Protein AF-0000000086011003 (afdb_homodimer)

Nearest PDB structures (foldseek):
  6zr7-assembly1_AAA  TM=5.305E-01  e=6.915E-18  Homo sapiens
  7y95-assembly1_B  TM=9.945E-01  e=3.524E-11  Chelicerata
  2iep-assembly1_A  TM=5.998E-01  e=4.291E-15  Rattus norvegicus
  3p3y-assembly1_A  TM=6.083E-01  e=2.959E-12  Homo sapiens
  7ok5-assembly1_A  TM=4.452E-01  e=3.593E-13  Mus musculus

Sequence (504 aa):
MWPIFNICLGQNRSPGYPRIQPFNFPEKLTEGQKAKALCSAVDGIGPFKFHWYKNDQPLVSSSHLTIQNVEDYSVLLINSLQTDHAGNYSCTVISSLGRDSYSSQLVINVPPSLIQEPDDHTLEEGNTAIFSCRATGFPVPTVTWTSDVGNKEMLDHERMNSYPNGTLVISDVKKSDEGMYSCSVSNNIGQDLHKLVSLNVIVPARFEEKFTMKNVRRGETATLKCEAVGDKPLSITWTKDKAEIDFKKHTRMWPIFNICLGQNRSPGYPRIQPFNFPEKLTEGQKAKALCSAVDGIGPFKFHWYKNDQPLVSSSHLTIQNVEDYSVLLINSLQTDHAGNYSCTVISSLGRDSYSSQLVINVPPSLIQEPDDHTLEEGNTAIFSCRATGFPVPTVTWTSDVGNKEMLDHERMNSYPNGTLVISDVKKSDEGMYSCSVSNNIGQDLHKLVSLNVIVPARFEEKFTMKNVRRGETATLKCEAVGDKPLSITWTKDKAEIDFKKHTR

Structure (mmCIF, N/CA/C/O backbone):
data_AF-0000000086011003-model_v1
#
loop_
_entity.id
_entity.type
_entity.pdbx_description
1 polymer Hemicentin-1
#
loop_
_atom_site.group_PDB
_atom_site.id
_atom_site.type_symbol
_atom_site.label_atom_id
_atom_site.label_alt_id
_atom_site.label_comp_id
_atom_site.label_asym_id
_atom_site.label_entity_id
_atom_site.label_seq_id
_atom_site.pdbx_PDB_ins_code
_atom_site.Cartn_x
_atom_site.Cartn_y
_atom_site.Cartn_z
_atom_site.occupancy
_atom_site.B_iso_or_equiv
_atom_site.auth_seq_id
_atom_site.auth_comp_id
_atom_site.auth_asym_id
_atom_site.auth_atom_id
_atom_site.pdbx_PDB_model_num
ATOM 1 N N . MET A 1 1 ? -20.266 -11.398 -34.469 1 25.64 1 MET A N 1
ATOM 2 C CA . MET A 1 1 ? -19.297 -10.453 -33.906 1 25.64 1 MET A CA 1
ATOM 3 C C . MET A 1 1 ? -18.547 -11.078 -32.75 1 25.64 1 MET A C 1
ATOM 5 O O . MET A 1 1 ? -19.156 -11.508 -31.75 1 25.64 1 MET A O 1
ATOM 9 N N . TRP A 1 2 ? -17.344 -11.711 -33 1 27.09 2 TRP A N 1
ATOM 10 C CA . TRP A 1 2 ? -16.578 -12.609 -32.125 1 27.09 2 TRP A CA 1
ATOM 11 C C . TRP A 1 2 ? -16 -11.867 -30.938 1 27.09 2 TRP A C 1
ATOM 13 O O . TRP A 1 2 ? -15.562 -10.719 -31.062 1 27.09 2 TRP A O 1
ATOM 23 N N . PRO A 1 3 ? -16.422 -12.188 -29.734 1 30.23 3 PRO A N 1
ATOM 24 C CA . PRO A 1 3 ? -15.961 -11.461 -28.547 1 30.23 3 PRO A CA 1
ATOM 25 C C . PRO A 1 3 ? -14.445 -11.391 -28.453 1 30.23 3 PRO A C 1
ATOM 27 O O . PRO A 1 3 ? -13.758 -12.375 -28.734 1 30.23 3 PRO A O 1
ATOM 30 N N . ILE A 1 4 ? -13.844 -10.305 -28.719 1 28.55 4 ILE A N 1
ATOM 31 C CA . ILE A 1 4 ? -12.422 -10.008 -28.562 1 28.55 4 ILE A CA 1
ATOM 32 C C . ILE A 1 4 ? -11.977 -10.352 -27.141 1 28.55 4 ILE A C 1
ATOM 34 O O . ILE A 1 4 ? -12.43 -9.727 -26.188 1 28.55 4 ILE A O 1
ATOM 38 N N . PHE A 1 5 ? -11.734 -11.586 -26.875 1 26.58 5 PHE A N 1
ATOM 39 C CA . PHE A 1 5 ? -11.094 -11.953 -25.625 1 26.58 5 PHE A CA 1
ATOM 40 C C . PHE A 1 5 ? -9.812 -11.156 -25.422 1 26.58 5 PHE A C 1
ATOM 42 O O . PHE A 1 5 ? -8.867 -11.266 -26.203 1 26.58 5 PHE A O 1
ATOM 49 N N . ASN A 1 6 ? -9.93 -10.008 -25.016 1 27.94 6 ASN A N 1
ATOM 50 C CA . ASN A 1 6 ? -8.734 -9.297 -24.578 1 27.94 6 ASN A CA 1
ATOM 51 C C . ASN A 1 6 ? -7.844 -10.172 -23.703 1 27.94 6 ASN A C 1
ATOM 53 O O . ASN A 1 6 ? -8.211 -10.5 -22.578 1 27.94 6 ASN A O 1
ATOM 57 N N . ILE A 1 7 ? -7.191 -11.148 -24.297 1 29.5 7 ILE A N 1
ATOM 58 C CA . ILE A 1 7 ? -6.141 -11.898 -23.625 1 29.5 7 ILE A CA 1
ATOM 59 C C . ILE A 1 7 ? -5.23 -10.938 -22.859 1 29.5 7 ILE A C 1
ATOM 61 O O . ILE A 1 7 ? -4.633 -10.039 -23.453 1 29.5 7 ILE A O 1
ATOM 65 N N . CYS A 1 8 ? -5.621 -10.492 -21.844 1 33.41 8 CYS A N 1
ATOM 66 C CA . CYS A 1 8 ? -4.578 -9.914 -21 1 33.41 8 CYS A CA 1
ATOM 67 C C . CYS A 1 8 ? -3.287 -10.711 -21.109 1 33.41 8 CYS A C 1
ATOM 69 O O . CYS A 1 8 ? -3.195 -11.82 -20.578 1 33.41 8 CYS A O 1
ATOM 71 N N . LEU A 1 9 ? -2.693 -10.773 -22.281 1 32.66 9 LEU A N 1
ATOM 72 C CA . LEU A 1 9 ? -1.325 -11.273 -22.406 1 32.66 9 LEU A CA 1
ATOM 73 C C . LEU A 1 9 ? -0.474 -10.805 -21.234 1 32.66 9 LEU A C 1
ATOM 75 O O . LEU A 1 9 ? -0.248 -9.602 -21.062 1 32.66 9 LEU A O 1
ATOM 79 N N . GLY A 1 10 ? -0.706 -11.203 -20.094 1 40.94 10 GLY A N 1
ATOM 80 C CA . GLY A 1 10 ? 0.525 -11.039 -19.328 1 40.94 10 GLY A CA 1
ATOM 81 C C . GLY A 1 10 ? 1.766 -11.031 -20.203 1 40.94 10 GLY A C 1
ATOM 82 O O . GLY A 1 10 ? 1.954 -11.922 -21.031 1 40.94 10 GLY A O 1
ATOM 83 N N . GLN A 1 11 ? 2.092 -9.938 -20.797 1 43.22 11 GLN A N 1
ATOM 84 C CA . GLN A 1 11 ? 3.209 -9.828 -21.734 1 43.22 11 GLN A CA 1
ATOM 85 C C . GLN A 1 11 ? 4.285 -10.867 -21.422 1 43.22 11 GLN A C 1
ATOM 87 O O . GLN A 1 11 ? 4.824 -10.898 -20.312 1 43.22 11 GLN A O 1
ATOM 92 N N . ASN A 1 12 ? 4.129 -12.055 -21.797 1 51 12 ASN A N 1
ATOM 93 C CA . ASN A 1 12 ? 5.219 -13.008 -21.922 1 51 12 ASN A CA 1
ATOM 94 C C . ASN A 1 12 ? 6.551 -12.312 -22.188 1 51 12 ASN A C 1
ATOM 96 O O . ASN A 1 12 ? 6.855 -11.945 -23.328 1 51 12 ASN A O 1
ATOM 100 N N . ARG A 1 13 ? 6.902 -11.422 -21.328 1 60.84 13 ARG A N 1
ATOM 101 C CA . ARG A 1 13 ? 8.203 -10.812 -21.562 1 60.84 13 ARG A CA 1
ATOM 102 C C . ARG A 1 13 ? 9.289 -11.867 -21.719 1 60.84 13 ARG A C 1
ATOM 104 O O . ARG A 1 13 ? 9.211 -12.938 -21.109 1 60.84 13 ARG A O 1
ATOM 111 N N . SER A 1 14 ? 9.93 -11.719 -22.844 1 67.19 14 SER A N 1
ATOM 112 C CA . SER A 1 14 ? 11.047 -12.609 -23.141 1 67.19 14 SER A CA 1
ATOM 113 C C . SER A 1 14 ? 11.961 -12.781 -21.938 1 67.19 14 SER A C 1
ATOM 115 O O . SER A 1 14 ? 12.078 -11.875 -21.109 1 67.19 14 SER A O 1
ATOM 117 N N . PRO A 1 15 ? 12.32 -13.945 -21.812 1 75.88 15 PRO A N 1
ATOM 118 C CA . PRO A 1 15 ? 13.305 -14.172 -20.75 1 75.88 15 PRO A CA 1
ATOM 119 C C . PRO A 1 15 ? 14.469 -13.18 -20.812 1 75.88 15 PRO A C 1
ATOM 121 O O . PRO A 1 15 ? 14.914 -12.812 -21.906 1 75.88 15 PRO A O 1
ATOM 124 N N . GLY A 1 16 ? 14.625 -12.43 -19.781 1 85.69 16 GLY A N 1
ATOM 125 C CA . GLY A 1 16 ? 15.781 -11.555 -19.719 1 85.69 16 GLY A CA 1
ATOM 126 C C . GLY A 1 16 ? 15.414 -10.086 -19.703 1 85.69 16 GLY A C 1
ATOM 127 O O . GLY A 1 16 ? 16.25 -9.234 -19.391 1 85.69 16 GLY A O 1
ATOM 128 N N . TYR A 1 17 ? 14.188 -9.773 -20.125 1 91.31 17 TYR A N 1
ATOM 129 C CA . TYR A 1 17 ? 13.742 -8.383 -20.141 1 91.31 17 TYR A CA 1
ATOM 130 C C . TYR A 1 17 ? 13.68 -7.828 -18.719 1 91.31 17 TYR A C 1
ATOM 132 O O . TYR A 1 17 ? 13.25 -8.516 -17.797 1 91.31 17 TYR A O 1
ATOM 140 N N . PRO A 1 18 ? 14.164 -6.559 -18.625 1 94.38 18 PRO A N 1
ATOM 141 C CA . PRO A 1 18 ? 14.141 -5.992 -17.266 1 94.38 18 PRO A CA 1
ATOM 142 C C . PRO A 1 18 ? 12.719 -5.754 -16.75 1 94.38 18 PRO A C 1
ATOM 144 O O . PRO A 1 18 ? 11.836 -5.379 -17.531 1 94.38 18 PRO A O 1
ATOM 147 N N . ARG A 1 19 ? 12.516 -6.109 -15.586 1 94.94 19 ARG A N 1
ATOM 148 C CA . ARG A 1 19 ? 11.305 -5.773 -14.852 1 94.94 19 ARG A CA 1
ATOM 149 C C . ARG A 1 19 ? 11.625 -4.977 -13.594 1 94.94 19 ARG A C 1
ATOM 151 O O . ARG A 1 19 ? 12.375 -5.438 -12.734 1 94.94 19 ARG A O 1
ATOM 158 N N . ILE A 1 20 ? 11.055 -3.824 -13.547 1 96.38 20 ILE A N 1
ATOM 159 C CA . ILE A 1 20 ? 11.398 -2.904 -12.469 1 96.38 20 ILE A CA 1
ATOM 160 C C . ILE A 1 20 ? 10.617 -3.268 -11.211 1 96.38 20 ILE A C 1
ATOM 162 O O . ILE A 1 20 ? 9.484 -3.738 -11.289 1 96.38 20 ILE A O 1
ATOM 166 N N . GLN A 1 21 ? 11.266 -3.098 -10.094 1 96.12 21 GLN A N 1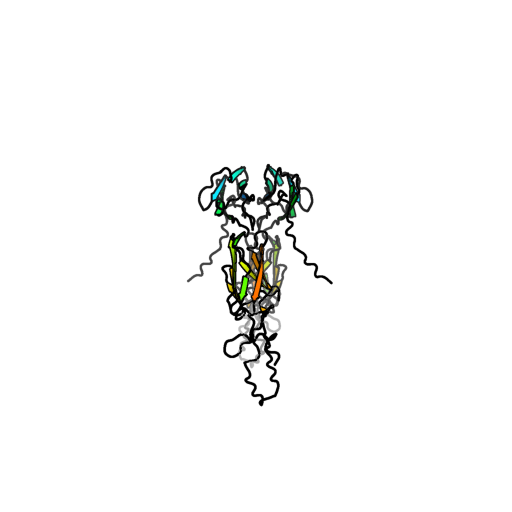
ATOM 167 C CA . GLN A 1 21 ? 10.578 -3.205 -8.812 1 96.12 21 GLN A CA 1
ATOM 168 C C . GLN A 1 21 ? 9.75 -1.955 -8.523 1 96.12 21 GLN A C 1
ATOM 170 O O . GLN A 1 21 ? 10.281 -0.841 -8.531 1 96.12 21 GLN A O 1
ATOM 175 N N . PRO A 1 22 ? 8.477 -2.125 -8.219 1 96.06 22 PRO A N 1
ATOM 176 C CA . PRO A 1 22 ? 7.68 -0.954 -7.836 1 96.06 22 PRO A CA 1
ATOM 177 C C . PRO A 1 22 ? 8.203 -0.269 -6.578 1 96.06 22 PRO A C 1
ATOM 179 O O . PRO A 1 22 ? 8.734 -0.935 -5.68 1 96.06 22 PRO A O 1
ATOM 182 N N . PHE A 1 23 ? 8.07 1.06 -6.535 1 96.38 23 PHE A N 1
ATOM 183 C CA . PHE A 1 23 ? 8.461 1.825 -5.355 1 96.38 23 PHE A CA 1
ATOM 184 C C . PHE A 1 23 ? 7.395 2.854 -5 1 96.38 23 PHE A C 1
ATOM 186 O O . PHE A 1 23 ? 6.547 3.189 -5.828 1 96.38 23 PHE A O 1
ATOM 193 N N . ASN A 1 24 ? 7.418 3.279 -3.756 1 95.62 24 ASN A N 1
ATOM 194 C CA . ASN A 1 24 ? 6.512 4.32 -3.287 1 95.62 24 ASN A CA 1
ATOM 195 C C . ASN A 1 24 ? 7.188 5.242 -2.275 1 95.62 24 ASN A C 1
ATOM 197 O O . ASN A 1 24 ? 8.109 4.828 -1.574 1 95.62 24 ASN A O 1
ATOM 201 N N . PHE A 1 25 ? 6.688 6.379 -2.285 1 96.5 25 PHE A N 1
ATOM 202 C CA . PHE A 1 25 ? 7.098 7.293 -1.224 1 96.5 25 PHE A CA 1
ATOM 203 C C . PHE A 1 25 ? 6.223 7.117 0.01 1 96.5 25 PHE A C 1
ATOM 205 O O . PHE A 1 25 ? 5.051 6.754 -0.101 1 96.5 25 PHE A O 1
ATOM 212 N N . PRO A 1 26 ? 6.867 7.445 1.149 1 93.56 26 PRO A N 1
ATOM 213 C CA . PRO A 1 26 ? 6.051 7.359 2.361 1 93.56 26 PRO A CA 1
ATOM 214 C C . PRO A 1 26 ? 4.891 8.352 2.365 1 93.56 26 PRO A C 1
ATOM 216 O O . PRO A 1 26 ? 4.953 9.383 1.69 1 93.56 26 PRO A O 1
ATOM 219 N N . GLU A 1 27 ? 3.889 7.969 3.172 1 90.5 27 GLU A N 1
ATOM 220 C CA . GLU A 1 27 ? 2.748 8.867 3.334 1 90.5 27 GLU A CA 1
ATOM 221 C C . GLU A 1 27 ? 3.027 9.93 4.391 1 90.5 27 GLU A C 1
ATOM 223 O O . GLU A 1 27 ? 3.91 9.758 5.234 1 90.5 27 GLU A O 1
ATOM 228 N N . LYS A 1 28 ? 2.318 11.039 4.281 1 90.94 28 LYS A N 1
ATOM 229 C CA . LYS A 1 28 ? 2.27 12.094 5.285 1 90.94 28 LYS A CA 1
ATOM 230 C C . LYS A 1 28 ? 3.645 12.727 5.492 1 90.94 28 LYS A C 1
ATOM 232 O O . LYS A 1 28 ? 4.012 13.078 6.613 1 90.94 28 LYS A O 1
ATOM 237 N N . LEU A 1 29 ? 4.426 12.68 4.434 1 94.62 29 LEU A N 1
ATOM 238 C CA . LEU A 1 29 ? 5.695 13.398 4.48 1 94.62 29 LEU A CA 1
ATOM 239 C C . LEU A 1 29 ? 5.473 14.898 4.594 1 94.62 29 LEU A C 1
ATOM 241 O O . LEU A 1 29 ? 4.57 15.445 3.955 1 94.62 29 LEU A O 1
ATOM 245 N N . THR A 1 30 ? 6.293 15.547 5.426 1 92.88 30 THR A N 1
ATOM 246 C CA . THR A 1 30 ? 6.164 16.984 5.617 1 92.88 30 THR A CA 1
ATOM 247 C C . THR A 1 30 ? 7.441 17.703 5.191 1 92.88 30 THR A C 1
ATOM 249 O O . THR A 1 30 ? 8.484 17.078 5.031 1 92.88 30 THR A O 1
ATOM 252 N N . GLU A 1 31 ? 7.262 19.031 5.02 1 90.06 31 GLU A N 1
ATOM 253 C CA . GLU A 1 31 ? 8.406 19.859 4.656 1 90.06 31 GLU A CA 1
ATOM 254 C C . GLU A 1 31 ? 9.539 19.703 5.672 1 90.06 31 GLU A C 1
ATOM 256 O O . GLU A 1 31 ? 9.297 19.609 6.875 1 90.06 31 GLU A O 1
ATOM 261 N N . GLY A 1 32 ? 10.773 19.609 5.152 1 90.12 32 GLY A N 1
ATOM 262 C CA . GLY A 1 32 ? 11.945 19.531 6.012 1 90.12 32 GLY A CA 1
ATOM 263 C C . GLY A 1 32 ? 12.43 18.109 6.219 1 90.12 32 GLY A C 1
ATOM 264 O O . GLY A 1 32 ? 13.586 17.891 6.574 1 90.12 32 GLY A O 1
ATOM 265 N N . GLN A 1 33 ? 11.594 17.188 6.012 1 92.94 33 GLN A N 1
ATOM 266 C CA . GLN A 1 33 ? 11.961 15.781 6.176 1 92.94 33 GLN A CA 1
ATOM 267 C C . GLN A 1 33 ? 12.773 15.289 4.984 1 92.94 33 GLN A C 1
ATOM 269 O O . GLN A 1 33 ? 13.016 16.031 4.035 1 92.94 33 GLN A O 1
ATOM 274 N N . LYS A 1 34 ? 13.289 14.047 5.117 1 95.12 34 LYS A N 1
ATOM 275 C CA . LYS A 1 34 ? 14.047 13.406 4.047 1 95.12 34 LYS A CA 1
ATOM 276 C C . LYS A 1 34 ? 13.219 12.32 3.363 1 95.12 34 LYS A C 1
ATOM 278 O O . LYS A 1 34 ? 12.328 11.734 3.977 1 95.12 34 LYS A O 1
ATOM 283 N N . ALA A 1 35 ? 13.438 12.18 2.133 1 95.81 35 ALA A N 1
ATOM 284 C CA . ALA A 1 35 ? 12.773 11.109 1.396 1 95.81 35 ALA A CA 1
ATOM 285 C C . ALA A 1 35 ? 13.75 10.406 0.453 1 95.81 35 ALA A C 1
ATOM 287 O O . ALA A 1 35 ? 14.625 11.047 -0.131 1 95.81 35 ALA A O 1
ATOM 288 N N . LYS A 1 36 ? 13.648 9.117 0.366 1 97.25 36 LYS A N 1
ATOM 289 C CA . LYS A 1 36 ? 14.469 8.312 -0.538 1 97.25 36 LYS A CA 1
ATOM 290 C C . LYS A 1 36 ? 13.617 7.32 -1.317 1 97.25 36 LYS A C 1
ATOM 292 O O . LYS A 1 36 ? 12.586 6.859 -0.826 1 97.25 36 LYS A O 1
ATOM 297 N N . ALA A 1 37 ? 13.992 7.016 -2.473 1 97.44 37 ALA A N 1
ATOM 298 C CA . ALA A 1 37 ? 13.328 6.02 -3.303 1 97.44 37 ALA A CA 1
ATOM 299 C C . ALA A 1 37 ? 14.336 5.094 -3.975 1 97.44 37 ALA A C 1
ATOM 301 O O . ALA A 1 37 ? 15.383 5.547 -4.449 1 97.44 37 ALA A O 1
ATOM 302 N N . LEU A 1 38 ? 14.023 3.885 -3.967 1 98 38 LEU A N 1
ATOM 303 C CA . LEU A 1 38 ? 14.891 2.865 -4.543 1 98 38 LEU A CA 1
ATOM 304 C C . LEU A 1 38 ? 14.367 2.406 -5.898 1 98 38 LEU A C 1
ATOM 306 O O . LEU A 1 38 ? 13.188 2.066 -6.027 1 98 38 LEU A O 1
ATOM 310 N N . CYS A 1 39 ? 15.172 2.477 -6.863 1 98.06 39 CYS A N 1
ATOM 311 C CA . CYS A 1 39 ? 14.891 1.96 -8.195 1 98.06 39 CYS A CA 1
ATOM 312 C C . CYS A 1 39 ? 15.766 0.753 -8.516 1 98.06 39 CYS A C 1
ATOM 314 O O . CYS A 1 39 ? 17 0.849 -8.5 1 98.06 39 CYS A O 1
ATOM 316 N N . SER A 1 40 ? 15.133 -0.378 -8.773 1 97.19 40 SER A N 1
ATOM 317 C CA . SER A 1 40 ? 15.859 -1.615 -9.055 1 97.19 40 SER A CA 1
ATOM 318 C C . SER A 1 40 ? 15.031 -2.555 -9.922 1 97.19 40 SER A C 1
ATOM 320 O O . SER A 1 40 ? 13.828 -2.346 -10.109 1 97.19 40 SER A O 1
ATOM 322 N N . ALA A 1 41 ? 15.719 -3.531 -10.445 1 95.69 41 ALA A N 1
ATOM 323 C CA . ALA A 1 41 ? 15.047 -4.535 -11.258 1 95.69 41 ALA A CA 1
ATOM 324 C C . ALA A 1 41 ? 14.805 -5.816 -10.461 1 95.69 41 ALA A C 1
ATOM 326 O O . ALA A 1 41 ? 15.68 -6.266 -9.719 1 95.69 41 ALA A O 1
ATOM 327 N N . VAL A 1 42 ? 13.562 -6.383 -10.633 1 94.69 42 VAL A N 1
ATOM 328 C CA . VAL A 1 42 ? 13.25 -7.648 -9.977 1 94.69 42 VAL A CA 1
ATOM 329 C C . VAL A 1 42 ? 13.633 -8.812 -10.891 1 94.69 42 VAL A C 1
ATOM 331 O O . VAL A 1 42 ? 13.742 -9.953 -10.438 1 94.69 42 VAL A O 1
ATOM 334 N N . ASP A 1 43 ? 13.688 -8.492 -12.141 1 92.75 43 ASP A N 1
ATOM 335 C CA . ASP A 1 43 ? 14.023 -9.492 -13.156 1 92.75 43 ASP A CA 1
ATOM 336 C C . ASP A 1 43 ? 14.836 -8.875 -14.289 1 92.75 43 ASP A C 1
ATOM 338 O O . ASP A 1 43 ? 15.008 -7.656 -14.344 1 92.75 43 ASP A O 1
ATOM 342 N N . GLY A 1 44 ? 15.453 -9.836 -15.078 1 91.88 44 GLY A N 1
ATOM 343 C CA . GLY A 1 44 ? 16.203 -9.375 -16.234 1 91.88 44 GLY A CA 1
ATOM 344 C C . GLY A 1 44 ? 17.703 -9.594 -16.109 1 91.88 44 GLY A C 1
ATOM 345 O O . GLY A 1 44 ? 18.188 -9.945 -15.031 1 91.88 44 GLY A O 1
ATOM 346 N N . ILE A 1 45 ? 18.266 -9.406 -17.25 1 91 45 ILE A N 1
ATOM 347 C CA . ILE A 1 45 ? 19.703 -9.586 -17.312 1 91 45 ILE A CA 1
ATOM 348 C C . ILE A 1 45 ? 20.391 -8.234 -17.469 1 91 45 ILE A C 1
ATOM 350 O O . ILE A 1 45 ? 20.062 -7.469 -18.391 1 91 45 ILE A O 1
ATOM 354 N N . GLY A 1 46 ? 21.312 -8.023 -16.656 1 89.62 46 GLY A N 1
ATOM 355 C CA . GLY A 1 46 ? 22.062 -6.773 -16.703 1 89.62 46 GLY A CA 1
ATOM 356 C C . GLY A 1 46 ? 23.109 -6.758 -17.797 1 89.62 46 GLY A C 1
ATOM 357 O O . GLY A 1 46 ? 23.172 -7.676 -18.625 1 89.62 46 GLY A O 1
ATOM 358 N N . PRO A 1 47 ? 23.922 -5.699 -17.828 1 94 47 PRO A N 1
ATOM 359 C CA . PRO A 1 47 ? 23.938 -4.559 -16.906 1 94 47 PRO A CA 1
ATOM 360 C C . PRO A 1 47 ? 22.734 -3.639 -17.078 1 94 47 PRO A C 1
ATOM 362 O O . PRO A 1 47 ? 22.203 -3.512 -18.172 1 94 47 PRO A O 1
ATOM 365 N N . PHE A 1 48 ? 22.375 -2.98 -15.961 1 95.56 48 PHE A N 1
ATOM 366 C CA . PHE A 1 48 ? 21.234 -2.088 -15.945 1 95.56 48 PHE A CA 1
ATOM 367 C C . PHE A 1 48 ? 21.672 -0.634 -15.852 1 95.56 48 PHE A C 1
ATOM 369 O O . PHE A 1 48 ? 22.672 -0.325 -15.188 1 95.56 48 PHE A O 1
ATOM 376 N N . LYS A 1 49 ? 21.016 0.156 -16.531 1 96.94 49 LYS A N 1
ATOM 377 C CA . LYS A 1 49 ? 21.109 1.602 -16.359 1 96.94 49 LYS A CA 1
ATOM 378 C C . LYS A 1 49 ? 19.812 2.182 -15.797 1 96.94 49 LYS A C 1
ATOM 380 O O . LYS A 1 49 ? 18.719 1.747 -16.172 1 96.94 49 LYS A O 1
ATOM 385 N N . PHE A 1 50 ? 20 3.158 -14.984 1 97.62 50 PHE A N 1
ATOM 386 C CA . PHE A 1 50 ? 18.828 3.744 -14.328 1 97.62 50 PHE A CA 1
ATOM 387 C C . PHE A 1 50 ? 18.719 5.23 -14.641 1 97.62 50 PHE A C 1
ATOM 389 O O . PHE A 1 50 ? 19.719 5.953 -14.586 1 97.62 50 PHE A O 1
ATOM 396 N N . HIS A 1 51 ? 17.484 5.637 -14.961 1 97.38 51 HIS A N 1
ATOM 397 C CA . HIS A 1 51 ? 17.203 7.047 -15.203 1 97.38 51 HIS A CA 1
ATOM 398 C C . HIS A 1 51 ? 15.984 7.508 -14.414 1 97.38 51 HIS A C 1
ATOM 400 O O . HIS A 1 51 ? 14.953 6.82 -14.391 1 97.38 51 HIS A O 1
ATOM 406 N N . TRP A 1 52 ? 16.125 8.641 -13.82 1 98.06 52 TRP A N 1
ATOM 407 C CA . TRP A 1 52 ? 15.023 9.211 -13.047 1 98.06 52 TRP A CA 1
ATOM 408 C C . TRP A 1 52 ? 14.406 10.398 -13.781 1 98.06 52 TRP A C 1
ATOM 410 O O . TRP A 1 52 ? 15.125 11.188 -14.398 1 98.06 52 TRP A O 1
ATOM 420 N N . TYR A 1 53 ? 13.094 10.484 -13.609 1 98.12 53 TYR A N 1
ATOM 421 C CA . TYR A 1 53 ? 12.336 11.594 -14.18 1 98.12 53 TYR A CA 1
ATOM 422 C C . TYR A 1 53 ? 11.398 12.203 -13.148 1 98.12 53 TYR A C 1
ATOM 424 O O . TYR A 1 53 ? 10.898 11.5 -12.258 1 98.12 53 TYR A O 1
ATOM 432 N N . LYS A 1 54 ? 11.25 13.484 -13.242 1 96.94 54 LYS A N 1
ATOM 433 C CA . LYS A 1 54 ? 10.211 14.195 -12.5 1 96.94 54 LYS A CA 1
ATOM 434 C C . LYS A 1 54 ? 9.234 14.883 -13.445 1 96.94 54 LYS A C 1
ATOM 436 O O . LYS A 1 54 ? 9.633 15.75 -14.234 1 96.94 54 LYS A O 1
ATOM 441 N N . ASN A 1 55 ? 7.961 14.5 -13.32 1 97.12 55 ASN A N 1
ATOM 442 C CA . ASN A 1 55 ? 6.938 15.039 -14.203 1 97.12 55 ASN A CA 1
ATOM 443 C C . ASN A 1 55 ? 7.352 14.93 -15.672 1 97.12 55 ASN A C 1
ATOM 445 O O . ASN A 1 55 ? 7.289 15.914 -16.406 1 97.12 55 ASN A O 1
ATOM 449 N N . ASP A 1 56 ? 7.938 13.812 -16.016 1 95.88 56 ASP A N 1
ATOM 450 C CA . ASP A 1 56 ? 8.266 13.414 -17.375 1 95.88 56 ASP A CA 1
ATOM 451 C C . ASP A 1 56 ? 9.492 14.18 -17.891 1 95.88 56 ASP A C 1
ATOM 453 O O . ASP A 1 56 ? 9.75 14.203 -19.094 1 95.88 56 ASP A O 1
ATOM 457 N N . GLN A 1 57 ? 10.125 14.852 -17 1 96.5 57 GLN A N 1
ATOM 458 C CA . GLN A 1 57 ? 11.391 15.5 -17.344 1 96.5 57 GLN A CA 1
ATOM 459 C C . GLN A 1 57 ? 12.562 14.828 -16.641 1 96.5 57 GLN A C 1
ATOM 461 O O . GLN A 1 57 ? 12.453 14.461 -15.461 1 96.5 57 GLN A O 1
ATOM 466 N N . PRO A 1 58 ? 13.633 14.656 -17.406 1 96.62 58 PRO A N 1
ATOM 467 C CA . PRO A 1 58 ? 14.797 14.031 -16.766 1 96.62 58 PRO A CA 1
ATOM 468 C C . PRO A 1 58 ? 15.25 14.773 -15.508 1 96.62 58 PRO A C 1
ATOM 470 O O . PRO A 1 58 ? 15.281 16 -15.5 1 96.62 58 PRO A O 1
ATOM 473 N N . LEU A 1 59 ? 15.461 13.984 -14.5 1 94.19 59 LEU A N 1
ATOM 474 C CA . LEU A 1 59 ? 15.867 14.562 -13.219 1 94.19 59 LEU A CA 1
ATOM 475 C C . LEU A 1 59 ? 17.375 14.766 -13.18 1 94.19 59 LEU A C 1
ATOM 477 O O . LEU A 1 59 ? 18.141 13.852 -13.508 1 94.19 59 LEU A O 1
ATOM 481 N N . VAL A 1 60 ? 17.734 16.031 -12.883 1 87.12 60 VAL A N 1
ATOM 482 C CA . VAL A 1 60 ? 19.141 16.328 -12.727 1 87.12 60 VAL A CA 1
ATOM 483 C C . VAL A 1 60 ? 19.469 16.531 -11.25 1 87.12 60 VAL A C 1
ATOM 485 O O . VAL A 1 60 ? 18.703 17.141 -10.516 1 87.12 60 VAL A O 1
ATOM 488 N N . SER A 1 61 ? 20.594 15.93 -10.844 1 87.25 61 SER A N 1
ATOM 489 C CA . SER A 1 61 ? 21.016 16.062 -9.453 1 87.25 61 SER A CA 1
ATOM 490 C C . SER A 1 61 ? 21.234 17.516 -9.078 1 87.25 61 SER A C 1
ATOM 492 O O . SER A 1 61 ? 21.719 18.312 -9.906 1 87.25 61 SER A O 1
ATOM 494 N N . SER A 1 62 ? 20.75 17.891 -7.93 1 86.19 62 SER A N 1
ATOM 495 C CA . SER A 1 62 ? 20.938 19.219 -7.344 1 86.19 62 SER A CA 1
ATOM 496 C C . SER A 1 62 ? 21.406 19.109 -5.895 1 86.19 62 SER A C 1
ATOM 498 O O . SER A 1 62 ? 21.766 18.031 -5.426 1 86.19 62 SER A O 1
ATOM 500 N N . SER A 1 63 ? 21.562 20.266 -5.262 1 85.81 63 SER A N 1
ATOM 501 C CA . SER A 1 63 ? 22 20.297 -3.873 1 85.81 63 SER A CA 1
ATOM 502 C C . SER A 1 63 ? 21.016 19.594 -2.955 1 85.81 63 SER A C 1
ATOM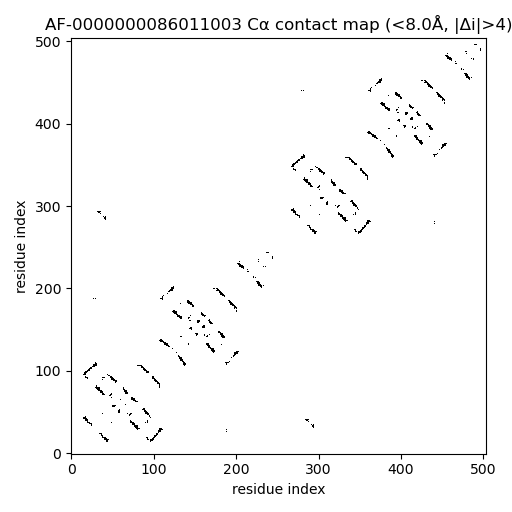 504 O O . SER A 1 63 ? 21.406 18.969 -1.968 1 85.81 63 SER A O 1
ATOM 506 N N . HIS A 1 64 ? 19.766 19.641 -3.279 1 88.56 64 HIS A N 1
ATOM 507 C CA . HIS A 1 64 ? 18.75 19.094 -2.381 1 88.56 64 HIS A CA 1
ATOM 508 C C . HIS A 1 64 ? 18.25 17.75 -2.885 1 88.56 64 HIS A C 1
ATOM 510 O O . HIS A 1 64 ? 17.469 17.078 -2.197 1 88.56 64 HIS A O 1
ATOM 516 N N . LEU A 1 65 ? 18.625 17.422 -4.055 1 93.25 65 LEU A N 1
ATOM 517 C CA . LEU A 1 65 ? 18.188 16.188 -4.684 1 93.25 65 LEU A CA 1
ATOM 518 C C . LEU A 1 65 ? 19.344 15.492 -5.402 1 93.25 65 LEU A C 1
ATOM 520 O O . LEU A 1 65 ? 19.891 16.031 -6.363 1 93.25 65 LEU A O 1
ATOM 524 N N . THR A 1 66 ? 19.75 14.336 -4.926 1 95 66 THR A N 1
ATOM 525 C CA . THR A 1 66 ? 20.875 13.617 -5.484 1 95 66 THR A CA 1
ATOM 526 C C . THR A 1 66 ? 20.469 12.219 -5.945 1 95 66 THR A C 1
ATOM 528 O O . THR A 1 66 ? 19.625 11.578 -5.309 1 95 66 THR A O 1
ATOM 531 N N . ILE A 1 67 ? 21 11.82 -7.02 1 96.25 67 ILE A N 1
ATOM 532 C CA . ILE A 1 67 ? 20.797 10.469 -7.539 1 96.25 67 ILE A CA 1
ATOM 533 C C . ILE A 1 67 ? 22.078 9.656 -7.395 1 96.25 67 ILE A C 1
ATOM 535 O O . ILE A 1 67 ? 23.156 10.102 -7.809 1 96.25 67 ILE A O 1
ATOM 539 N N . GLN A 1 68 ? 22.016 8.594 -6.75 1 94.75 68 GLN A N 1
ATOM 540 C CA . GLN A 1 68 ? 23.141 7.688 -6.621 1 94.75 68 GLN A CA 1
ATOM 541 C C . GLN A 1 68 ? 22.906 6.398 -7.402 1 94.75 68 GLN A C 1
ATOM 543 O O . GLN A 1 68 ? 22.062 5.586 -7.027 1 94.75 68 GLN A O 1
ATOM 548 N N . ASN A 1 69 ? 23.625 6.219 -8.453 1 94.31 69 ASN A N 1
ATOM 549 C CA . ASN A 1 69 ? 23.531 5.027 -9.289 1 94.31 69 ASN A CA 1
ATOM 550 C C . ASN A 1 69 ? 24.594 3.996 -8.93 1 94.31 69 ASN A C 1
ATOM 552 O O . ASN A 1 69 ? 25.781 4.309 -8.891 1 94.31 69 ASN A O 1
ATOM 556 N N . VAL A 1 70 ? 24.125 2.898 -8.594 1 91.44 70 VAL A N 1
ATOM 557 C CA . VAL A 1 70 ? 24.969 1.732 -8.367 1 91.44 70 VAL A CA 1
ATOM 558 C C . VAL A 1 70 ? 24.672 0.664 -9.414 1 91.44 70 VAL A C 1
ATOM 560 O O . VAL A 1 70 ? 23.75 0.813 -10.219 1 91.44 70 VAL A O 1
ATOM 563 N N . GLU A 1 71 ? 25.453 -0.363 -9.555 1 87.88 71 GLU A N 1
ATOM 564 C CA . GLU A 1 71 ? 25.344 -1.359 -10.617 1 87.88 71 GLU A CA 1
ATOM 565 C C . GLU A 1 71 ? 23.969 -2 -10.641 1 87.88 71 GLU A C 1
ATOM 567 O O . GLU A 1 71 ? 23.359 -2.141 -11.703 1 87.88 71 GLU A O 1
ATOM 572 N N . ASP A 1 72 ? 23.391 -2.225 -9.484 1 90.5 72 ASP A N 1
ATOM 573 C CA . ASP A 1 72 ? 22.188 -3.049 -9.445 1 90.5 72 ASP A CA 1
ATOM 574 C C . ASP A 1 72 ? 20.969 -2.219 -9.047 1 90.5 72 ASP A C 1
ATOM 576 O O . ASP A 1 72 ? 19.844 -2.725 -9.039 1 90.5 72 ASP A O 1
ATOM 580 N N . TYR A 1 73 ? 21.203 -0.991 -8.703 1 97 73 TYR A N 1
ATOM 581 C CA . TYR A 1 73 ? 20.078 -0.17 -8.273 1 97 73 TYR A CA 1
ATOM 582 C C . TYR A 1 73 ? 20.438 1.31 -8.297 1 97 73 TYR A C 1
ATOM 584 O O . TYR A 1 73 ? 21.609 1.667 -8.492 1 97 73 TYR A O 1
ATOM 592 N N . SER A 1 74 ? 19.484 2.125 -8.219 1 97.25 74 SER A N 1
ATOM 593 C CA . SER A 1 74 ? 19.641 3.574 -8.102 1 97.25 74 SER A CA 1
ATOM 594 C C . SER A 1 74 ? 18.797 4.121 -6.953 1 97.25 74 SER A C 1
ATOM 596 O O . SER A 1 74 ? 17.688 3.645 -6.707 1 97.25 74 SER A O 1
ATOM 598 N N . VAL A 1 75 ? 19.359 5.047 -6.246 1 97.38 75 VAL A N 1
ATOM 599 C CA . VAL A 1 75 ? 18.625 5.652 -5.145 1 97.38 75 VAL A CA 1
ATOM 600 C C . VAL A 1 75 ? 18.484 7.152 -5.375 1 97.38 75 VAL A C 1
ATOM 602 O O . VAL A 1 75 ? 19.469 7.836 -5.684 1 97.38 75 VAL A O 1
ATOM 605 N N . LEU A 1 76 ? 17.25 7.562 -5.301 1 97.19 76 LEU A N 1
ATOM 606 C CA . LEU A 1 76 ? 16.969 8.992 -5.289 1 97.19 76 LEU A CA 1
ATOM 607 C C . LEU A 1 76 ? 16.938 9.531 -3.861 1 97.19 76 LEU A C 1
ATOM 609 O O . LEU A 1 76 ? 16.188 9.031 -3.02 1 97.19 76 LEU A O 1
ATOM 613 N N . LEU A 1 77 ? 17.781 10.57 -3.592 1 96.38 77 LEU A N 1
ATOM 614 C CA . LEU A 1 77 ? 17.906 11.125 -2.25 1 96.38 77 LEU A CA 1
ATOM 615 C C . LEU A 1 77 ? 17.438 12.578 -2.217 1 96.38 77 LEU A C 1
ATOM 617 O O . LEU A 1 77 ? 17.969 13.43 -2.92 1 96.38 77 LEU A O 1
ATOM 621 N N . ILE A 1 78 ? 16.469 12.82 -1.397 1 95.56 78 ILE A N 1
ATOM 622 C CA . ILE A 1 78 ? 16.031 14.18 -1.128 1 95.56 78 ILE A CA 1
ATOM 623 C C . ILE A 1 78 ? 16.25 14.516 0.344 1 95.56 78 ILE A C 1
ATOM 625 O O . ILE A 1 78 ? 15.594 13.969 1.224 1 95.56 78 ILE A O 1
ATOM 629 N N . ASN A 1 79 ? 17.109 15.359 0.69 1 92.06 79 ASN A N 1
ATOM 630 C CA . ASN A 1 79 ? 17.594 15.57 2.051 1 92.06 79 ASN A CA 1
ATOM 631 C C . ASN A 1 79 ? 16.719 16.562 2.809 1 92.06 79 ASN A C 1
ATOM 633 O O . ASN A 1 79 ? 16.719 16.594 4.039 1 92.06 79 ASN A O 1
ATOM 637 N N . SER A 1 80 ? 16.047 17.469 2.152 1 92.88 80 SER A N 1
ATOM 638 C CA . SER A 1 80 ? 15.133 18.438 2.748 1 92.88 80 SER A CA 1
ATOM 639 C C . SER A 1 80 ? 13.969 18.75 1.815 1 92.88 80 SER A C 1
ATOM 641 O O . SER A 1 80 ? 14.094 19.547 0.89 1 92.88 80 SER A O 1
ATOM 643 N N . LEU A 1 81 ? 12.914 18.141 2.203 1 94.69 81 LEU A N 1
ATOM 644 C CA . LEU A 1 81 ? 11.75 18.25 1.331 1 94.69 81 LEU A CA 1
ATOM 645 C C . LEU A 1 81 ? 11.242 19.688 1.277 1 94.69 81 LEU A C 1
ATOM 647 O O . LEU A 1 81 ? 11.133 20.344 2.311 1 94.69 81 LEU A O 1
ATOM 651 N N . GLN A 1 82 ? 11.07 20.141 0.146 1 92.75 82 GLN A N 1
ATOM 652 C CA . GLN A 1 82 ? 10.438 21.422 -0.141 1 92.75 82 GLN A CA 1
ATOM 653 C C . GLN A 1 82 ? 9.195 21.25 -1.009 1 92.75 82 GLN A C 1
ATOM 655 O O . GLN A 1 82 ? 9.039 20.219 -1.671 1 92.75 82 GLN A O 1
ATOM 660 N N . THR A 1 83 ? 8.344 22.266 -0.987 1 89.81 83 THR A N 1
ATOM 661 C CA . THR A 1 83 ? 7.078 22.188 -1.713 1 89.81 83 THR A CA 1
ATOM 662 C C . THR A 1 83 ? 7.324 21.891 -3.191 1 89.81 83 THR A C 1
ATOM 664 O O . THR A 1 83 ? 6.523 21.219 -3.838 1 89.81 83 THR A O 1
ATOM 667 N N . ASP A 1 84 ? 8.461 22.359 -3.688 1 91.62 84 ASP A N 1
ATOM 668 C CA . ASP A 1 84 ? 8.742 22.203 -5.109 1 91.62 84 ASP A CA 1
ATOM 669 C C . ASP A 1 84 ? 9.164 20.766 -5.434 1 91.62 84 ASP A C 1
ATOM 671 O O . ASP A 1 84 ? 9.211 20.375 -6.602 1 91.62 84 ASP A O 1
ATOM 675 N N . HIS A 1 85 ? 9.461 20.031 -4.461 1 95.12 85 HIS A N 1
ATOM 676 C CA . HIS A 1 85 ? 9.852 18.656 -4.68 1 95.12 85 HIS A CA 1
ATOM 677 C C . HIS A 1 85 ? 8.641 17.781 -4.984 1 95.12 85 HIS A C 1
ATOM 679 O O . HIS A 1 85 ? 8.781 16.672 -5.523 1 95.12 85 HIS A O 1
ATOM 685 N N . ALA A 1 86 ? 7.484 18.25 -4.578 1 95.69 86 ALA A N 1
ATOM 686 C CA . ALA A 1 86 ? 6.277 17.469 -4.852 1 95.69 86 ALA A CA 1
ATOM 687 C C . ALA A 1 86 ? 6.109 17.234 -6.348 1 95.69 86 ALA A C 1
ATOM 689 O O . ALA A 1 86 ? 6.438 18.094 -7.164 1 95.69 86 ALA A O 1
ATOM 690 N N . GLY A 1 87 ? 5.691 16.031 -6.758 1 96.88 87 GLY A N 1
ATOM 691 C CA . GLY A 1 87 ? 5.496 15.688 -8.164 1 96.88 87 GLY A CA 1
ATOM 692 C C . GLY A 1 87 ? 5.52 14.195 -8.43 1 96.88 87 GLY A C 1
ATOM 693 O O . GLY A 1 87 ? 5.547 13.398 -7.492 1 96.88 87 GLY A O 1
ATOM 694 N N . ASN A 1 88 ? 5.352 13.922 -9.688 1 98.06 88 ASN A N 1
ATOM 695 C CA . ASN A 1 88 ? 5.402 12.531 -10.125 1 98.06 88 ASN A CA 1
ATOM 696 C C . ASN A 1 88 ? 6.824 12.109 -10.492 1 98.06 88 ASN A C 1
ATOM 698 O O . ASN A 1 88 ? 7.434 12.688 -11.391 1 98.06 88 ASN A O 1
ATOM 702 N N . TYR A 1 89 ? 7.332 11.117 -9.797 1 98.25 89 TYR A N 1
ATOM 703 C CA . TYR A 1 89 ? 8.68 10.617 -10.062 1 98.25 89 TYR A CA 1
ATOM 704 C C . TYR A 1 89 ? 8.633 9.266 -10.773 1 98.25 89 TYR A C 1
ATOM 706 O O . TYR A 1 89 ? 7.879 8.375 -10.375 1 98.25 89 TYR A O 1
ATOM 714 N N . SER A 1 90 ? 9.406 9.18 -11.789 1 98.5 90 SER A N 1
ATOM 715 C CA . SER A 1 90 ? 9.492 7.941 -12.547 1 98.5 90 SER A CA 1
ATOM 716 C C . SER A 1 90 ? 10.938 7.453 -12.641 1 98.5 90 SER A C 1
ATOM 718 O O . SER A 1 90 ? 11.867 8.266 -12.734 1 98.5 90 SER A O 1
ATOM 720 N N . CYS A 1 91 ? 11.133 6.199 -12.57 1 98.44 91 CYS A N 1
ATOM 721 C CA . CYS A 1 91 ? 12.422 5.559 -12.82 1 98.44 91 CYS A CA 1
ATOM 722 C C . CYS A 1 91 ? 12.328 4.574 -13.977 1 98.44 91 CYS A C 1
ATOM 724 O O . CYS A 1 91 ? 11.344 3.842 -14.094 1 98.44 91 CYS A O 1
ATOM 726 N N . THR A 1 92 ? 13.297 4.641 -14.828 1 98.06 92 THR A N 1
ATOM 727 C CA . THR A 1 92 ? 13.391 3.707 -15.945 1 98.06 92 THR A CA 1
ATOM 728 C C . THR A 1 92 ? 14.656 2.859 -15.836 1 98.06 92 THR A C 1
ATOM 730 O O . THR A 1 92 ? 15.758 3.393 -15.672 1 98.06 92 THR A O 1
ATOM 733 N N . VAL A 1 93 ? 14.484 1.571 -15.875 1 97.38 93 VAL A N 1
ATOM 734 C CA . VAL A 1 93 ? 15.602 0.64 -15.922 1 97.38 93 VAL A CA 1
ATOM 735 C C . VAL A 1 93 ? 15.805 0.141 -17.344 1 97.38 93 VAL A C 1
ATOM 737 O O . VAL A 1 93 ? 14.852 -0.292 -18 1 97.38 93 VAL A O 1
ATOM 740 N N . ILE A 1 94 ? 17.031 0.231 -17.75 1 96.31 94 ILE A N 1
ATOM 741 C CA . ILE A 1 94 ? 17.344 -0.097 -19.141 1 96.31 94 ILE A CA 1
ATOM 742 C C . ILE A 1 94 ? 18.422 -1.178 -19.188 1 96.31 94 ILE A C 1
ATOM 744 O O . ILE A 1 94 ? 19.406 -1.117 -18.453 1 96.31 94 ILE A O 1
ATOM 748 N N . SER A 1 95 ? 18.156 -2.184 -19.984 1 94.69 95 SER A N 1
ATOM 749 C CA . SER A 1 95 ? 19.156 -3.174 -20.344 1 94.69 95 SER A CA 1
ATOM 750 C C . SER A 1 95 ? 19.297 -3.293 -21.859 1 94.69 95 SER A C 1
ATOM 752 O O . SER A 1 95 ? 18.641 -2.553 -22.609 1 94.69 95 SER A O 1
ATOM 754 N N . SER A 1 96 ? 20.234 -4.172 -22.297 1 94.5 96 SER A N 1
ATOM 755 C CA . SER A 1 96 ? 20.422 -4.379 -23.734 1 94.5 96 SER A CA 1
ATOM 756 C C . SER A 1 96 ? 19.188 -5.012 -24.359 1 94.5 96 SER A C 1
ATOM 758 O O . SER A 1 96 ? 18.984 -4.934 -25.578 1 94.5 96 SER A O 1
ATOM 760 N N . LEU A 1 97 ? 18.312 -5.566 -23.547 1 93.75 97 LEU A N 1
ATOM 761 C CA . LEU A 1 97 ? 17.203 -6.34 -24.062 1 93.75 97 LEU A CA 1
ATOM 762 C C . LEU A 1 97 ? 15.914 -5.512 -24.047 1 93.75 97 LEU A C 1
ATOM 764 O O . LEU A 1 97 ? 14.938 -5.859 -24.719 1 93.75 97 LEU A O 1
ATOM 768 N N . GLY A 1 98 ? 15.93 -4.5 -23.219 1 94.75 98 GLY A N 1
ATOM 769 C CA . GLY A 1 98 ? 14.719 -3.699 -23.141 1 94.75 98 GLY A CA 1
ATOM 770 C C . GLY A 1 98 ? 14.719 -2.744 -21.953 1 94.75 98 GLY A C 1
ATOM 771 O O . GLY A 1 98 ? 15.773 -2.396 -21.438 1 94.75 98 GLY A O 1
ATOM 772 N N . ARG A 1 99 ? 13.57 -2.193 -21.734 1 95.75 99 ARG A N 1
ATOM 773 C CA . ARG A 1 99 ? 13.438 -1.245 -20.625 1 95.75 99 ARG A CA 1
ATOM 774 C C . ARG A 1 99 ? 12.109 -1.417 -19.906 1 95.75 99 ARG A C 1
ATOM 776 O O . ARG A 1 99 ? 11.18 -2.027 -20.453 1 95.75 99 ARG A O 1
ATOM 783 N N . ASP A 1 100 ? 11.992 -1.069 -18.719 1 97.12 100 ASP A N 1
ATOM 784 C CA . ASP A 1 100 ? 10.789 -1.023 -17.891 1 97.12 100 ASP A CA 1
ATOM 785 C C . ASP A 1 100 ? 10.781 0.206 -16.984 1 97.12 100 ASP A C 1
ATOM 787 O O . ASP A 1 100 ? 11.844 0.726 -16.641 1 97.12 100 ASP A O 1
ATOM 791 N N . SER A 1 101 ? 9.586 0.717 -16.672 1 97.81 101 SER A N 1
ATOM 792 C CA . SER A 1 101 ? 9.492 1.944 -15.891 1 97.81 101 SER A CA 1
ATOM 793 C C . SER A 1 101 ? 8.383 1.853 -14.844 1 97.81 101 SER A C 1
ATOM 795 O O . SER A 1 101 ? 7.461 1.048 -14.984 1 97.81 101 SER A O 1
ATOM 797 N N . TYR A 1 102 ? 8.531 2.623 -13.828 1 97.88 102 TYR A N 1
ATOM 798 C CA . TYR A 1 102 ? 7.523 2.75 -12.773 1 97.88 102 TYR A CA 1
ATOM 799 C C . TYR A 1 102 ? 7.484 4.172 -12.227 1 97.88 102 TYR A C 1
ATOM 801 O O . TYR A 1 102 ? 8.5 4.863 -12.211 1 97.88 102 TYR A O 1
ATOM 809 N N . SER A 1 103 ? 6.246 4.57 -11.797 1 98.31 103 SER A N 1
ATOM 810 C CA . SER A 1 103 ? 6.078 5.938 -11.32 1 98.31 103 SER A CA 1
ATOM 811 C C . SER A 1 103 ? 5.359 5.965 -9.969 1 98.31 103 SER A C 1
ATOM 813 O O . SER A 1 103 ? 4.547 5.09 -9.68 1 98.31 103 SER A O 1
ATOM 815 N N . SER A 1 104 ? 5.758 6.918 -9.195 1 97.88 104 SER A N 1
ATOM 816 C CA . SER A 1 104 ? 5.105 7.168 -7.914 1 97.88 104 SER A CA 1
ATOM 817 C C . SER A 1 104 ? 5.031 8.664 -7.613 1 97.88 104 SER A C 1
ATOM 819 O O . SER A 1 104 ? 5.949 9.414 -7.945 1 97.88 104 SER A O 1
ATOM 821 N N . GLN A 1 105 ? 4.023 9.008 -6.926 1 97.69 105 GLN A N 1
ATOM 822 C CA . GLN A 1 105 ? 3.812 10.422 -6.609 1 97.69 105 GLN A CA 1
ATOM 823 C C . GLN A 1 105 ? 4.395 10.766 -5.242 1 97.69 105 GLN A C 1
ATOM 825 O O . GLN A 1 105 ? 4.176 10.047 -4.266 1 97.69 105 GLN A O 1
ATOM 830 N N . LEU A 1 106 ? 5.125 11.844 -5.211 1 97.44 106 LEU A N 1
ATOM 831 C CA . LEU A 1 106 ? 5.598 12.406 -3.949 1 97.44 106 LEU A CA 1
ATOM 832 C C . LEU A 1 106 ? 4.73 13.586 -3.523 1 97.44 106 LEU A C 1
ATOM 834 O O . LEU A 1 106 ? 4.656 14.594 -4.23 1 97.44 106 LEU A O 1
ATOM 838 N N . VAL A 1 107 ? 4.074 13.375 -2.404 1 96.25 107 VAL A N 1
ATOM 839 C CA . VAL A 1 107 ? 3.219 14.422 -1.86 1 96.25 107 VAL A CA 1
ATOM 840 C C . VAL A 1 107 ? 3.855 15.008 -0.602 1 96.25 107 VAL A C 1
ATOM 842 O O . VAL A 1 107 ? 4.309 14.273 0.275 1 96.25 107 VAL A O 1
ATOM 845 N N . ILE A 1 108 ? 3.957 16.266 -0.559 1 95.38 108 ILE A N 1
ATOM 846 C CA . ILE A 1 108 ? 4.5 16.953 0.61 1 95.38 108 ILE A CA 1
ATOM 847 C C . ILE A 1 108 ? 3.373 17.672 1.355 1 95.38 108 ILE A C 1
ATOM 849 O O . ILE A 1 108 ? 2.729 18.562 0.808 1 95.38 108 ILE A O 1
ATOM 853 N N . ASN A 1 109 ? 3.24 17.25 2.582 1 94.69 109 ASN A N 1
ATOM 854 C CA . ASN A 1 109 ? 2.156 17.797 3.389 1 94.69 109 ASN A CA 1
ATOM 855 C C . ASN A 1 109 ? 2.646 18.922 4.293 1 94.69 109 ASN A C 1
ATOM 857 O O . ASN A 1 109 ? 3.846 19.047 4.551 1 94.69 109 ASN A O 1
ATOM 861 N N . VAL A 1 110 ? 1.75 19.797 4.605 1 92.12 110 VAL A N 1
ATOM 862 C CA . VAL A 1 110 ? 2.023 20.906 5.508 1 92.12 110 VAL A CA 1
ATOM 863 C C . VAL A 1 110 ? 1.027 20.891 6.664 1 92.12 110 VAL A C 1
ATOM 865 O O . VAL A 1 110 ? -0.186 20.922 6.445 1 92.12 110 VAL A O 1
ATOM 868 N N . PRO A 1 111 ? 1.582 20.781 7.82 1 92.5 111 PRO A N 1
ATOM 869 C CA . PRO A 1 111 ? 0.666 20.812 8.961 1 92.5 111 PRO A CA 1
ATOM 870 C C . PRO A 1 111 ? -0.154 22.109 9.023 1 92.5 111 PRO A C 1
ATOM 872 O O . PRO A 1 111 ? 0.234 23.109 8.43 1 92.5 111 PRO A O 1
ATOM 875 N N . PRO A 1 112 ? -1.278 22.047 9.734 1 94.31 112 PRO A N 1
ATOM 876 C CA . PRO A 1 112 ? -2.123 23.234 9.812 1 94.31 112 PRO A CA 1
ATOM 877 C C . PRO A 1 112 ? -1.46 24.375 10.586 1 94.31 112 PRO A C 1
ATOM 879 O O . PRO A 1 112 ? -0.707 24.125 11.531 1 94.31 112 PRO A O 1
ATOM 882 N N . SER A 1 113 ? -1.705 25.594 10.109 1 94.38 113 SER A N 1
ATOM 883 C CA . SER A 1 113 ? -1.283 26.828 10.781 1 94.38 113 SER A CA 1
ATOM 884 C C . SER A 1 113 ? -2.393 27.875 10.773 1 94.38 113 SER A C 1
ATOM 886 O O . SER A 1 113 ? -3.121 28 9.789 1 94.38 113 SER A O 1
ATOM 888 N N . LEU A 1 114 ? -2.51 28.5 11.906 1 94.94 114 LEU A N 1
ATOM 889 C CA . LEU A 1 114 ? -3.576 29.5 12 1 94.94 114 LEU A CA 1
ATOM 890 C C . LEU A 1 114 ? -3.178 30.797 11.305 1 94.94 114 LEU A C 1
ATOM 892 O O . LEU A 1 114 ? -2.098 31.328 11.555 1 94.94 114 LEU A O 1
ATOM 896 N N . ILE A 1 115 ? -3.994 31.188 10.422 1 95 115 ILE A N 1
ATOM 897 C CA . ILE A 1 115 ? -3.818 32.469 9.766 1 95 115 ILE A CA 1
ATOM 898 C C . ILE A 1 115 ? -4.559 33.562 10.547 1 95 115 ILE A C 1
ATOM 900 O O . ILE A 1 115 ? -4.07 34.688 10.68 1 95 115 ILE A O 1
ATOM 904 N N . GLN A 1 116 ? -5.809 33.125 11.047 1 95.56 116 GLN A N 1
ATOM 905 C CA . GLN A 1 116 ? -6.625 34.031 11.852 1 95.56 116 GLN A CA 1
ATOM 906 C C . GLN A 1 116 ? -7.207 33.312 13.062 1 95.56 116 GLN A C 1
ATOM 908 O O . GLN A 1 116 ? -7.953 32.344 12.922 1 95.56 116 GLN A O 1
ATOM 913 N N . GLU A 1 117 ? -6.875 33.812 14.188 1 95.62 117 GLU A N 1
ATOM 914 C CA . GLU A 1 117 ? -7.445 33.312 15.43 1 95.62 117 GLU A CA 1
ATOM 915 C C . GLU A 1 117 ? -8.773 33.969 15.75 1 95.62 117 GLU A C 1
ATOM 917 O O . GLU A 1 117 ? -8.945 35.188 15.484 1 95.62 117 GLU A O 1
ATOM 922 N N . PRO A 1 118 ? -9.672 33.219 16.281 1 96.38 118 PRO A N 1
ATOM 923 C CA . PRO A 1 118 ? -10.938 33.844 16.656 1 96.38 118 PRO A CA 1
ATOM 924 C C . PRO A 1 118 ? -10.797 34.781 17.859 1 96.38 118 PRO A C 1
ATOM 926 O O . PRO A 1 118 ? -9.93 34.562 18.719 1 96.38 118 PRO A O 1
ATOM 929 N N . ASP A 1 119 ? -11.75 35.812 17.859 1 96.19 119 ASP A N 1
ATOM 930 C CA . ASP A 1 119 ? -11.727 36.781 18.938 1 96.19 119 ASP A CA 1
ATOM 931 C C . ASP A 1 119 ? -12.914 36.594 19.875 1 96.19 119 ASP A C 1
ATOM 933 O O . ASP A 1 119 ? -13.992 36.188 19.453 1 96.19 119 ASP A O 1
ATOM 937 N N . ASP A 1 120 ? -12.656 36.938 21.125 1 96.62 120 ASP A N 1
ATOM 938 C CA . ASP A 1 120 ? -13.758 36.969 22.094 1 96.62 120 ASP A CA 1
ATOM 939 C C . ASP A 1 120 ? -14.789 38.031 21.719 1 96.62 120 ASP A C 1
ATOM 941 O O . ASP A 1 120 ? -14.445 39.031 21.094 1 96.62 120 ASP A O 1
ATOM 945 N N . HIS A 1 121 ? -16.047 37.719 22.109 1 96.5 121 HIS A N 1
ATOM 946 C CA . HIS A 1 121 ? -17.109 38.688 21.844 1 96.5 121 HIS A CA 1
ATOM 947 C C . HIS A 1 121 ? -17.922 38.969 23.109 1 96.5 121 HIS A C 1
ATOM 949 O O . HIS A 1 121 ? -18.172 38.062 23.906 1 96.5 121 HIS A O 1
ATOM 955 N N . THR A 1 122 ? -18.172 40.188 23.359 1 96.62 122 THR A N 1
ATOM 956 C CA . THR A 1 122 ? -19.188 40.688 24.297 1 96.62 122 THR A CA 1
ATOM 957 C C . THR A 1 122 ? -20.297 41.406 23.578 1 96.62 122 THR A C 1
ATOM 959 O O . THR A 1 122 ? -20.062 42.5 23 1 96.62 122 THR A O 1
ATOM 962 N N . LEU A 1 123 ? -21.484 40.812 23.609 1 95.94 123 LEU A N 1
ATOM 963 C CA . LEU A 1 123 ? -22.578 41.344 22.812 1 95.94 123 LEU A CA 1
ATOM 964 C C . LEU A 1 123 ? -23.859 41.469 23.641 1 95.94 123 LEU A C 1
ATOM 966 O O . LEU A 1 123 ? -24.047 40.688 24.594 1 95.94 123 LEU A O 1
ATOM 970 N N . GLU A 1 124 ? -24.672 42.5 23.25 1 93.62 124 GLU A N 1
ATOM 971 C CA . GLU A 1 124 ? -26.016 42.562 23.812 1 93.62 124 GLU A CA 1
ATOM 972 C C . GLU A 1 124 ? -26.922 41.5 23.234 1 93.62 124 GLU A C 1
ATOM 974 O O . GLU A 1 124 ? -26.781 41.125 22.062 1 93.62 124 GLU A O 1
ATOM 979 N N . GLU A 1 125 ? -27.797 41.062 24.109 1 92.75 125 GLU A N 1
ATOM 980 C CA . GLU A 1 125 ? -28.75 40.062 23.641 1 92.75 125 GLU A CA 1
ATOM 981 C C . GLU A 1 125 ? -29.422 40.531 22.359 1 92.75 125 GLU A C 1
ATOM 983 O O . GLU A 1 125 ? -29.766 41.719 22.203 1 92.75 125 GLU A O 1
ATOM 988 N N . GLY A 1 126 ? -29.609 39.562 21.391 1 92.06 126 GLY A N 1
ATOM 989 C CA . GLY A 1 126 ? -30.281 39.875 20.141 1 92.06 126 GLY A CA 1
ATOM 990 C C . GLY A 1 126 ? -29.328 40.125 19 1 92.06 126 GLY A C 1
ATOM 991 O O . GLY A 1 126 ? -29.719 40.062 17.828 1 92.06 126 GLY A O 1
ATOM 992 N N . ASN A 1 127 ? -28.062 40.438 19.297 1 95.56 127 ASN A N 1
ATOM 993 C CA . ASN A 1 127 ? -27.078 40.688 18.25 1 95.56 127 ASN A CA 1
ATOM 994 C C . ASN A 1 127 ? -26.531 39.375 17.656 1 95.56 127 ASN A C 1
ATOM 996 O O . ASN A 1 127 ? -26.984 38.281 18.031 1 95.56 127 ASN A O 1
ATOM 1000 N N . THR A 1 128 ? -25.719 39.562 16.641 1 96.25 128 THR A N 1
ATOM 1001 C CA . THR A 1 128 ? -25.109 38.406 15.969 1 96.25 128 THR A CA 1
ATOM 1002 C C . THR A 1 128 ? -23.625 38.312 16.297 1 96.25 128 THR A C 1
ATOM 1004 O O . THR A 1 128 ? -22.891 39.281 16.172 1 96.25 128 THR A O 1
ATOM 1007 N N . ALA A 1 129 ? -23.25 37.125 16.766 1 95.81 129 ALA A N 1
ATOM 1008 C CA . ALA A 1 129 ? -21.844 36.844 17.016 1 95.81 129 ALA A CA 1
ATOM 1009 C C . ALA A 1 129 ? -21.188 36.125 15.844 1 95.81 129 ALA A C 1
ATOM 1011 O O . ALA A 1 129 ? -21.766 35.156 15.312 1 95.81 129 ALA A O 1
ATOM 1012 N N . ILE A 1 130 ? -20 36.625 15.406 1 96.5 130 ILE A N 1
ATOM 1013 C CA . ILE A 1 130 ? -19.25 36 14.328 1 96.5 130 ILE A CA 1
ATOM 1014 C C . ILE A 1 130 ? -17.844 35.656 14.805 1 96.5 130 ILE A C 1
ATOM 1016 O O . ILE A 1 130 ? -17.078 36.562 15.164 1 96.5 130 ILE A O 1
ATOM 1020 N N . PHE A 1 131 ? -17.547 34.375 14.875 1 96.25 131 PHE A N 1
ATOM 1021 C CA . PHE A 1 131 ? -16.203 33.906 15.188 1 96.25 131 PHE A CA 1
ATOM 1022 C C . PHE A 1 131 ? -15.5 33.406 13.938 1 96.25 131 PHE A C 1
ATOM 1024 O O . PHE A 1 131 ? -16.078 32.656 13.148 1 96.25 131 PHE A O 1
ATOM 1031 N N . SER A 1 132 ? -14.266 33.812 13.789 1 96.5 132 SER A N 1
ATOM 1032 C CA . SER A 1 132 ? -13.508 33.406 12.617 1 96.5 132 SER A CA 1
ATOM 1033 C C . SER A 1 132 ? -12.242 32.656 13.016 1 96.5 132 SER A C 1
ATOM 1035 O O . SER A 1 132 ? -11.406 33.156 13.75 1 96.5 132 SER A O 1
ATOM 1037 N N . CYS A 1 133 ? -12.086 31.5 12.523 1 96.75 133 CYS A N 1
ATOM 1038 C CA . CYS A 1 133 ? -10.922 30.641 12.688 1 96.75 133 CYS A CA 1
ATOM 1039 C C . CYS A 1 133 ? -10.422 30.156 11.336 1 96.75 133 CYS A C 1
ATOM 1041 O O . CYS A 1 133 ? -10.984 29.219 10.758 1 96.75 133 CYS A O 1
ATOM 1043 N N . ARG A 1 134 ? -9.375 30.766 10.898 1 96.62 134 ARG A N 1
ATOM 1044 C CA . ARG A 1 134 ? -8.852 30.438 9.57 1 96.62 134 ARG A CA 1
ATOM 1045 C C . ARG A 1 134 ? -7.484 29.766 9.672 1 96.62 134 ARG A C 1
ATOM 1047 O O . ARG A 1 134 ? -6.625 30.219 10.438 1 96.62 134 ARG A O 1
ATOM 1054 N N . ALA A 1 135 ? -7.367 28.75 8.945 1 95.5 135 ALA A N 1
ATOM 1055 C CA . ALA A 1 135 ? -6.113 28 8.984 1 95.5 135 ALA A CA 1
ATOM 1056 C C . ALA A 1 135 ? -5.641 27.672 7.574 1 95.5 135 ALA A C 1
ATOM 1058 O O . ALA A 1 135 ? -6.426 27.703 6.625 1 95.5 135 ALA A O 1
ATOM 1059 N N . THR A 1 136 ? -4.316 27.547 7.469 1 94.25 136 THR A N 1
ATOM 1060 C CA . THR A 1 136 ? -3.699 27.094 6.227 1 94.25 136 THR A CA 1
ATOM 1061 C C . THR A 1 136 ? -2.934 25.781 6.449 1 94.25 136 THR A C 1
ATOM 1063 O O . THR A 1 136 ? -2.734 25.359 7.59 1 94.25 136 THR A O 1
ATOM 1066 N N . GLY A 1 137 ? -2.746 24.984 5.309 1 92.75 137 GLY A N 1
ATOM 1067 C CA . GLY A 1 137 ? -2.047 23.719 5.312 1 92.75 137 GLY A CA 1
ATOM 1068 C C . GLY A 1 137 ? -2.324 22.875 4.078 1 92.75 137 GLY A C 1
ATOM 1069 O O . GLY A 1 137 ? -3.117 23.281 3.221 1 92.75 137 GLY A O 1
ATOM 1070 N N . PHE A 1 138 ? -1.602 21.812 4.039 1 91.62 138 PHE A N 1
ATOM 1071 C CA . PHE A 1 138 ? -1.843 20.859 2.965 1 91.62 138 PHE A CA 1
ATOM 1072 C C . PHE A 1 138 ? -1.828 19.422 3.496 1 91.62 138 PHE A C 1
ATOM 1074 O O . PHE A 1 138 ? -0.835 18.984 4.078 1 91.62 138 PHE A O 1
ATOM 1081 N N . PRO A 1 139 ? -2.842 18.734 3.154 1 93.25 139 PRO A N 1
ATOM 1082 C CA . PRO A 1 139 ? -4.094 19.172 2.527 1 93.25 139 PRO A CA 1
ATOM 1083 C C . PRO A 1 139 ? -4.797 20.281 3.314 1 93.25 139 PRO A C 1
ATOM 1085 O O . PRO A 1 139 ? -4.422 20.562 4.453 1 93.25 139 PRO A O 1
ATOM 1088 N N . VAL A 1 140 ? -5.793 20.828 2.725 1 94.75 140 VAL A N 1
ATOM 1089 C CA . VAL A 1 140 ? -6.504 21.922 3.367 1 94.75 140 VAL A CA 1
ATOM 1090 C C . VAL A 1 140 ? -7.152 21.422 4.66 1 94.75 140 VAL A C 1
ATOM 1092 O O . VAL A 1 140 ? -7.891 20.438 4.656 1 94.75 140 VAL A O 1
ATOM 1095 N N . PRO A 1 141 ? -6.887 22.109 5.715 1 95.81 141 PRO A N 1
ATOM 1096 C CA . PRO A 1 141 ? -7.414 21.641 7 1 95.81 141 PRO A CA 1
ATOM 1097 C C . PRO A 1 141 ? -8.914 21.875 7.137 1 95.81 141 PRO A C 1
ATOM 1099 O O . PRO A 1 141 ? -9.469 22.781 6.508 1 95.81 141 PRO A O 1
ATOM 1102 N N . THR A 1 142 ? -9.461 21.031 7.949 1 95.62 142 THR A N 1
ATOM 1103 C CA . THR A 1 142 ? -10.867 21.172 8.312 1 95.62 142 THR A CA 1
ATOM 1104 C C . THR A 1 142 ? -11.016 21.875 9.656 1 95.62 142 THR A C 1
ATOM 1106 O O . THR A 1 142 ? -10.266 21.609 10.594 1 95.62 142 THR A O 1
ATOM 1109 N N . VAL A 1 143 ? -11.969 22.812 9.664 1 94.62 143 VAL A N 1
ATOM 1110 C CA . VAL A 1 143 ? -12.234 23.547 10.891 1 94.62 143 VAL A CA 1
ATOM 1111 C C . VAL A 1 143 ? -13.578 23.109 11.477 1 94.62 143 VAL A C 1
ATOM 1113 O O . VAL A 1 143 ? -14.594 23.094 10.773 1 94.62 143 VAL A O 1
ATOM 1116 N N . THR A 1 144 ? -13.516 22.766 12.727 1 93.19 144 THR A N 1
ATOM 1117 C CA . THR A 1 144 ? -14.734 22.375 13.43 1 93.19 144 THR A CA 1
ATOM 1118 C C . THR A 1 144 ? -14.906 23.188 14.711 1 93.19 144 THR A C 1
ATOM 1120 O O . THR A 1 144 ? -13.93 23.469 15.406 1 93.19 144 THR A O 1
ATOM 1123 N N . TRP A 1 145 ? -16.203 23.562 14.977 1 93.31 145 TRP A N 1
ATOM 1124 C CA . TRP A 1 145 ? -16.5 24.344 16.172 1 93.31 145 TRP A CA 1
ATOM 1125 C C . TRP A 1 145 ? -17.25 23.5 17.203 1 93.31 145 TRP A C 1
ATOM 1127 O O . TRP A 1 145 ? -18.109 22.703 16.844 1 93.31 145 TRP A O 1
ATOM 1137 N N . THR A 1 146 ? -16.844 23.703 18.453 1 90.56 146 THR A N 1
ATOM 1138 C CA . THR A 1 146 ? -17.547 23.062 19.562 1 90.56 146 THR A CA 1
ATOM 1139 C C . THR A 1 146 ? -17.812 24.062 20.672 1 90.56 146 THR A C 1
ATOM 1141 O O . THR A 1 146 ? -17.078 25.031 20.844 1 90.56 146 THR A O 1
ATOM 1144 N N . SER A 1 147 ? -19.031 23.906 21.328 1 85.81 147 SER A N 1
ATOM 1145 C CA . SER A 1 147 ? -19.359 24.734 22.5 1 85.81 147 SER A CA 1
ATOM 1146 C C . SER A 1 147 ? -19.172 23.953 23.797 1 85.81 147 SER A C 1
ATOM 1148 O O . SER A 1 147 ? -19.297 22.719 23.812 1 85.81 147 SER A O 1
ATOM 1150 N N . ASP A 1 148 ? -18.531 24.531 24.797 1 72.25 148 ASP A N 1
ATOM 1151 C CA . ASP A 1 148 ? -18.312 23.906 26.109 1 72.25 148 ASP A CA 1
ATOM 1152 C C . ASP A 1 148 ? -19.625 23.359 26.672 1 72.25 148 ASP A C 1
ATOM 1154 O O . ASP A 1 148 ? -19.625 22.359 27.375 1 72.25 148 ASP A O 1
ATOM 1158 N N . VAL A 1 149 ? -20.734 24.141 26.594 1 58.22 149 VAL A N 1
ATOM 1159 C CA . VAL A 1 149 ? -21.922 23.734 27.328 1 58.22 149 VAL A CA 1
ATOM 1160 C C . VAL A 1 149 ? -22.375 22.344 26.875 1 58.22 149 VAL A C 1
ATOM 1162 O O . VAL A 1 149 ? -22.812 21.516 27.703 1 58.22 149 VAL A O 1
ATOM 1165 N N . GLY A 1 150 ? -22.172 21.953 25.594 1 52.47 150 GLY A N 1
ATOM 1166 C CA . GLY A 1 150 ? -22.734 20.672 25.219 1 52.47 150 GLY A CA 1
ATOM 1167 C C . GLY A 1 150 ? -21.766 19.797 24.453 1 52.47 150 GLY A C 1
ATOM 1168 O O . GLY A 1 150 ? -22.094 18.656 24.109 1 52.47 150 GLY A O 1
ATOM 1169 N N . ASN A 1 151 ? -20.531 19.938 24.609 1 52.78 151 ASN A N 1
ATOM 1170 C CA . ASN A 1 151 ? -19.484 19.172 23.953 1 52.78 151 ASN A CA 1
ATOM 1171 C C . ASN A 1 151 ? -19.875 18.766 22.531 1 52.78 151 ASN A C 1
ATOM 1173 O O . ASN A 1 151 ? -19.422 17.734 22.047 1 52.78 151 ASN A O 1
ATOM 1177 N N . LYS A 1 152 ? -21.125 19.203 22.156 1 53.22 152 LYS A N 1
ATOM 1178 C CA . LYS A 1 152 ? -21.594 18.656 20.875 1 53.22 152 LYS A CA 1
ATOM 1179 C C . LYS A 1 152 ? -21.156 19.547 19.719 1 53.22 152 LYS A C 1
ATOM 1181 O O . LYS A 1 152 ? -21.078 20.766 19.8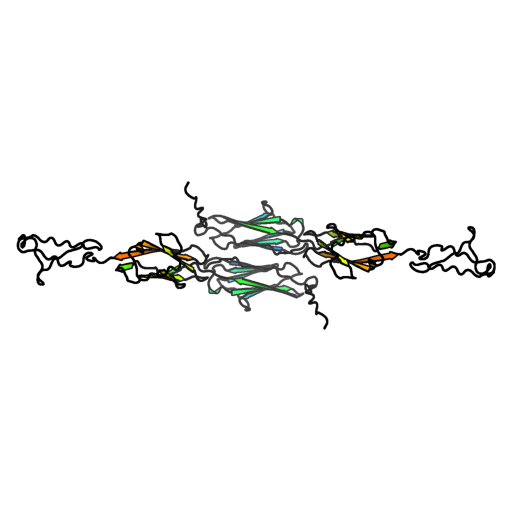59 1 53.22 152 LYS A O 1
ATOM 1186 N N . GLU A 1 153 ? -20.516 18.922 18.938 1 57.91 153 GLU A N 1
ATOM 1187 C CA . GLU A 1 153 ? -20.328 19.594 17.656 1 57.91 153 GLU A CA 1
ATOM 1188 C C . GLU A 1 153 ? -21.484 20.547 17.344 1 57.91 153 GLU A C 1
ATOM 1190 O O . GLU A 1 153 ? -22.641 20.172 17.5 1 57.91 153 GLU A O 1
ATOM 1195 N N . MET A 1 154 ? -21.156 21.781 17.438 1 57.59 154 MET A N 1
ATOM 1196 C CA . MET A 1 154 ? -22.219 22.766 17.203 1 57.59 154 MET A CA 1
ATOM 1197 C C . MET A 1 154 ? -22.953 22.469 15.898 1 57.59 154 MET A C 1
ATOM 1199 O O . MET A 1 154 ? -22.344 22.531 14.82 1 57.59 154 MET A O 1
ATOM 1203 N N . LEU A 1 155 ? -23.703 21.453 16.016 1 53.31 155 LEU A N 1
ATOM 1204 C CA . LEU A 1 155 ? -24.609 21.219 14.883 1 53.31 155 LEU A CA 1
ATOM 1205 C C . LEU A 1 155 ? -25.469 22.453 14.633 1 53.31 155 LEU A C 1
ATOM 1207 O O . LEU A 1 155 ? -25.719 23.25 15.547 1 53.31 155 LEU A O 1
ATOM 1211 N N . ASP A 1 156 ? -25.578 22.547 13.344 1 55.88 156 ASP A N 1
ATOM 1212 C CA . ASP A 1 156 ? -26.547 23.516 12.812 1 55.88 156 ASP A CA 1
ATOM 1213 C C . ASP A 1 156 ? -27.812 23.547 13.656 1 55.88 156 ASP A C 1
ATOM 1215 O O . ASP A 1 156 ? -28.484 22.516 13.828 1 55.88 156 ASP A O 1
ATOM 1219 N N . HIS A 1 157 ? -27.812 24.25 14.617 1 63.41 157 HIS A N 1
ATOM 1220 C CA . HIS A 1 157 ? -29.078 24.688 15.188 1 63.41 157 HIS A CA 1
ATOM 1221 C C . HIS A 1 157 ? -29.609 25.922 14.477 1 63.41 157 HIS A C 1
ATOM 1223 O O . HIS A 1 157 ? -28.891 26.578 13.727 1 63.41 157 HIS A O 1
ATOM 1229 N N . GLU A 1 158 ? -30.891 26.125 14.578 1 73.19 158 GLU A N 1
ATOM 1230 C CA . GLU A 1 158 ? -31.594 27.203 13.891 1 73.19 158 GLU A CA 1
ATOM 1231 C C . GLU A 1 158 ? -30.844 28.516 13.992 1 73.19 158 GLU A C 1
ATOM 1233 O O . GLU A 1 158 ? -30.781 29.281 13.031 1 73.19 158 GLU A O 1
ATOM 1238 N N . ARG A 1 159 ? -29.953 28.766 15.062 1 86.81 159 ARG A N 1
ATOM 1239 C CA . ARG A 1 159 ? -29.344 30.078 15.219 1 86.81 159 ARG A CA 1
ATOM 1240 C C . ARG A 1 159 ? -27.812 29.984 15.156 1 86.81 159 ARG A C 1
ATOM 1242 O O . ARG A 1 159 ? -27.125 31 15.18 1 86.81 159 ARG A O 1
ATOM 1249 N N . MET A 1 160 ? -27.297 28.734 15.148 1 88.25 160 MET A N 1
ATOM 1250 C CA . MET A 1 160 ? -25.844 28.562 15.133 1 88.25 160 MET A CA 1
ATOM 1251 C C . MET A 1 160 ? -25.406 27.797 13.883 1 88.25 160 MET A C 1
ATOM 1253 O O . MET A 1 160 ? -25.781 26.641 13.688 1 88.25 160 MET A O 1
ATOM 1257 N N . ASN A 1 161 ? -24.641 28.5 13.078 1 90.38 161 ASN A N 1
ATOM 1258 C CA . ASN A 1 161 ? -24.172 27.922 11.82 1 90.38 161 ASN A CA 1
ATOM 1259 C C . ASN A 1 161 ? -22.656 27.984 11.695 1 90.38 161 ASN A C 1
ATOM 1261 O O . ASN A 1 161 ? -22.062 29.047 11.906 1 90.38 161 ASN A O 1
ATOM 1265 N N . SER A 1 162 ? -22.078 26.828 11.438 1 90.5 162 SER A N 1
ATOM 1266 C CA . SER A 1 162 ? -20.656 26.781 11.125 1 90.5 162 SER A CA 1
ATOM 1267 C C . SER A 1 162 ? -20.422 26.641 9.625 1 90.5 162 SER A C 1
ATOM 1269 O O . SER A 1 162 ? -21.094 25.844 8.953 1 90.5 162 SER A O 1
ATOM 1271 N N . TYR A 1 163 ? -19.438 27.469 9.156 1 91 163 TYR A N 1
ATOM 1272 C CA . TYR A 1 163 ? -19.172 27.469 7.723 1 91 163 TYR A CA 1
ATOM 1273 C C . TYR A 1 163 ? -17.812 26.844 7.422 1 91 163 TYR A C 1
ATOM 1275 O O . TYR A 1 163 ? -16.922 26.859 8.258 1 91 163 TYR A O 1
ATOM 1283 N N . PRO A 1 164 ? -17.656 26.453 6.203 1 90.62 164 PRO A N 1
ATOM 1284 C CA . PRO A 1 164 ? -16.422 25.766 5.809 1 90.62 164 PRO A CA 1
ATOM 1285 C C . PRO A 1 164 ? -15.195 26.672 5.867 1 90.62 164 PRO A C 1
ATOM 1287 O O . PRO A 1 164 ? -14.07 26.188 6.004 1 90.62 164 PRO A O 1
ATOM 1290 N N . ASN A 1 165 ? -15.461 27.922 5.801 1 91.62 165 ASN A N 1
ATOM 1291 C CA . ASN A 1 165 ? -14.336 28.859 5.832 1 91.62 165 ASN A CA 1
ATOM 1292 C C . ASN A 1 165 ? -13.844 29.094 7.258 1 91.62 165 ASN A C 1
ATOM 1294 O O . ASN A 1 165 ? -12.938 29.891 7.477 1 91.62 165 ASN A O 1
ATOM 1298 N N . GLY A 1 166 ? -14.469 28.438 8.195 1 94.56 166 GLY A N 1
ATOM 1299 C CA . GLY A 1 166 ? -14.016 28.5 9.578 1 94.56 166 GLY A CA 1
ATOM 1300 C C . GLY A 1 166 ? -14.781 29.516 10.406 1 94.56 166 GLY A C 1
ATOM 1301 O O . GLY A 1 166 ? -14.406 29.812 11.547 1 94.56 166 GLY A O 1
ATOM 1302 N N . THR A 1 167 ? -15.867 29.969 9.844 1 95 167 THR A N 1
ATOM 1303 C CA . THR A 1 167 ? -16.656 30.984 10.539 1 95 167 THR A CA 1
ATOM 1304 C C . THR A 1 167 ? -17.797 30.344 11.32 1 95 167 THR A C 1
ATOM 1306 O O . THR A 1 167 ? -18.453 29.422 10.82 1 95 167 THR A O 1
ATOM 1309 N N . LEU A 1 168 ? -17.953 30.75 12.469 1 94.5 168 LEU A N 1
ATOM 1310 C CA . LEU A 1 168 ? -19.109 30.406 13.273 1 94.5 168 LEU A CA 1
ATOM 1311 C C . LEU A 1 168 ? -20.016 31.6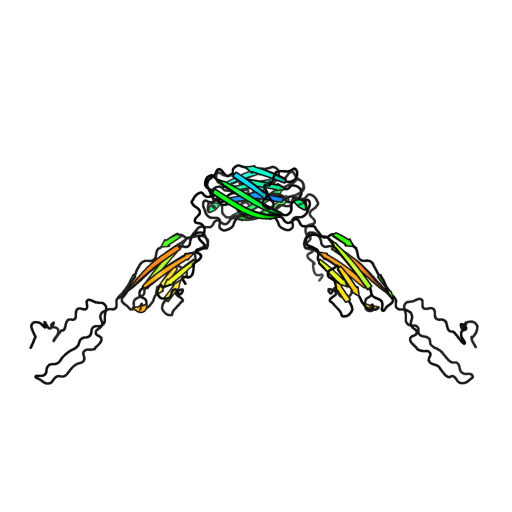09 13.484 1 94.5 168 LEU A C 1
ATOM 1313 O O . LEU A 1 168 ? -19.547 32.656 13.93 1 94.5 168 LEU A O 1
ATOM 1317 N N . VAL A 1 169 ? -21.312 31.422 13.094 1 94.81 169 VAL A N 1
ATOM 1318 C CA . VAL A 1 169 ? -22.281 32.5 13.234 1 94.81 169 VAL A CA 1
ATOM 1319 C C . VAL A 1 169 ? -23.359 32.094 14.242 1 94.81 169 VAL A C 1
ATOM 1321 O O . VAL A 1 169 ? -24.016 31.078 14.086 1 94.81 169 VAL A O 1
ATOM 1324 N N . ILE A 1 170 ? -23.484 32.875 15.234 1 93 170 ILE A N 1
ATOM 1325 C CA . ILE A 1 170 ? -24.594 32.75 16.188 1 93 170 ILE A CA 1
ATOM 1326 C C . ILE A 1 170 ? -25.531 33.938 16.062 1 93 170 ILE A C 1
ATOM 1328 O O . ILE A 1 170 ? -25.188 35.062 16.484 1 93 170 ILE A O 1
ATOM 1332 N N . SER A 1 171 ? -26.641 33.625 15.516 1 93.38 171 SER A N 1
ATOM 1333 C CA . SER A 1 171 ? -27.625 34.688 15.32 1 93.38 171 SER A CA 1
ATOM 1334 C C . SER A 1 171 ? -28.516 34.844 16.547 1 93.38 171 SER A C 1
ATOM 1336 O O . SER A 1 171 ? -28.781 33.875 17.266 1 93.38 171 SER A O 1
ATOM 1338 N N . ASP A 1 172 ? -29.016 36.094 16.781 1 92.88 172 ASP A N 1
ATOM 1339 C CA . ASP A 1 172 ? -29.938 36.375 17.891 1 92.88 172 ASP A CA 1
ATOM 1340 C C . ASP A 1 172 ? -29.438 35.781 19.188 1 92.88 172 ASP A C 1
ATOM 1342 O O . ASP A 1 172 ? -30.141 34.969 19.812 1 92.88 172 ASP A O 1
ATOM 1346 N N . VAL A 1 173 ? -28.297 36.281 19.531 1 92.75 173 VAL A N 1
ATOM 1347 C CA . VAL A 1 173 ? -27.609 35.688 20.672 1 92.75 173 VAL A CA 1
ATOM 1348 C C . VAL A 1 173 ? -28.484 35.812 21.906 1 92.75 173 VAL A C 1
ATOM 1350 O O . VAL A 1 173 ? -29.109 36.844 22.156 1 92.75 173 VAL A O 1
ATOM 1353 N N . LYS A 1 174 ? -28.547 34.719 22.688 1 90.38 174 LYS A N 1
ATOM 1354 C CA . LYS A 1 174 ? -29.25 34.656 23.969 1 90.38 174 LYS A CA 1
ATOM 1355 C C . LYS A 1 174 ? -28.281 34.5 25.125 1 90.38 174 LYS A C 1
ATOM 1357 O O . LYS A 1 174 ? -27.125 34.125 24.922 1 90.38 174 LYS A O 1
ATOM 1362 N N . LYS A 1 175 ? -28.812 34.875 26.312 1 90.06 175 LYS A N 1
ATOM 1363 C CA . LYS A 1 175 ? -27.969 34.688 27.484 1 90.06 175 LYS A CA 1
ATOM 1364 C C . LYS A 1 175 ? -27.516 33.219 27.625 1 90.06 175 LYS A C 1
ATOM 1366 O O . LYS A 1 175 ? -26.406 32.969 28.078 1 90.06 175 LYS A O 1
ATOM 1371 N N . SER A 1 176 ? -28.297 32.312 27.078 1 87.31 176 SER A N 1
ATOM 1372 C CA . SER A 1 176 ? -27.984 30.906 27.156 1 87.31 176 SER A CA 1
ATOM 1373 C C . SER A 1 176 ? -26.812 30.547 26.25 1 87.31 176 SER A C 1
ATOM 1375 O O . SER A 1 176 ? -26.203 29.484 26.406 1 87.31 176 SER A O 1
ATOM 1377 N N . ASP A 1 177 ? -26.531 31.406 25.297 1 89.62 177 ASP A N 1
ATOM 1378 C CA . ASP A 1 177 ? -25.453 31.156 24.344 1 89.62 177 ASP A CA 1
ATOM 1379 C C . ASP A 1 177 ? -24.109 31.531 24.953 1 89.62 177 ASP A C 1
ATOM 1381 O O . ASP A 1 177 ? -23.062 31.203 24.375 1 89.62 177 ASP A O 1
ATOM 1385 N N . GLU A 1 178 ? -24.172 32.25 26.047 1 91.38 178 GLU A N 1
ATOM 1386 C CA . GLU A 1 178 ? -22.922 32.656 26.688 1 91.38 178 GLU A CA 1
ATOM 1387 C C . GLU A 1 178 ? -22.062 31.469 27.078 1 91.38 178 GLU A C 1
ATOM 1389 O O . GLU A 1 178 ? -22.594 30.438 27.531 1 91.38 178 GLU A O 1
ATOM 1394 N N . GLY A 1 179 ? -20.734 31.547 26.844 1 91.62 179 GLY A N 1
ATOM 1395 C CA . GLY A 1 179 ? -19.828 30.469 27.203 1 91.62 179 GLY A CA 1
ATOM 1396 C C . GLY A 1 179 ? -18.578 30.422 26.328 1 91.62 179 GLY A C 1
ATOM 1397 O O . GLY A 1 179 ? -18.188 31.422 25.734 1 91.62 179 GLY A O 1
ATOM 1398 N N . MET A 1 180 ? -17.984 29.25 26.5 1 93.81 180 MET A N 1
ATOM 1399 C CA . MET A 1 180 ? -16.734 29.047 25.75 1 93.81 180 MET A CA 1
ATOM 1400 C C . MET A 1 180 ? -16.984 28.203 24.5 1 93.81 180 MET A C 1
ATOM 1402 O O . MET A 1 180 ? -17.75 27.234 24.547 1 93.81 180 MET A O 1
ATOM 1406 N N . TYR A 1 181 ? -16.359 28.688 23.469 1 92.94 181 TYR A N 1
ATOM 1407 C CA . TYR A 1 181 ? -16.359 27.953 22.203 1 92.94 181 TYR A CA 1
ATOM 1408 C C . TYR A 1 181 ? -14.945 27.594 21.781 1 92.94 181 TYR A C 1
ATOM 1410 O O . TYR A 1 181 ? -13.984 28.25 22.172 1 92.94 181 TYR A O 1
ATOM 1418 N N . SER A 1 182 ? -14.867 26.516 21 1 93.31 182 SER A N 1
ATOM 1419 C CA . SER A 1 182 ? -13.547 26.078 20.562 1 93.31 182 SER A CA 1
ATOM 1420 C C . SER A 1 182 ? -13.539 25.75 19.078 1 93.31 182 SER A C 1
ATOM 1422 O O . SER A 1 182 ? -14.477 25.125 18.562 1 93.31 182 SER A O 1
ATOM 1424 N N . CYS A 1 183 ? -12.508 26.266 18.453 1 94.56 183 CYS A N 1
ATOM 1425 C CA . CYS A 1 183 ? -12.297 25.828 17.078 1 94.56 183 CYS A CA 1
ATOM 1426 C C . CYS A 1 183 ? -11.156 24.828 17 1 94.56 183 CYS A C 1
ATOM 1428 O O . CYS A 1 183 ? -10.102 25.016 17.625 1 94.56 183 CYS A O 1
ATOM 1430 N N . SER A 1 184 ? -11.414 23.75 16.297 1 94.62 184 SER A N 1
ATOM 1431 C CA . SER A 1 184 ? -10.43 22.703 16.062 1 94.62 184 SER A CA 1
ATOM 1432 C C . SER A 1 184 ? -10.055 22.641 14.578 1 94.62 184 SER A C 1
ATOM 1434 O O . SER A 1 184 ? -10.922 22.578 13.711 1 94.62 184 SER A O 1
ATOM 1436 N N . VAL A 1 185 ? -8.719 22.672 14.344 1 95.44 185 VAL A N 1
ATOM 1437 C CA . VAL A 1 185 ? -8.203 22.641 12.977 1 95.44 185 VAL A CA 1
ATOM 1438 C C . VAL A 1 185 ? -7.348 21.391 12.773 1 95.44 185 VAL A C 1
ATOM 1440 O O . VAL A 1 185 ? -6.426 21.141 13.555 1 95.44 185 VAL A O 1
ATOM 1443 N N . SER A 1 186 ? -7.75 20.609 11.711 1 95.5 186 SER A N 1
ATOM 1444 C CA . SER A 1 186 ? -6.977 19.391 11.469 1 95.5 186 SER A CA 1
ATOM 1445 C C . SER A 1 186 ? -6.945 19.047 9.984 1 95.5 186 SER A C 1
ATOM 1447 O O . SER A 1 186 ? -7.93 19.234 9.273 1 95.5 186 SER A O 1
ATOM 1449 N N . ASN A 1 187 ? -5.812 18.578 9.516 1 94.44 187 ASN A N 1
ATOM 1450 C CA . ASN A 1 187 ? -5.715 17.953 8.203 1 94.44 187 ASN A CA 1
ATOM 1451 C C . ASN A 1 187 ? -5.012 16.594 8.281 1 94.44 187 ASN A C 1
ATOM 1453 O O . ASN A 1 187 ? -4.48 16.109 7.281 1 94.44 187 ASN A O 1
ATOM 1457 N N . ASN A 1 188 ? -4.875 16.031 9.422 1 92.75 188 ASN A N 1
ATOM 1458 C CA . ASN A 1 188 ? -4.312 14.719 9.695 1 92.75 188 ASN A CA 1
ATOM 1459 C C . ASN A 1 188 ? -2.801 14.703 9.492 1 92.75 188 ASN A C 1
ATOM 1461 O O . ASN A 1 188 ? -2.221 13.648 9.203 1 92.75 188 ASN A O 1
ATOM 1465 N N . ILE A 1 189 ? -2.242 15.922 9.367 1 90.75 189 ILE A N 1
ATOM 1466 C CA . ILE A 1 189 ? -0.792 16.078 9.305 1 90.75 189 ILE A CA 1
ATOM 1467 C C . ILE A 1 189 ? -0.295 16.766 10.57 1 90.75 189 ILE A C 1
ATOM 1469 O O . ILE A 1 189 ? -0.665 17.922 10.844 1 90.75 189 ILE A O 1
ATOM 1473 N N . GLY A 1 190 ? 0.484 16.062 11.336 1 87.25 190 GLY A N 1
ATOM 1474 C CA . GLY A 1 190 ? 0.983 16.672 12.562 1 87.25 190 GLY A CA 1
ATOM 1475 C C . GLY A 1 190 ? -0.07 16.781 13.648 1 87.25 190 GLY A C 1
ATOM 1476 O O . GLY A 1 190 ? -0.904 15.883 13.805 1 87.25 190 GLY A O 1
ATOM 1477 N N . GLN A 1 191 ? 0.158 17.906 14.352 1 88.31 191 GLN A N 1
ATOM 1478 C CA . GLN A 1 191 ? -0.736 18.109 15.484 1 88.31 191 GLN A CA 1
ATOM 1479 C C . GLN A 1 191 ? -1.917 19 15.102 1 88.31 191 GLN A C 1
ATOM 1481 O O . GLN A 1 191 ? -1.755 19.969 14.367 1 88.31 191 GLN A O 1
ATOM 1486 N N . ASP A 1 192 ? -2.988 18.594 15.688 1 93.5 192 ASP A N 1
ATOM 1487 C CA . ASP A 1 192 ? -4.168 19.438 15.5 1 93.5 192 ASP A CA 1
ATOM 1488 C C . ASP A 1 192 ? -4.055 20.719 16.312 1 93.5 192 ASP A C 1
ATOM 1490 O O . ASP A 1 192 ? -3.348 20.766 17.312 1 93.5 192 ASP A O 1
ATOM 1494 N N . LEU A 1 193 ? -4.785 21.719 15.805 1 95.25 193 LEU A N 1
ATOM 1495 C CA . LEU A 1 193 ? -4.812 23 16.516 1 95.25 193 LEU A CA 1
ATOM 1496 C C . LEU A 1 193 ? -6.164 23.219 17.188 1 95.25 193 LEU A C 1
ATOM 1498 O O . LEU A 1 193 ? -7.199 22.812 16.656 1 95.25 193 LEU A O 1
ATOM 1502 N N . HIS A 1 194 ? -6.008 23.797 18.344 1 94.62 194 HIS A N 1
ATOM 1503 C CA . HIS A 1 194 ? -7.219 24.125 19.094 1 94.62 194 HIS A CA 1
ATOM 1504 C C . HIS A 1 194 ? -7.145 25.547 19.656 1 94.62 194 HIS A C 1
ATOM 1506 O O . HIS A 1 194 ? -6.109 25.953 20.188 1 94.62 194 HIS A O 1
ATOM 1512 N N . LYS A 1 195 ? -8.25 26.266 19.469 1 95.06 195 LYS A N 1
ATOM 1513 C CA . LYS A 1 195 ? -8.336 27.609 20.047 1 95.06 195 LYS A CA 1
ATOM 1514 C C . LYS A 1 195 ? -9.672 27.828 20.75 1 95.06 195 LYS A C 1
ATOM 1516 O O . LYS A 1 195 ? -10.719 27.438 20.25 1 95.06 195 LYS A O 1
ATOM 1521 N N . LEU A 1 196 ? -9.602 28.422 21.922 1 94.75 196 LEU A N 1
ATOM 1522 C CA . LEU A 1 196 ? -10.797 28.734 22.703 1 94.75 196 LEU A CA 1
ATOM 1523 C C . LEU A 1 196 ? -11.164 30.203 22.562 1 94.75 196 LEU A C 1
ATOM 1525 O O . LEU A 1 196 ? -10.281 31.062 22.5 1 94.75 196 LEU A O 1
ATOM 1529 N N . VAL A 1 197 ? -12.484 30.453 22.516 1 94.88 197 VAL A N 1
ATOM 1530 C CA . VAL A 1 197 ? -12.977 31.812 22.484 1 94.88 197 VAL A CA 1
ATOM 1531 C C . VAL A 1 197 ? -14.211 31.938 23.375 1 94.88 197 VAL A C 1
ATOM 1533 O O . VAL A 1 197 ? -14.93 30.953 23.594 1 94.88 197 VAL A O 1
ATOM 1536 N N . SER A 1 198 ? -14.43 33.125 23.828 1 95.62 198 SER A N 1
ATOM 1537 C CA . SER A 1 198 ? -15.547 33.344 24.75 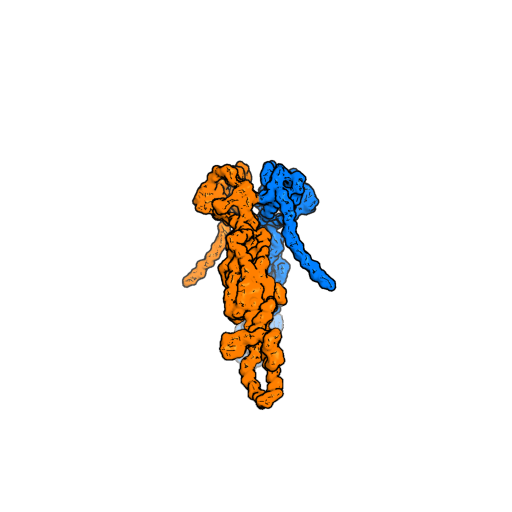1 95.62 198 SER A CA 1
ATOM 1538 C C . SER A 1 198 ? -16.609 34.219 24.125 1 95.62 198 SER A C 1
ATOM 1540 O O . SER A 1 198 ? -16.297 35.125 23.344 1 95.62 198 SER A O 1
ATOM 1542 N N . LEU A 1 199 ? -17.875 33.906 24.422 1 95.25 199 LEU A N 1
ATOM 1543 C CA . LEU A 1 199 ? -19.016 34.75 24.141 1 95.25 199 LEU A CA 1
ATOM 1544 C C . LEU A 1 199 ? -19.672 35.219 25.438 1 95.25 199 LEU A C 1
ATOM 1546 O O . LEU A 1 199 ? -20.156 34.406 26.219 1 95.25 199 LEU A O 1
ATOM 1550 N N . ASN A 1 200 ? -19.609 36.562 25.656 1 95.75 200 ASN A N 1
ATOM 1551 C CA . ASN A 1 200 ? -20.312 37.188 26.766 1 95.75 200 ASN A CA 1
ATOM 1552 C C . ASN A 1 200 ? -21.547 37.938 26.297 1 95.75 200 ASN A C 1
ATOM 1554 O O . ASN A 1 200 ? -21.453 38.812 25.406 1 95.75 200 ASN A O 1
ATOM 1558 N N . VAL A 1 201 ? -22.703 37.594 26.875 1 94.12 201 VAL A N 1
ATOM 1559 C CA . VAL A 1 201 ? -23.953 38.219 26.469 1 94.12 201 VAL A CA 1
ATOM 1560 C C . VAL A 1 201 ? -24.469 39.125 27.578 1 94.12 201 VAL A C 1
ATOM 1562 O O . VAL A 1 201 ? -24.656 38.688 28.719 1 94.12 201 VAL A O 1
ATOM 1565 N N . ILE A 1 202 ? -24.719 40.406 27.203 1 92.62 202 ILE A N 1
ATOM 1566 C CA . ILE A 1 202 ? -25.234 41.406 28.141 1 92.62 202 ILE A CA 1
ATOM 1567 C C . ILE A 1 202 ? -26.75 41.562 27.938 1 92.62 202 ILE A C 1
ATOM 1569 O O . ILE A 1 202 ? -27.219 41.719 26.812 1 92.62 202 ILE A O 1
ATOM 1573 N N . VAL A 1 203 ? -27.516 41.438 28.953 1 86.12 203 VAL A N 1
ATOM 1574 C CA . VAL A 1 203 ? -28.953 41.656 28.922 1 86.12 203 VAL A CA 1
ATOM 1575 C C . VAL A 1 203 ? -29.281 43.031 29.484 1 86.12 203 VAL A C 1
ATOM 1577 O O . VAL A 1 203 ? -29.016 43.312 30.656 1 86.12 203 VAL A O 1
ATOM 1580 N N . PRO A 1 204 ? -29.703 43.844 28.562 1 77.19 204 PRO A N 1
ATOM 1581 C CA . PRO A 1 204 ? -30.016 45.156 29.078 1 77.19 204 PRO A CA 1
ATOM 1582 C C . PRO A 1 204 ? -31.094 45.156 30.156 1 77.19 204 PRO A C 1
ATOM 1584 O O . PRO A 1 204 ? -31.953 44.281 30.156 1 77.19 204 PRO A O 1
ATOM 1587 N N . ALA A 1 205 ? -30.922 45.906 31.109 1 72.38 205 ALA A N 1
ATOM 1588 C CA . ALA A 1 205 ? -31.906 46.062 32.156 1 72.38 205 ALA A CA 1
ATOM 1589 C C . ALA A 1 205 ? -33.281 46.438 31.594 1 72.38 205 ALA A C 1
ATOM 1591 O O . ALA A 1 205 ? -33.375 47.219 30.656 1 72.38 205 ALA A O 1
ATOM 1592 N N . ARG A 1 206 ? -34.219 45.531 31.641 1 67.31 206 ARG A N 1
ATOM 1593 C CA . ARG A 1 206 ? -35.562 45.875 31.25 1 67.31 206 ARG A CA 1
ATOM 1594 C C . ARG A 1 206 ? -36.5 45.906 32.469 1 67.31 206 ARG A C 1
ATOM 1596 O O . ARG A 1 206 ? -36.25 45.25 33.469 1 67.31 206 ARG A O 1
ATOM 1603 N N . PHE A 1 207 ? -37.438 46.844 32.5 1 61.69 207 PHE A N 1
ATOM 1604 C CA . PHE A 1 207 ? -38.438 46.938 33.531 1 61.69 207 PHE A CA 1
ATOM 1605 C C . PHE A 1 207 ? -39.531 45.906 33.312 1 61.69 207 PHE A C 1
ATOM 1607 O O . PHE A 1 207 ? -40.031 45.75 32.188 1 61.69 207 PHE A O 1
ATOM 1614 N N . GLU A 1 208 ? -39.469 44.875 34.094 1 58.72 208 GLU A N 1
ATOM 1615 C CA . GLU A 1 208 ? -40.531 43.844 33.938 1 58.72 208 GLU A CA 1
ATOM 1616 C C . GLU A 1 208 ? -41.906 44.469 33.906 1 58.72 208 GLU A C 1
ATOM 1618 O O . GLU A 1 208 ? -42.781 44.062 33.156 1 58.72 208 GLU A O 1
ATOM 1623 N N . GLU A 1 209 ? -42.312 45.125 34.969 1 56.38 209 GLU A N 1
ATOM 1624 C CA . GLU A 1 209 ? -43.688 45.531 35.125 1 56.38 209 GLU A CA 1
ATOM 1625 C C . GLU A 1 209 ? -43.906 46.938 34.5 1 56.38 209 GLU A C 1
ATOM 1627 O O . GLU A 1 209 ? -43.125 47.844 34.75 1 56.38 209 GLU A O 1
ATOM 1632 N N . LYS A 1 210 ? -44.656 46.875 33.406 1 56.53 210 LYS A N 1
ATOM 1633 C CA . LYS A 1 210 ? -45.188 48.125 32.812 1 56.53 210 LYS A CA 1
ATOM 1634 C C . LYS A 1 210 ? -45.781 49.031 33.906 1 56.53 210 LYS A C 1
ATOM 1636 O O . LYS A 1 210 ? -46.219 48.531 34.938 1 56.53 210 LYS A O 1
ATOM 1641 N N . PHE A 1 211 ? -45.625 50.281 33.562 1 56.94 211 PHE A N 1
ATOM 1642 C CA . PHE A 1 211 ? -46.25 51.281 34.406 1 56.94 211 PHE A CA 1
ATOM 1643 C C . PHE A 1 211 ? -47.719 50.938 34.688 1 56.94 211 PHE A C 1
ATOM 1645 O O . PHE A 1 211 ? -48.5 50.719 33.781 1 56.94 211 PHE A O 1
ATOM 1652 N N . THR A 1 212 ? -47.812 50.094 35.625 1 56.41 212 THR A N 1
ATOM 1653 C CA . THR A 1 212 ? -49.219 50 35.969 1 56.41 212 THR A CA 1
ATOM 1654 C C . THR A 1 212 ? -49.719 51.281 36.625 1 56.41 212 THR A C 1
ATOM 1656 O O . THR A 1 212 ? -49.031 51.844 37.469 1 56.41 212 THR A O 1
ATOM 1659 N N . MET A 1 213 ? -50.562 51.969 35.906 1 59.81 213 MET A N 1
ATOM 1660 C CA . MET A 1 213 ? -51.25 53.094 36.531 1 59.81 213 MET A CA 1
ATOM 1661 C C . MET A 1 213 ? -52.062 52.656 37.75 1 59.81 213 MET A C 1
ATOM 1663 O O . MET A 1 213 ? -52.875 51.719 37.656 1 59.81 213 MET A O 1
ATOM 1667 N N . LYS A 1 214 ? -51.562 52.938 38.875 1 62.06 214 LYS A N 1
ATOM 1668 C CA . LYS A 1 214 ? -52.375 52.656 40.062 1 62.06 214 LYS A CA 1
ATOM 1669 C C . LYS A 1 214 ? -53.156 53.906 40.5 1 62.06 214 LYS A C 1
ATOM 1671 O O . LYS A 1 214 ? -52.625 55 40.594 1 62.06 214 LYS A O 1
ATOM 1676 N N . ASN A 1 215 ? -54.406 53.812 40.375 1 67.06 215 ASN A N 1
ATOM 1677 C CA . ASN A 1 215 ? -55.281 54.844 40.938 1 67.06 215 ASN A CA 1
ATOM 1678 C C . ASN A 1 215 ? -55.406 54.688 42.469 1 67.06 215 ASN A C 1
ATOM 1680 O O . ASN A 1 215 ? -55.719 53.625 42.969 1 67.06 215 ASN A O 1
ATOM 1684 N N . VAL A 1 216 ? -54.875 55.562 43.156 1 65 216 VAL A N 1
ATOM 1685 C CA . VAL A 1 216 ? -55.031 55.562 44.625 1 65 216 VAL A CA 1
ATOM 1686 C C . VAL A 1 216 ? -55.844 56.75 45.062 1 65 216 VAL A C 1
ATOM 1688 O O . VAL A 1 216 ? -55.844 57.812 44.438 1 65 216 VAL A O 1
ATOM 1691 N N . ARG A 1 217 ? -56.875 56.562 45.906 1 73.06 217 ARG A N 1
ATOM 1692 C CA . ARG A 1 217 ? -57.688 57.656 46.438 1 73.06 217 ARG A CA 1
ATOM 1693 C C . ARG A 1 217 ? -56.812 58.688 47.156 1 73.06 217 ARG A C 1
ATOM 1695 O O . ARG A 1 217 ? -55.75 58.312 47.719 1 73.06 217 ARG A O 1
ATOM 1702 N N . ARG A 1 218 ? -57.156 59.844 47.156 1 69.19 218 ARG A N 1
ATOM 1703 C CA . ARG A 1 218 ? -56.469 60.906 47.844 1 69.19 218 ARG A CA 1
ATOM 1704 C C . ARG A 1 218 ? -56.219 60.562 49.312 1 69.19 218 ARG A C 1
ATOM 1706 O O . ARG A 1 218 ? -57.125 60.125 50 1 69.19 218 ARG A O 1
ATOM 1713 N N . GLY A 1 219 ? -54.906 60.531 49.844 1 73.5 219 GLY A N 1
ATOM 1714 C CA . GLY A 1 219 ? -54.562 60.188 51.188 1 73.5 219 GLY A CA 1
ATOM 1715 C C . GLY A 1 219 ? -53.969 58.812 51.344 1 73.5 219 GLY A C 1
ATOM 1716 O O . GLY A 1 219 ? -53.469 58.438 52.406 1 73.5 219 GLY A O 1
ATOM 1717 N N . GLU A 1 220 ? -54.094 58.031 50.312 1 70 220 GLU A N 1
ATOM 1718 C CA . GLU A 1 220 ? -53.562 56.688 50.438 1 70 220 GLU A CA 1
ATOM 1719 C C . GLU A 1 220 ? -52.219 56.531 49.781 1 70 220 GLU A C 1
ATOM 1721 O O . GLU A 1 220 ? -51.844 57.312 48.906 1 70 220 GLU A O 1
ATOM 1726 N N . THR A 1 221 ? -51.406 55.75 50.344 1 72.25 221 THR A N 1
ATOM 1727 C CA . THR A 1 221 ? -50.062 55.5 49.875 1 72.25 221 THR A CA 1
ATOM 1728 C C . THR A 1 221 ? -50.062 54.531 48.688 1 72.25 221 THR A C 1
ATOM 1730 O O . THR A 1 221 ? -50.75 53.5 48.75 1 72.25 221 THR A O 1
ATOM 1733 N N . ALA A 1 222 ? -49.562 55.062 47.594 1 67.69 222 ALA A N 1
ATOM 1734 C CA . ALA A 1 222 ? -49.406 54.188 46.438 1 67.69 222 ALA A CA 1
ATOM 1735 C C . ALA A 1 222 ? -48 53.625 46.344 1 67.69 222 ALA A C 1
ATOM 1737 O O . ALA A 1 222 ? -47.031 54.375 46.531 1 67.69 222 ALA A O 1
ATOM 1738 N N . THR A 1 223 ? -47.844 52.344 46.375 1 69.12 223 THR A N 1
ATOM 1739 C CA . THR A 1 223 ? -46.562 51.719 46.219 1 69.12 223 THR A CA 1
ATOM 1740 C C . THR A 1 223 ? -46.312 51.281 44.75 1 69.12 223 THR A C 1
ATOM 1742 O O . THR A 1 223 ? -47.125 50.531 44.219 1 69.12 223 THR A O 1
ATOM 1745 N N . LEU A 1 224 ? -45.406 52 44.156 1 66.62 224 LEU A N 1
ATOM 1746 C CA . LEU A 1 224 ? -45.031 51.625 42.812 1 66.62 224 LEU A CA 1
ATOM 1747 C C . LEU A 1 224 ? -43.812 50.719 42.844 1 66.62 224 LEU A C 1
ATOM 1749 O O . LEU A 1 224 ? -42.812 51.031 43.531 1 66.62 224 LEU A O 1
ATOM 1753 N N . LYS A 1 225 ? -43.938 49.531 42.375 1 65.44 225 LYS A N 1
ATOM 1754 C CA . LYS A 1 225 ? -42.844 48.562 42.344 1 65.44 225 LYS A CA 1
ATOM 1755 C C . LYS A 1 225 ? -42.25 48.5 40.938 1 65.44 225 LYS A C 1
ATOM 1757 O O . LYS A 1 225 ? -42.969 48.438 39.938 1 65.44 225 LYS A O 1
ATOM 1762 N N . CYS A 1 226 ? -41.062 48.938 40.844 1 64.31 226 CYS A N 1
ATOM 1763 C CA . CYS A 1 226 ? -40.312 48.812 39.594 1 64.31 226 CYS A CA 1
ATOM 1764 C C . CYS A 1 226 ? -39.312 47.656 39.656 1 64.31 226 CYS A C 1
ATOM 1766 O O . CYS A 1 226 ? -38.375 47.688 40.469 1 64.31 226 CYS A O 1
ATOM 1768 N N . GLU A 1 227 ? -39.656 46.594 39.125 1 64.69 227 GLU A N 1
ATOM 1769 C CA . GLU A 1 227 ? -38.719 45.5 39.031 1 64.69 227 GLU A CA 1
ATOM 1770 C C . GLU A 1 227 ? -37.969 45.5 37.719 1 64.69 227 GLU A C 1
ATOM 1772 O O . GLU A 1 227 ? -38.562 45.5 36.656 1 64.69 227 GLU A O 1
ATOM 1777 N N . ALA A 1 228 ? -36.75 45.906 37.75 1 61.78 228 ALA A N 1
ATOM 1778 C CA . ALA A 1 228 ? -35.875 45.906 36.594 1 61.78 228 ALA A CA 1
ATOM 1779 C C . ALA A 1 228 ? -35.125 44.594 36.469 1 61.78 228 ALA A C 1
ATOM 1781 O O . ALA A 1 228 ? -34.656 44.031 37.469 1 61.78 228 ALA A O 1
ATOM 1782 N N . VAL A 1 229 ? -35.406 43.969 35.344 1 64.81 229 VAL A N 1
ATOM 1783 C CA . VAL A 1 229 ? -34.656 42.75 35.062 1 64.81 229 VAL A CA 1
ATOM 1784 C C . VAL A 1 229 ? -33.531 43.062 34.094 1 64.81 229 VAL A C 1
ATOM 1786 O O . VAL A 1 229 ? -33.719 43.844 33.156 1 64.81 229 VAL A O 1
ATOM 1789 N N . GLY A 1 230 ? -32.219 42.781 34.375 1 62.38 230 GLY A N 1
ATOM 1790 C CA . GLY A 1 230 ? -31.047 43 33.531 1 62.38 230 GLY A CA 1
ATOM 1791 C C . GLY A 1 230 ? -29.75 42.781 34.25 1 62.38 230 GLY A C 1
ATOM 1792 O O . GLY A 1 230 ? -29.75 42.312 35.406 1 62.38 230 GLY A O 1
ATOM 1793 N N . ASP A 1 231 ? -28.594 42.844 33.594 1 65.94 231 ASP A N 1
ATOM 1794 C CA . ASP A 1 231 ? -27.297 42.594 34.25 1 65.94 231 ASP A CA 1
ATOM 1795 C C . ASP A 1 231 ? -26.953 43.75 35.188 1 65.94 231 ASP A C 1
ATOM 1797 O O . ASP A 1 231 ? -27.234 44.906 34.875 1 65.94 231 ASP A O 1
ATOM 1801 N N . LYS A 1 232 ? -26.453 43.5 36.562 1 64.31 232 LYS A N 1
ATOM 1802 C CA . LYS A 1 232 ? -26.094 44.5 37.562 1 64.31 232 LYS A CA 1
ATOM 1803 C C . LYS A 1 232 ? -24.812 45.25 37.156 1 64.31 232 LYS A C 1
ATOM 1805 O O . LYS A 1 232 ? -23.984 44.719 36.438 1 64.31 232 LYS A O 1
ATOM 1810 N N . PRO A 1 233 ? -24.734 46.625 37.75 1 62.69 233 PRO A N 1
ATOM 1811 C CA . PRO A 1 233 ? -25.609 47.469 38.562 1 62.69 233 PRO A CA 1
ATOM 1812 C C . PRO A 1 233 ? -26.75 48.125 37.781 1 62.69 233 PRO A C 1
ATOM 1814 O O . PRO A 1 233 ? -26.531 48.562 36.656 1 62.69 233 PRO A O 1
ATOM 1817 N N . LEU A 1 234 ? -27.891 47.875 38.188 1 62.69 234 LEU A N 1
ATOM 1818 C CA . LEU A 1 234 ? -29.094 48.5 37.656 1 62.69 234 LEU A CA 1
ATOM 1819 C C . LEU A 1 234 ? -29.391 49.812 38.375 1 62.69 234 LEU A C 1
ATOM 1821 O O . LEU A 1 234 ? -29.359 49.875 39.594 1 62.69 234 LEU A O 1
ATOM 1825 N N . SER A 1 235 ? -29.328 50.969 37.781 1 64.5 235 SER A N 1
ATOM 1826 C CA . SER A 1 235 ? -29.766 52.188 38.406 1 64.5 235 SER A CA 1
ATOM 1827 C C . SER A 1 235 ? -31.219 52.5 38.062 1 64.5 235 SER A C 1
ATOM 1829 O O . SER A 1 235 ? -31.578 52.531 36.875 1 64.5 235 SER A O 1
ATOM 1831 N N . ILE A 1 236 ? -31.969 52.469 39.031 1 64.06 236 ILE A N 1
ATOM 1832 C CA . ILE A 1 236 ? -33.375 52.781 38.844 1 64.06 236 ILE A CA 1
ATOM 1833 C C . ILE A 1 236 ? -33.656 54.25 39.188 1 64.06 236 ILE A C 1
ATOM 1835 O O . ILE A 1 236 ? -33.25 54.719 40.25 1 64.06 236 ILE A O 1
ATOM 1839 N N . THR A 1 237 ? -34.156 54.969 38.25 1 67.38 237 THR A N 1
ATOM 1840 C CA . THR A 1 237 ? -34.562 56.344 38.531 1 67.38 237 THR A CA 1
ATOM 1841 C C . THR A 1 237 ? -36.062 56.5 38.312 1 67.38 237 THR A C 1
ATOM 1843 O O . THR A 1 237 ? -36.625 56 37.344 1 67.38 237 THR A O 1
ATOM 1846 N N . TRP A 1 238 ? -36.75 57.062 39.25 1 65.62 238 TRP A N 1
ATOM 1847 C CA . TRP A 1 238 ? -38.156 57.375 39.156 1 65.62 238 TRP A CA 1
ATOM 1848 C C . TRP A 1 238 ? -38.375 58.812 38.719 1 65.62 238 TRP A C 1
ATOM 1850 O O . TRP A 1 238 ? -37.625 59.719 39.156 1 65.62 238 TRP A O 1
ATOM 1860 N N . THR A 1 239 ? -39.156 58.969 37.75 1 65.62 239 THR A N 1
ATOM 1861 C CA . THR A 1 239 ? -39.469 60.344 37.312 1 65.62 239 THR A CA 1
ATOM 1862 C C . THR A 1 239 ? -40.938 60.625 37.438 1 65.62 239 THR A C 1
ATOM 1864 O O . THR A 1 239 ? -41.781 59.75 37.281 1 65.62 239 THR A O 1
ATOM 1867 N N . LYS A 1 240 ? -41.281 61.719 38.094 1 66 240 LYS A N 1
ATOM 1868 C CA . LYS A 1 240 ? -42.594 62.312 38.062 1 66 240 LYS A CA 1
ATOM 1869 C C . LYS A 1 240 ? -42.594 63.594 37.281 1 66 240 LYS A C 1
ATOM 1871 O O . LYS A 1 240 ? -41.812 64.5 37.562 1 66 240 LYS A O 1
ATOM 1876 N N . ASP A 1 241 ? -43.656 63.781 36.344 1 65.75 241 ASP A N 1
ATOM 1877 C CA . ASP A 1 241 ? -43.75 64.938 35.469 1 65.75 241 ASP A CA 1
ATOM 1878 C C . ASP A 1 241 ? -42.406 65.375 34.906 1 65.75 241 ASP A C 1
ATOM 1880 O O . ASP A 1 241 ? -42.031 66.5 34.906 1 65.75 241 ASP A O 1
ATOM 1884 N N . LYS A 1 242 ? -41.625 64.438 34.438 1 69.31 242 LYS A N 1
ATOM 1885 C CA . LYS A 1 242 ? -40.375 64.5 33.719 1 69.31 242 LYS A CA 1
ATOM 1886 C C . LYS A 1 242 ? -39.219 64.875 34.656 1 69.31 242 LYS A C 1
ATOM 1888 O O . LYS A 1 242 ? -38.156 65.312 34.219 1 69.31 242 LYS A O 1
ATOM 1893 N N . ALA A 1 243 ? -39.531 65 35.938 1 65.44 243 ALA A N 1
ATOM 1894 C CA . ALA A 1 243 ? -38.5 65.312 36.906 1 65.44 243 ALA A CA 1
ATOM 1895 C C . ALA A 1 243 ? -38.156 64.125 37.781 1 65.44 243 ALA A C 1
ATOM 1897 O O . ALA A 1 243 ? -39.062 63.375 38.188 1 65.44 243 ALA A O 1
ATOM 1898 N N . GLU A 1 244 ? -36.938 63.812 37.938 1 67.06 244 GLU A N 1
ATOM 1899 C CA . GLU A 1 244 ? -36.469 62.719 38.781 1 67.06 244 GLU A CA 1
ATOM 1900 C C . GLU A 1 244 ? -37 62.844 40.219 1 67.06 244 GLU A C 1
ATOM 1902 O O . GLU A 1 244 ? -37.031 63.938 40.781 1 67.06 244 GLU A O 1
ATOM 1907 N N . ILE A 1 245 ? -37.688 61.812 40.688 1 61.12 245 ILE A N 1
ATOM 1908 C CA . ILE A 1 245 ? -38.156 61.844 42.062 1 61.12 245 ILE A CA 1
ATOM 1909 C C . ILE A 1 245 ? -37 61.562 43.031 1 61.12 245 ILE A C 1
ATOM 1911 O O . ILE A 1 245 ? -36.312 60.531 42.906 1 61.12 245 ILE A O 1
ATOM 1915 N N . ASP A 1 246 ? -36.375 62.531 43.656 1 56.47 246 ASP A N 1
ATOM 1916 C CA . ASP A 1 246 ? -35.438 62.344 44.75 1 56.47 246 ASP A CA 1
ATOM 1917 C C . ASP A 1 246 ? -36.125 61.781 45.969 1 56.47 246 ASP A C 1
ATOM 1919 O O . ASP A 1 246 ? -36.969 62.438 46.594 1 56.47 246 ASP A O 1
ATOM 1923 N N . PHE A 1 247 ? -36.125 60.469 46.156 1 55.56 247 PHE A N 1
ATOM 1924 C CA . PHE A 1 247 ? -36.781 59.812 47.281 1 55.56 247 PHE A CA 1
ATOM 1925 C C . PHE A 1 247 ? -36.344 60.438 48.594 1 55.56 247 PHE A C 1
ATOM 1927 O O . PHE A 1 247 ? -37 60.25 49.625 1 55.56 247 PHE A O 1
ATOM 1934 N N . LYS A 1 248 ? -35.125 60.844 48.75 1 55.31 248 LYS A N 1
ATOM 1935 C CA . LYS A 1 248 ? -34.75 61.469 50.031 1 55.31 248 LYS A CA 1
ATOM 1936 C C . LYS A 1 248 ? -35.656 62.656 50.344 1 55.31 248 LYS A C 1
ATOM 1938 O O . LYS A 1 248 ? -35.906 62.969 51.5 1 55.31 248 LYS A O 1
ATOM 1943 N N . LYS A 1 249 ? -36.062 63.375 49.312 1 50.62 249 LYS A N 1
ATOM 1944 C CA . LYS A 1 249 ? -36.812 64.625 49.625 1 50.62 249 LYS A CA 1
ATOM 1945 C C . LYS A 1 249 ? -38.312 64.312 49.594 1 50.62 249 LYS A C 1
ATOM 1947 O O . LYS A 1 249 ? -39.094 65.125 50.188 1 50.62 249 LYS A O 1
ATOM 1952 N N . HIS A 1 250 ? -38.875 63.5 48.719 1 45.91 250 HIS A N 1
ATOM 1953 C CA . HIS A 1 250 ? -40.312 63.375 48.656 1 45.91 250 HIS A CA 1
ATOM 1954 C C . HIS A 1 250 ? -40.812 62.219 49.5 1 45.91 250 HIS A C 1
ATOM 1956 O O . HIS A 1 250 ? -41.125 61.125 48.969 1 45.91 250 HIS A O 1
ATOM 1962 N N . THR A 1 251 ? -40.375 61.969 50.75 1 41.47 251 THR A N 1
ATOM 1963 C CA . THR A 1 251 ? -40.969 61.062 51.719 1 41.47 251 THR A CA 1
ATOM 1964 C C . THR A 1 251 ? -42.469 61.281 51.812 1 41.47 251 THR A C 1
ATOM 1966 O O . THR A 1 251 ? -43.156 60.594 52.562 1 41.47 251 THR A O 1
ATOM 1969 N N . ARG A 1 252 ? -43.062 62.375 51.281 1 39.12 252 ARG A N 1
ATOM 1970 C CA . ARG A 1 252 ? -44.438 62.5 51.719 1 39.12 252 ARG A CA 1
ATOM 1971 C C . ARG A 1 252 ? -45.375 61.656 50.812 1 39.12 252 ARG A C 1
ATOM 1973 O O . ARG A 1 252 ? -45.125 61.531 49.625 1 39.12 252 ARG A O 1
ATOM 1980 N N . MET B 1 1 ? -14.781 5.93 37.969 1 25.42 1 MET B N 1
ATOM 1981 C CA . MET B 1 1 ? -13.734 5.277 37.188 1 25.42 1 MET B CA 1
ATOM 1982 C C . MET B 1 1 ? -13.414 6.07 35.938 1 25.42 1 MET B C 1
ATOM 1984 O O . MET B 1 1 ? -14.305 6.328 35.125 1 25.42 1 MET B O 1
ATOM 1988 N N . TRP B 1 2 ? -12.383 6.973 35.969 1 26.73 2 TRP B N 1
ATOM 1989 C CA . TRP B 1 2 ? -12.055 8.031 35.031 1 26.73 2 TRP B CA 1
ATOM 1990 C C . TRP B 1 2 ? -11.594 7.453 33.688 1 26.73 2 TRP B C 1
ATOM 1992 O O . TRP B 1 2 ? -10.883 6.445 33.656 1 26.73 2 TRP B O 1
ATOM 2002 N N . PRO B 1 3 ? -12.32 7.672 32.625 1 29.8 3 PRO B N 1
ATOM 2003 C CA . PRO B 1 3 ? -11.969 7.078 31.328 1 29.8 3 PRO B CA 1
ATOM 2004 C C . PRO B 1 3 ? -10.531 7.383 30.922 1 29.8 3 PRO B C 1
ATOM 2006 O O . PRO B 1 3 ? -10.055 8.508 31.109 1 29.8 3 PRO B O 1
ATOM 2009 N N . ILE B 1 4 ? -9.641 6.469 31 1 28.98 4 ILE B N 1
ATOM 2010 C CA . ILE B 1 4 ? -8.258 6.527 30.547 1 28.98 4 ILE B CA 1
ATOM 2011 C C . ILE B 1 4 ? -8.219 6.965 29.078 1 28.98 4 ILE B C 1
ATOM 2013 O O . ILE B 1 4 ? -8.703 6.254 28.203 1 28.98 4 ILE B O 1
ATOM 2017 N N . PHE B 1 5 ? -8.367 8.219 28.844 1 26.22 5 PHE B N 1
ATOM 2018 C CA . PHE B 1 5 ? -8.117 8.727 27.5 1 26.22 5 PHE B CA 1
ATOM 2019 C C . PHE B 1 5 ? -6.734 8.305 27 1 26.22 5 PHE B C 1
ATOM 2021 O O . PHE B 1 5 ? -5.723 8.688 27.594 1 26.22 5 PHE B O 1
ATOM 2028 N N . ASN B 1 6 ? -6.605 7.16 26.609 1 28.14 6 ASN B N 1
ATOM 2029 C CA . ASN B 1 6 ? -5.375 6.789 25.922 1 28.14 6 ASN B CA 1
ATOM 2030 C C . ASN B 1 6 ? -4.953 7.855 24.906 1 28.14 6 ASN B C 1
ATOM 2032 O O . ASN B 1 6 ? -5.621 8.047 23.891 1 28.14 6 ASN B O 1
ATOM 2036 N N . ILE B 1 7 ? -4.473 8.961 25.375 1 29.22 7 ILE B N 1
ATOM 2037 C CA . ILE B 1 7 ? -3.82 9.953 24.531 1 29.22 7 ILE B CA 1
ATOM 2038 C C . ILE B 1 7 ? -2.871 9.258 23.562 1 29.22 7 ILE B C 1
ATOM 2040 O O . ILE B 1 7 ? -1.947 8.555 23.984 1 29.22 7 ILE B O 1
ATOM 2044 N N . CYS B 1 8 ? -3.332 8.703 22.609 1 33.22 8 CYS B N 1
ATOM 2045 C CA . CYS B 1 8 ? -2.377 8.383 21.562 1 33.22 8 CYS B CA 1
ATOM 2046 C C . CYS B 1 8 ? -1.343 9.5 21.406 1 33.22 8 CYS B C 1
ATOM 2048 O O . CYS B 1 8 ? -1.654 10.578 20.906 1 33.22 8 CYS B O 1
ATOM 2050 N N . LEU B 1 9 ? -0.555 9.742 22.453 1 32.75 9 LEU B N 1
ATOM 2051 C CA . LEU B 1 9 ? 0.631 10.578 22.297 1 32.75 9 LEU B CA 1
ATOM 2052 C C . LEU B 1 9 ? 1.304 10.32 20.953 1 32.75 9 LEU B C 1
ATOM 2054 O O . LEU B 1 9 ? 1.788 9.211 20.703 1 32.75 9 LEU B O 1
ATOM 2058 N N . GLY B 1 10 ? 0.763 10.633 19.906 1 40.75 10 GLY B N 1
ATOM 2059 C CA . GLY B 1 10 ? 1.802 10.766 18.891 1 40.75 10 GLY B CA 1
ATOM 2060 C C . GLY B 1 10 ? 3.166 11.078 19.484 1 40.75 10 GLY B C 1
ATOM 2061 O O . GLY B 1 10 ? 3.318 12.031 20.25 1 40.75 10 GLY B O 1
ATOM 2062 N N . GLN B 1 11 ? 3.867 10.102 19.953 1 43.06 11 GLN B N 1
ATOM 2063 C CA . GLN B 1 11 ? 5.148 10.297 20.625 1 43.06 11 GLN B CA 1
ATOM 2064 C C . GLN B 1 11 ? 5.859 11.547 20.109 1 43.06 11 GLN B C 1
ATOM 2066 O O . GLN B 1 11 ? 6.137 11.664 18.906 1 43.06 11 GLN B O 1
ATOM 2071 N N . ASN B 1 12 ? 5.496 12.68 20.516 1 50.72 12 ASN B N 1
ATOM 2072 C CA . ASN B 1 12 ? 6.332 13.875 20.438 1 50.72 12 ASN B CA 1
ATOM 2073 C C . ASN B 1 12 ? 7.816 13.516 20.406 1 50.72 12 ASN B C 1
ATOM 2075 O O . ASN B 1 12 ? 8.422 13.281 21.453 1 50.72 12 ASN B O 1
ATOM 2079 N N . ARG B 1 13 ? 8.188 12.711 19.484 1 60.81 13 ARG B N 1
ATOM 2080 C CA . ARG B 1 13 ? 9.625 12.438 19.453 1 60.81 13 ARG B CA 1
ATOM 2081 C C . ARG B 1 13 ? 10.43 13.727 19.406 1 60.81 13 ARG B C 1
ATOM 2083 O O . ARG B 1 13 ? 9.977 14.727 18.844 1 60.81 13 ARG B O 1
ATOM 2090 N N . SER B 1 14 ? 11.289 13.766 20.391 1 67.19 14 SER B N 1
ATOM 2091 C CA . SER B 1 14 ? 12.195 14.898 20.469 1 67.19 14 SER B CA 1
ATOM 2092 C C . SER B 1 14 ? 12.781 15.25 19.109 1 67.19 14 SER B C 1
ATOM 2094 O O . SER B 1 14 ? 12.961 14.375 18.266 1 67.19 14 SER B O 1
ATOM 2096 N N . PRO B 1 15 ? 12.828 16.469 18.938 1 75.88 15 PRO B N 1
ATOM 2097 C CA . PRO B 1 15 ? 13.5 16.891 17.719 1 75.88 15 PRO B CA 1
ATOM 2098 C C . PRO B 1 15 ? 14.852 16.203 17.516 1 75.88 15 PRO B C 1
ATOM 2100 O O . PRO B 1 15 ? 15.586 15.992 18.484 1 75.88 15 PRO B O 1
ATOM 2103 N N . GLY B 1 16 ? 14.969 15.492 16.469 1 85.81 16 GLY B N 1
ATOM 2104 C CA . GLY B 1 16 ? 16.266 14.914 16.141 1 85.81 16 GLY B CA 1
ATOM 2105 C C . GLY B 1 16 ? 16.266 13.398 16.172 1 85.81 16 GLY B C 1
ATOM 2106 O O . GLY B 1 16 ? 17.203 12.766 15.68 1 85.81 16 GLY B O 1
ATOM 2107 N N . TYR B 1 17 ? 15.258 12.797 16.828 1 91.25 17 TYR B N 1
ATOM 2108 C CA . TYR B 1 17 ? 15.172 11.344 16.891 1 91.25 17 TYR B CA 1
ATOM 2109 C C . TYR B 1 17 ? 14.953 10.758 15.5 1 91.25 17 TYR B C 1
ATOM 2111 O O . TYR B 1 17 ? 14.188 11.297 14.703 1 91.25 17 TYR B O 1
ATOM 2119 N N . PRO B 1 18 ? 15.695 9.641 15.289 1 94.44 18 PRO B N 1
ATOM 2120 C CA . PRO B 1 18 ? 15.531 9.047 13.953 1 94.44 18 PRO B CA 1
ATOM 2121 C C . PRO B 1 18 ? 14.133 8.469 13.734 1 94.44 18 PRO B C 1
ATOM 2123 O O . PRO B 1 18 ? 13.539 7.918 14.664 1 94.44 18 PRO B O 1
ATOM 2126 N N . ARG B 1 19 ? 13.625 8.742 12.641 1 95 19 ARG B N 1
ATOM 2127 C CA . ARG B 1 19 ? 12.398 8.109 12.164 1 95 19 ARG B CA 1
ATOM 2128 C C . ARG B 1 19 ? 12.633 7.379 10.852 1 95 19 ARG B C 1
ATOM 2130 O O . ARG B 1 19 ? 13.062 7.984 9.867 1 95 19 ARG B O 1
ATOM 2137 N N . ILE B 1 20 ? 12.359 6.117 10.883 1 96.5 20 ILE B N 1
ATOM 2138 C CA . ILE B 1 20 ? 12.688 5.277 9.734 1 96.5 20 ILE B CA 1
ATOM 2139 C C . ILE B 1 20 ? 11.609 5.414 8.664 1 96.5 20 ILE B C 1
ATOM 2141 O O . ILE B 1 20 ? 10.43 5.609 8.984 1 96.5 20 ILE B O 1
ATOM 2145 N N . GLN B 1 21 ? 12.039 5.387 7.441 1 96.25 21 GLN B N 1
ATOM 2146 C CA . GLN B 1 21 ? 11.102 5.301 6.324 1 96.25 21 GLN B CA 1
ATOM 2147 C C . GLN B 1 21 ? 10.555 3.885 6.18 1 96.25 21 GLN B C 1
ATOM 2149 O O . GLN B 1 21 ? 11.32 2.926 6.051 1 96.25 21 GLN B O 1
ATOM 2154 N N . PRO B 1 22 ? 9.242 3.74 6.129 1 96.19 22 PRO B N 1
ATOM 2155 C CA . PRO B 1 22 ? 8.68 2.408 5.887 1 96.19 22 PRO B CA 1
ATOM 2156 C C . PRO B 1 22 ? 9.094 1.835 4.531 1 96.19 22 PRO B C 1
ATOM 2158 O O . PRO B 1 22 ? 9.25 2.584 3.564 1 96.19 22 PRO B O 1
ATOM 2161 N N . PHE B 1 23 ? 9.266 0.507 4.484 1 96.44 23 PHE B N 1
ATOM 2162 C CA . PHE B 1 23 ? 9.586 -0.174 3.234 1 96.44 23 PHE B CA 1
ATOM 2163 C C . PHE B 1 23 ? 8.742 -1.434 3.074 1 96.44 23 PHE B C 1
ATOM 2165 O O . PHE B 1 23 ? 8.18 -1.938 4.047 1 96.44 23 PHE B O 1
ATOM 2172 N N . ASN B 1 24 ? 8.617 -1.877 1.844 1 95.62 24 ASN B N 1
ATOM 2173 C CA . ASN B 1 24 ? 7.906 -3.115 1.544 1 95.62 24 ASN B CA 1
ATOM 2174 C C . ASN B 1 24 ? 8.562 -3.875 0.396 1 95.62 24 ASN B C 1
ATOM 2176 O O . ASN B 1 24 ? 9.203 -3.271 -0.467 1 95.62 24 ASN B O 1
ATOM 2180 N N . PHE B 1 25 ? 8.359 -5.105 0.482 1 96.5 25 PHE B N 1
ATOM 2181 C CA . PHE B 1 25 ? 8.75 -5.922 -0.662 1 96.5 25 PHE B CA 1
ATOM 2182 C C . PHE B 1 25 ? 7.625 -5.988 -1.688 1 96.5 25 PHE B C 1
ATOM 2184 O O . PHE B 1 25 ? 6.449 -5.91 -1.334 1 96.5 25 PHE B O 1
ATOM 2191 N N . PRO B 1 26 ? 8.086 -6.168 -2.939 1 93.38 26 PRO B N 1
ATOM 2192 C CA . PRO B 1 26 ? 7.043 -6.305 -3.961 1 93.38 26 PRO B CA 1
ATOM 2193 C C . PRO B 1 26 ? 6.18 -7.547 -3.76 1 93.38 26 PRO B C 1
ATOM 2195 O O . PRO B 1 26 ? 6.621 -8.516 -3.145 1 93.38 26 PRO B O 1
ATOM 2198 N N . GLU B 1 27 ? 4.969 -7.434 -4.348 1 90.25 27 GLU B N 1
ATOM 2199 C CA . GLU B 1 27 ? 4.066 -8.578 -4.305 1 90.25 27 GLU B CA 1
ATOM 2200 C C . GLU B 1 27 ? 4.379 -9.57 -5.422 1 90.25 27 GLU B C 1
ATOM 2202 O O . GLU B 1 27 ? 5.008 -9.211 -6.422 1 90.25 27 GLU B O 1
ATOM 2207 N N . LYS B 1 28 ? 3.994 -10.812 -5.207 1 90.69 28 LYS B N 1
ATOM 2208 C CA . LYS B 1 28 ? 4 -11.875 -6.211 1 90.69 28 LYS B CA 1
ATOM 2209 C C . LYS B 1 28 ? 5.418 -12.156 -6.699 1 90.69 28 LYS B C 1
ATOM 2211 O O . LYS B 1 28 ? 5.625 -12.438 -7.879 1 90.69 28 LYS B O 1
ATOM 2216 N N . LEU B 1 29 ? 6.355 -11.914 -5.809 1 94.44 29 LEU B N 1
ATOM 2217 C CA . LEU B 1 29 ? 7.723 -12.312 -6.125 1 94.44 29 LEU B CA 1
ATOM 2218 C C . LEU B 1 29 ? 7.84 -13.828 -6.23 1 94.44 29 LEU B C 1
ATOM 2220 O O . LEU B 1 29 ? 7.242 -14.555 -5.438 1 94.44 29 LEU B O 1
ATOM 2224 N N . THR B 1 30 ? 8.609 -14.266 -7.227 1 92.69 30 THR B N 1
ATOM 2225 C CA . THR B 1 30 ? 8.789 -15.695 -7.426 1 92.69 30 THR B CA 1
ATOM 2226 C C . THR B 1 30 ? 10.258 -16.094 -7.277 1 92.69 30 THR B C 1
ATOM 2228 O O . THR B 1 30 ? 11.141 -15.227 -7.316 1 92.69 30 THR B O 1
ATOM 2231 N N . GLU B 1 31 ? 10.438 -17.422 -7.094 1 89.94 31 GLU B N 1
ATOM 2232 C CA . GLU B 1 31 ? 11.797 -17.953 -6.984 1 89.94 31 GLU B CA 1
ATOM 2233 C C . GLU B 1 31 ? 12.633 -17.562 -8.195 1 89.94 31 GLU B C 1
ATOM 2235 O O . GLU B 1 31 ? 12.141 -17.562 -9.328 1 89.94 31 GLU B O 1
ATOM 2240 N N . GLY B 1 32 ? 13.883 -17.156 -7.941 1 90.06 32 GLY B N 1
ATOM 2241 C CA . GLY B 1 32 ? 14.805 -16.828 -9.016 1 90.06 32 GLY B CA 1
ATOM 2242 C C . GLY B 1 32 ? 14.891 -15.336 -9.289 1 90.06 32 GLY B C 1
ATOM 2243 O O . GLY B 1 32 ? 15.875 -14.867 -9.859 1 90.06 32 GLY B O 1
ATOM 2244 N N . GLN B 1 33 ? 13.93 -14.633 -8.898 1 92.75 33 GLN B N 1
ATOM 2245 C CA . GLN B 1 33 ? 13.914 -13.188 -9.094 1 92.75 33 GLN B CA 1
ATOM 2246 C C . GLN B 1 33 ? 14.812 -12.484 -8.086 1 92.75 33 GLN B C 1
ATOM 2248 O O . GLN B 1 33 ? 15.414 -13.133 -7.223 1 92.75 33 GLN B O 1
ATOM 2253 N N . LYS B 1 34 ? 14.977 -11.172 -8.281 1 94.94 34 LYS B N 1
ATOM 2254 C CA . LYS B 1 34 ? 15.758 -10.344 -7.371 1 94.94 34 LYS B CA 1
ATOM 2255 C C . LYS B 1 34 ? 14.859 -9.469 -6.508 1 94.94 34 LYS B C 1
ATOM 2257 O O . LYS B 1 34 ? 13.742 -9.125 -6.918 1 94.94 34 LYS B O 1
ATOM 2262 N N . ALA B 1 35 ? 15.289 -9.242 -5.344 1 95.69 35 ALA B N 1
ATOM 2263 C CA . ALA B 1 35 ? 14.547 -8.344 -4.461 1 95.69 35 ALA B CA 1
ATOM 2264 C C . ALA B 1 35 ? 15.5 -7.406 -3.715 1 95.69 35 ALA B C 1
ATOM 2266 O O . ALA B 1 35 ? 16.609 -7.805 -3.34 1 95.69 35 ALA B O 1
ATOM 2267 N N . LYS B 1 36 ? 15.102 -6.184 -3.58 1 97.19 36 LYS B N 1
ATOM 2268 C CA . LYS B 1 36 ? 15.875 -5.191 -2.84 1 97.19 36 LYS B CA 1
ATOM 2269 C C . LYS B 1 36 ? 14.984 -4.406 -1.882 1 97.19 36 LYS B C 1
ATOM 2271 O O . LYS B 1 36 ? 13.797 -4.219 -2.145 1 97.19 36 LYS B O 1
ATOM 2276 N N . ALA B 1 37 ? 15.508 -3.986 -0.815 1 97.44 37 ALA B N 1
ATOM 2277 C CA . ALA B 1 37 ? 14.797 -3.158 0.157 1 97.44 37 ALA B CA 1
ATOM 2278 C C . ALA B 1 37 ? 15.672 -2.004 0.636 1 97.44 37 ALA B C 1
ATOM 2280 O O . ALA B 1 37 ? 16.875 -2.184 0.88 1 97.44 37 ALA B O 1
ATOM 2281 N N . LEU B 1 38 ? 15.078 -0.903 0.72 1 98 38 LEU B N 1
ATOM 2282 C CA . LEU B 1 38 ? 15.773 0.308 1.136 1 98 38 LEU B CA 1
ATOM 2283 C C . LEU B 1 38 ? 15.438 0.661 2.58 1 98 38 LEU B C 1
ATOM 2285 O O . LEU B 1 38 ? 14.266 0.708 2.955 1 98 38 LEU B O 1
ATOM 2289 N N . CYS B 1 39 ? 16.422 0.815 3.361 1 98.06 39 CYS B N 1
ATOM 2290 C CA . CYS B 1 39 ? 16.297 1.281 4.738 1 98.06 39 CYS B CA 1
ATOM 2291 C C . CYS B 1 39 ? 16.906 2.668 4.902 1 98.06 39 CYS B C 1
ATOM 2293 O O . CYS B 1 39 ? 18.094 2.865 4.637 1 98.06 39 CYS B O 1
ATOM 2295 N N . SER B 1 40 ? 16.094 3.619 5.309 1 97.19 40 SER B N 1
ATOM 2296 C CA . SER B 1 40 ? 16.547 5 5.461 1 97.19 40 SER B CA 1
ATOM 2297 C C . SER B 1 40 ? 15.711 5.738 6.5 1 97.19 40 SER B C 1
ATOM 2299 O O . SER B 1 40 ? 14.664 5.25 6.922 1 97.19 40 SER B O 1
ATOM 2301 N N . ALA B 1 41 ? 16.234 6.875 6.895 1 95.81 41 ALA B N 1
ATOM 2302 C CA . ALA B 1 41 ? 15.523 7.711 7.852 1 95.81 41 ALA B CA 1
ATOM 2303 C C . ALA B 1 41 ? 14.828 8.875 7.152 1 95.81 41 ALA B C 1
ATOM 2305 O O . ALA B 1 41 ? 15.398 9.5 6.258 1 95.81 41 ALA B O 1
ATOM 2306 N N . VAL B 1 42 ? 13.539 9.133 7.578 1 94.88 42 VAL B N 1
ATOM 2307 C CA . VAL B 1 42 ? 12.812 10.273 7.031 1 94.88 42 VAL B CA 1
ATOM 2308 C C . VAL B 1 42 ? 13.086 11.516 7.875 1 94.88 42 VAL B C 1
ATOM 2310 O O . VAL B 1 42 ? 12.82 12.641 7.441 1 94.88 42 VAL B O 1
ATOM 2313 N N . ASP B 1 43 ? 13.477 11.25 9.086 1 92.94 43 ASP B N 1
ATOM 2314 C CA . ASP B 1 43 ? 13.758 12.328 10.039 1 92.94 43 ASP B CA 1
ATOM 2315 C C . ASP B 1 43 ? 14.914 11.953 10.969 1 92.94 43 ASP B C 1
ATOM 2317 O O . ASP B 1 43 ? 15.375 10.805 10.961 1 92.94 43 ASP B O 1
ATOM 2321 N N . GLY B 1 44 ? 15.43 13.039 11.641 1 92 44 GLY B N 1
ATOM 2322 C CA . GLY B 1 44 ? 16.484 12.797 12.609 1 92 44 GLY B CA 1
ATOM 2323 C C . GLY B 1 44 ? 17.828 13.359 12.188 1 92 44 GLY B C 1
ATOM 2324 O O . GLY B 1 44 ? 18 13.789 11.047 1 92 44 GLY B O 1
ATOM 2325 N N . ILE B 1 45 ? 18.625 13.352 13.195 1 91.06 45 ILE B N 1
ATOM 2326 C CA . ILE B 1 45 ? 19.984 13.867 12.961 1 91.06 45 ILE B CA 1
ATOM 2327 C C . ILE B 1 45 ? 20.984 12.719 12.953 1 91.06 45 ILE B C 1
ATOM 2329 O O . ILE B 1 45 ? 21.031 11.93 13.898 1 91.06 45 ILE B O 1
ATOM 2333 N N . GLY B 1 46 ? 21.734 12.703 11.961 1 89.38 46 GLY B N 1
ATOM 2334 C CA . GLY B 1 46 ? 22.75 11.664 11.836 1 89.38 46 GLY B CA 1
ATOM 2335 C C . GLY B 1 46 ? 23.969 11.922 12.703 1 89.38 46 GLY B C 1
ATOM 2336 O O . GLY B 1 46 ? 23.969 12.828 13.531 1 89.38 46 GLY B O 1
ATOM 2337 N N . PRO B 1 47 ? 25 11.07 12.547 1 93.94 47 PRO B N 1
ATOM 2338 C CA . PRO B 1 47 ? 25.109 9.953 11.609 1 93.94 47 PRO B CA 1
ATOM 2339 C C . PRO B 1 47 ? 24.219 8.773 11.992 1 93.94 47 PRO B C 1
ATOM 2341 O O . PRO B 1 47 ? 23.969 8.547 13.172 1 93.94 47 PRO B O 1
ATOM 2344 N N . PHE B 1 48 ? 23.797 8.031 10.953 1 95.56 48 PHE B N 1
ATOM 2345 C CA . PHE B 1 48 ? 22.922 6.895 11.148 1 95.56 48 PHE B CA 1
ATOM 2346 C C . PHE B 1 48 ? 23.672 5.582 10.93 1 95.56 48 PHE B C 1
ATOM 2348 O O . PHE B 1 48 ? 24.547 5.504 10.07 1 95.56 48 PHE B O 1
ATOM 2355 N N . LYS B 1 49 ? 23.359 4.668 11.711 1 96.94 49 LYS B N 1
ATOM 2356 C CA . LYS B 1 49 ? 23.766 3.285 11.484 1 96.94 49 LYS B CA 1
ATOM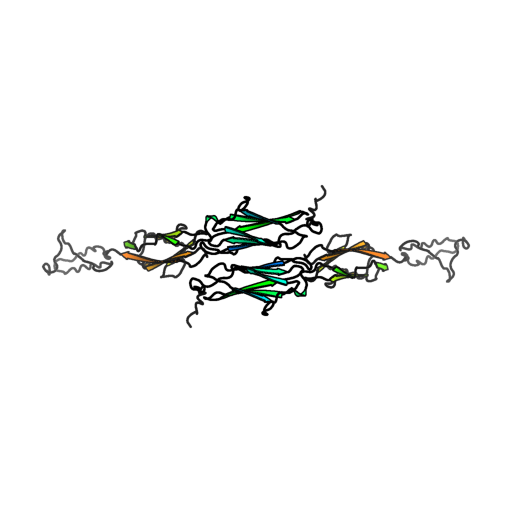 2357 C C . LYS B 1 49 ? 22.547 2.404 11.18 1 96.94 49 LYS B C 1
ATOM 2359 O O . LYS B 1 49 ? 21.484 2.576 11.773 1 96.94 49 LYS B O 1
ATOM 2364 N N . PHE B 1 50 ? 22.781 1.483 10.32 1 97.62 50 PHE B N 1
ATOM 2365 C CA . PHE B 1 50 ? 21.688 0.624 9.906 1 97.62 50 PHE B CA 1
ATOM 2366 C C . PHE B 1 50 ? 22 -0.839 10.195 1 97.62 50 PHE B C 1
ATOM 2368 O O . PHE B 1 50 ? 23.109 -1.309 9.914 1 97.62 50 PHE B O 1
ATOM 2375 N N . HIS B 1 51 ? 20.984 -1.511 10.75 1 97.31 51 HIS B N 1
ATOM 2376 C CA . HIS B 1 51 ? 21.109 -2.941 11.016 1 97.31 51 HIS B CA 1
ATOM 2377 C C . HIS B 1 51 ? 19.891 -3.699 10.477 1 97.31 51 HIS B C 1
ATOM 2379 O O . HIS B 1 51 ? 18.75 -3.283 10.68 1 97.31 51 HIS B O 1
ATOM 2385 N N . TRP B 1 52 ? 20.172 -4.785 9.836 1 98.06 52 TRP B N 1
ATOM 2386 C CA . TRP B 1 52 ? 19.109 -5.621 9.289 1 98.06 52 TRP B CA 1
ATOM 2387 C C . TRP B 1 52 ? 18.953 -6.902 10.102 1 98.06 52 TRP B C 1
ATOM 2389 O O . TRP B 1 52 ? 19.953 -7.484 10.555 1 98.06 52 TRP B O 1
ATOM 2399 N N . TYR B 1 53 ? 17.703 -7.297 10.195 1 98.06 53 TYR B N 1
ATOM 2400 C CA . TYR B 1 53 ? 17.359 -8.539 10.875 1 98.06 53 TYR B CA 1
ATOM 2401 C C . TYR B 1 53 ? 16.406 -9.375 10.039 1 98.06 53 TYR B C 1
ATOM 2403 O O . TYR B 1 53 ? 15.586 -8.836 9.289 1 98.06 53 TYR B O 1
ATOM 2411 N N . LYS B 1 54 ? 16.578 -10.664 10.125 1 96.94 54 LYS B N 1
ATOM 2412 C CA . LYS B 1 54 ? 15.609 -11.617 9.594 1 96.94 54 LYS B CA 1
ATOM 2413 C C . LYS B 1 54 ? 15.039 -12.5 10.703 1 96.94 54 LYS B C 1
ATOM 2415 O O . LYS B 1 54 ? 15.781 -13.227 11.367 1 96.94 54 LYS B O 1
ATOM 2420 N N . ASN B 1 55 ? 13.711 -12.422 10.836 1 97.12 55 ASN B N 1
ATOM 2421 C CA . ASN B 1 55 ? 13.047 -13.164 11.898 1 97.12 55 ASN B CA 1
ATOM 2422 C C . ASN B 1 55 ? 13.703 -12.93 13.258 1 97.12 55 ASN B C 1
ATOM 2424 O O . ASN B 1 55 ? 14.031 -13.875 13.969 1 97.12 55 ASN B O 1
ATOM 2428 N N . ASP B 1 56 ? 14.062 -11.695 13.5 1 95.88 56 ASP B N 1
ATOM 2429 C CA . ASP B 1 56 ? 14.555 -11.203 14.781 1 95.88 56 ASP B CA 1
ATOM 2430 C C . ASP B 1 56 ? 16 -11.633 15.016 1 95.88 56 ASP B C 1
ATOM 2432 O O . ASP B 1 56 ? 16.5 -11.57 16.141 1 95.88 56 ASP B O 1
ATOM 2436 N N . GLN B 1 57 ? 16.594 -12.156 14.008 1 96.44 57 GLN B N 1
ATOM 2437 C CA . GLN B 1 57 ? 18.016 -12.477 14.078 1 96.44 57 GLN B CA 1
ATOM 2438 C C . GLN B 1 57 ? 18.828 -11.562 13.156 1 96.44 57 GLN B C 1
ATOM 2440 O O . GLN B 1 57 ? 18.406 -11.258 12.047 1 96.44 57 GLN B O 1
ATOM 2445 N N . PRO B 1 58 ? 19.969 -11.133 13.703 1 96.56 58 PRO B N 1
ATOM 2446 C CA . PRO B 1 58 ? 20.797 -10.273 12.852 1 96.56 58 PRO B CA 1
ATOM 2447 C C . PRO B 1 58 ? 21.141 -10.922 11.516 1 96.56 58 PRO B C 1
ATOM 2449 O O . PRO B 1 58 ? 21.453 -12.109 11.461 1 96.56 58 PRO B O 1
ATOM 2452 N N . LEU B 1 59 ? 20.953 -10.109 10.5 1 94.19 59 LEU B N 1
ATOM 2453 C CA . LEU B 1 59 ? 21.219 -10.609 9.156 1 94.19 59 LEU B CA 1
ATOM 2454 C C . LEU B 1 59 ? 22.688 -10.461 8.805 1 94.19 59 LEU B C 1
ATOM 2456 O O . LEU B 1 59 ? 23.266 -9.391 8.992 1 94.19 59 LEU B O 1
ATOM 2460 N N . VAL B 1 60 ? 23.25 -11.609 8.422 1 87.06 60 VAL B N 1
ATOM 2461 C CA . VAL B 1 60 ? 24.641 -11.578 7.977 1 87.06 60 VAL B CA 1
ATOM 2462 C C . VAL B 1 60 ? 24.703 -11.734 6.457 1 87.06 60 VAL B C 1
ATOM 2464 O O . VAL B 1 60 ? 23.953 -12.523 5.879 1 87.06 60 VAL B O 1
ATOM 2467 N N . SER B 1 61 ? 25.531 -10.891 5.848 1 87.12 61 SER B N 1
ATOM 2468 C CA . SER B 1 61 ? 25.688 -10.953 4.398 1 87.12 61 SER B CA 1
ATOM 2469 C C . SER B 1 61 ? 26.188 -12.32 3.951 1 87.12 61 SER B C 1
ATOM 2471 O O . SER B 1 61 ? 26.984 -12.953 4.641 1 87.12 61 SER B O 1
ATOM 2473 N N . SER B 1 62 ? 25.578 -12.82 2.926 1 86.12 62 SER B N 1
ATOM 2474 C CA . SER B 1 62 ? 25.953 -14.07 2.277 1 86.12 62 SER B CA 1
ATOM 2475 C C . SER B 1 62 ? 26.078 -13.891 0.767 1 86.12 62 SER B C 1
ATOM 2477 O O . SER B 1 62 ? 26.078 -12.766 0.266 1 86.12 62 SER B O 1
ATOM 2479 N N . SER B 1 63 ? 26.375 -14.992 0.076 1 85.69 63 SER B N 1
ATOM 2480 C CA . SER B 1 63 ? 26.531 -14.945 -1.374 1 85.69 63 SER B CA 1
ATOM 2481 C C . SER B 1 63 ? 25.234 -14.516 -2.057 1 85.69 63 SER B C 1
ATOM 2483 O O . SER B 1 63 ? 25.266 -13.852 -3.094 1 85.69 63 SER B O 1
ATOM 2485 N N . HIS B 1 64 ? 24.125 -14.852 -1.479 1 88.5 64 HIS B N 1
ATOM 2486 C CA . HIS B 1 64 ? 22.859 -14.578 -2.141 1 88.5 64 HIS B CA 1
ATOM 2487 C C . HIS B 1 64 ? 22.156 -13.383 -1.51 1 88.5 64 HIS B C 1
ATOM 2489 O O . HIS B 1 64 ? 21.125 -12.938 -2.006 1 88.5 64 HIS B O 1
ATOM 2495 N N . LEU B 1 65 ? 22.688 -12.961 -0.435 1 93.25 65 LEU B N 1
ATOM 2496 C CA . LEU B 1 65 ? 22.094 -11.844 0.304 1 93.25 65 LEU B CA 1
ATOM 2497 C C . LEU B 1 65 ? 23.172 -10.891 0.79 1 93.25 65 LEU B C 1
ATOM 2499 O O . LEU B 1 65 ? 24.016 -11.258 1.61 1 93.25 65 LEU B O 1
ATOM 2503 N N . THR B 1 66 ? 23.188 -9.672 0.266 1 95 66 THR B N 1
ATOM 2504 C CA . THR B 1 66 ? 24.219 -8.688 0.603 1 95 66 THR B CA 1
ATOM 2505 C C . THR B 1 66 ? 23.578 -7.422 1.17 1 95 66 THR B C 1
ATOM 2507 O O . THR B 1 66 ? 22.5 -7.008 0.73 1 95 66 THR B O 1
ATOM 2510 N N . ILE B 1 67 ? 24.219 -6.879 2.127 1 96.25 67 ILE B N 1
ATOM 2511 C CA . ILE B 1 67 ? 23.812 -5.609 2.713 1 96.25 67 ILE B CA 1
ATOM 2512 C C . ILE B 1 67 ? 24.812 -4.52 2.326 1 96.25 67 ILE B C 1
ATOM 2514 O O . ILE B 1 67 ? 26.016 -4.684 2.512 1 96.25 67 ILE B O 1
ATOM 2518 N N . GLN B 1 68 ? 24.359 -3.52 1.725 1 94.75 68 GLN B N 1
ATOM 2519 C CA . GLN B 1 68 ? 25.188 -2.371 1.388 1 94.75 68 GLN B CA 1
ATOM 2520 C C . GLN B 1 68 ? 24.812 -1.154 2.23 1 94.75 68 GLN B C 1
ATOM 2522 O O . GLN B 1 68 ? 23.75 -0.574 2.049 1 94.75 68 GLN B O 1
ATOM 2527 N N . ASN B 1 69 ? 25.672 -0.787 3.127 1 94.38 69 ASN B N 1
ATOM 2528 C CA . ASN B 1 69 ? 25.453 0.365 3.998 1 94.38 69 ASN B CA 1
ATOM 2529 C C . ASN B 1 69 ? 26.156 1.611 3.451 1 94.38 69 ASN B C 1
ATOM 2531 O O . ASN B 1 69 ? 27.344 1.588 3.168 1 94.38 69 ASN B O 1
ATOM 2535 N N . VAL B 1 70 ? 25.375 2.564 3.232 1 91.44 70 VAL B N 1
ATOM 2536 C CA . VAL B 1 70 ? 25.859 3.893 2.867 1 91.44 70 VAL B CA 1
ATOM 2537 C C . VAL B 1 70 ? 25.531 4.887 3.982 1 91.44 70 VAL B C 1
ATOM 2539 O O . VAL B 1 70 ? 24.844 4.543 4.945 1 91.44 70 VAL B O 1
ATOM 2542 N N . GLU B 1 71 ? 26.062 6.066 3.996 1 87.75 71 GLU B N 1
ATOM 2543 C CA . GLU B 1 71 ? 25.938 7.035 5.082 1 87.75 71 GLU B CA 1
ATOM 2544 C C . GLU B 1 71 ? 24.484 7.332 5.402 1 87.75 71 GLU B C 1
ATOM 2546 O O . GLU B 1 71 ? 24.078 7.352 6.57 1 87.75 71 GLU B O 1
ATOM 2551 N N . ASP B 1 72 ? 23.641 7.395 4.387 1 90.62 72 ASP B N 1
ATOM 2552 C CA . ASP B 1 72 ? 22.297 7.906 4.613 1 90.62 72 ASP B CA 1
ATOM 2553 C C . ASP B 1 72 ? 21.25 6.801 4.453 1 90.62 72 ASP B C 1
ATOM 2555 O O . ASP B 1 72 ? 20.062 7.02 4.684 1 90.62 72 ASP B O 1
ATOM 2559 N N . TYR B 1 73 ? 21.703 5.652 4.035 1 97 73 TYR B N 1
ATOM 2560 C CA . TYR B 1 73 ? 20.75 4.578 3.82 1 97 73 TYR B CA 1
ATOM 2561 C C . TYR B 1 73 ? 21.438 3.229 3.73 1 97 73 TYR B C 1
ATOM 2563 O O . TYR B 1 73 ? 22.672 3.16 3.684 1 97 73 TYR B O 1
ATOM 2571 N N . SER B 1 74 ? 20.719 2.205 3.818 1 97.25 74 SER B N 1
ATOM 2572 C CA . SER B 1 74 ? 21.172 0.83 3.643 1 97.25 74 SER B CA 1
ATOM 2573 C C . SER B 1 74 ? 20.266 0.07 2.676 1 97.25 74 SER B C 1
ATOM 2575 O O . SER B 1 74 ? 19.047 0.27 2.664 1 97.25 74 SER B O 1
ATOM 2577 N N . VAL B 1 75 ? 20.891 -0.711 1.851 1 97.38 75 VAL B N 1
ATOM 2578 C CA . VAL B 1 75 ? 20.109 -1.5 0.907 1 97.38 75 VAL B CA 1
ATOM 2579 C C . VAL B 1 75 ? 20.375 -2.986 1.127 1 97.38 75 VAL B C 1
ATOM 2581 O O . VAL B 1 75 ? 21.531 -3.408 1.219 1 97.38 75 VAL B O 1
ATOM 2584 N N . LEU B 1 76 ? 19.297 -3.67 1.291 1 97.19 76 LEU B N 1
ATOM 2585 C CA . LEU B 1 76 ? 19.359 -5.129 1.303 1 97.19 76 LEU B CA 1
ATOM 2586 C C . LEU B 1 76 ? 19.172 -5.691 -0.103 1 97.19 76 LEU B C 1
ATOM 2588 O O . LEU B 1 76 ? 18.172 -5.41 -0.765 1 97.19 76 LEU B O 1
ATOM 2592 N N . LEU B 1 77 ? 20.188 -6.504 -0.56 1 96.38 77 LEU B N 1
ATOM 2593 C CA . LEU B 1 77 ? 20.156 -7.055 -1.911 1 96.38 77 LEU B CA 1
ATOM 2594 C C . LEU B 1 77 ? 20.047 -8.57 -1.879 1 96.38 77 LEU B C 1
ATOM 2596 O O . LEU B 1 77 ? 20.906 -9.258 -1.316 1 96.38 77 LEU B O 1
ATOM 2600 N N . ILE B 1 78 ? 19.016 -9.055 -2.502 1 95.5 78 ILE B N 1
ATOM 2601 C CA . ILE B 1 78 ? 18.859 -10.492 -2.707 1 95.5 78 ILE B CA 1
ATOM 2602 C C . ILE B 1 78 ? 18.859 -10.805 -4.199 1 95.5 78 ILE B C 1
ATOM 2604 O O . ILE B 1 78 ? 17.922 -10.445 -4.918 1 95.5 78 ILE B O 1
ATOM 2608 N N . ASN B 1 79 ? 19.797 -11.43 -4.73 1 91.94 79 ASN B N 1
ATOM 2609 C CA . ASN B 1 79 ? 20.031 -11.555 -6.164 1 91.94 79 ASN B CA 1
ATOM 2610 C C . ASN B 1 79 ? 19.297 -12.758 -6.75 1 91.94 79 ASN B C 1
ATOM 2612 O O . ASN B 1 79 ? 19.062 -12.828 -7.961 1 91.94 79 ASN B O 1
ATOM 2616 N N . SER B 1 80 ? 18.984 -13.773 -5.996 1 92.75 80 SER B N 1
ATOM 2617 C CA . SER B 1 80 ? 18.234 -14.953 -6.418 1 92.75 80 SER B CA 1
ATOM 2618 C C . SER B 1 80 ? 17.391 -15.5 -5.277 1 92.75 80 SER B C 1
ATOM 2620 O O . SER B 1 80 ? 17.891 -16.234 -4.422 1 92.75 80 SER B O 1
ATOM 2622 N N . LEU B 1 81 ? 16.172 -15.164 -5.438 1 94.56 81 LEU B N 1
ATOM 2623 C CA . LEU B 1 81 ? 15.266 -15.523 -4.352 1 94.56 81 LEU B CA 1
ATOM 2624 C C . LEU B 1 81 ? 15.125 -17.031 -4.23 1 94.56 81 LEU B C 1
ATOM 2626 O O . LEU B 1 81 ? 14.969 -17.734 -5.238 1 94.56 81 LEU B O 1
ATOM 2630 N N . GLN B 1 82 ? 15.297 -17.484 -3.1 1 92.62 82 GLN B N 1
ATOM 2631 C CA . GLN B 1 82 ? 15.055 -18.875 -2.725 1 92.62 82 GLN B CA 1
ATOM 2632 C C . GLN B 1 82 ? 14.008 -18.969 -1.618 1 92.62 82 GLN B C 1
ATOM 2634 O O . GLN B 1 82 ? 13.75 -18 -0.908 1 92.62 82 GLN B O 1
ATOM 2639 N N . THR B 1 83 ? 13.422 -20.156 -1.495 1 89.69 83 THR B N 1
ATOM 2640 C CA . THR B 1 83 ? 12.352 -20.359 -0.526 1 89.69 83 THR B CA 1
ATOM 2641 C C . THR B 1 83 ? 12.812 -20 0.879 1 89.69 83 THR B C 1
ATOM 2643 O O . THR B 1 83 ? 12.023 -19.5 1.692 1 89.69 83 THR B O 1
ATOM 2646 N N . ASP B 1 84 ? 14.109 -20.156 1.118 1 91.56 84 ASP B N 1
ATOM 2647 C CA . ASP B 1 84 ? 14.625 -19.906 2.459 1 91.56 84 ASP B CA 1
ATOM 2648 C C . ASP B 1 84 ? 14.758 -18.406 2.723 1 91.56 84 ASP B C 1
ATOM 2650 O O . ASP B 1 84 ? 14.938 -17.984 3.867 1 91.56 84 ASP B O 1
ATOM 2654 N N . HIS B 1 85 ? 14.664 -17.656 1.732 1 95.06 85 HIS B N 1
ATOM 2655 C CA . HIS B 1 85 ? 14.758 -16.203 1.899 1 95.06 85 HIS B CA 1
ATOM 2656 C C . HIS B 1 85 ? 13.461 -15.641 2.463 1 95.06 85 HIS B C 1
ATOM 2658 O O . HIS B 1 85 ? 13.445 -14.523 2.988 1 95.06 85 HIS B O 1
ATOM 2664 N N . ALA B 1 86 ? 12.391 -16.375 2.291 1 95.62 86 ALA B N 1
ATOM 2665 C CA . ALA B 1 86 ? 11.117 -15.906 2.82 1 95.62 86 ALA B CA 1
ATOM 2666 C C . ALA B 1 86 ? 11.203 -15.672 4.328 1 95.62 86 ALA B C 1
ATOM 2668 O O . ALA B 1 86 ? 11.883 -16.422 5.039 1 95.62 86 ALA B O 1
ATOM 2669 N N . GLY B 1 87 ? 10.586 -14.594 4.844 1 96.81 87 GLY B N 1
ATOM 2670 C CA . GLY B 1 87 ? 10.602 -14.289 6.262 1 96.81 87 GLY B CA 1
ATOM 2671 C C . GLY B 1 87 ? 10.32 -12.828 6.559 1 96.81 87 GLY B C 1
ATOM 2672 O O . GLY B 1 87 ? 9.977 -12.062 5.656 1 96.81 87 GLY B O 1
ATOM 2673 N N . ASN B 1 88 ? 10.367 -12.562 7.828 1 98.06 88 ASN B N 1
ATOM 2674 C CA . ASN B 1 88 ? 10.172 -11.195 8.281 1 98.06 88 ASN B CA 1
ATOM 2675 C C . ASN B 1 88 ? 11.492 -10.438 8.367 1 98.06 88 ASN B C 1
ATOM 2677 O O . ASN B 1 88 ? 12.383 -10.82 9.125 1 98.06 88 ASN B O 1
ATOM 2681 N N . TYR B 1 89 ? 11.602 -9.367 7.602 1 98.25 89 TYR B N 1
ATOM 2682 C CA . TYR B 1 89 ? 12.812 -8.555 7.598 1 98.25 89 TYR B CA 1
ATOM 2683 C C . TYR B 1 89 ? 12.594 -7.242 8.336 1 98.25 89 TYR B C 1
ATOM 2685 O O . TYR B 1 89 ? 11.586 -6.562 8.125 1 98.25 89 TYR B O 1
ATOM 2693 N N . SER B 1 90 ? 13.516 -6.945 9.18 1 98.5 90 SER B N 1
ATOM 2694 C CA . SER B 1 90 ? 13.461 -5.699 9.938 1 98.5 90 SER B CA 1
ATOM 2695 C C . SER B 1 90 ? 14.734 -4.883 9.75 1 98.5 90 SER B C 1
ATOM 2697 O O . SER B 1 90 ? 15.828 -5.449 9.625 1 98.5 90 SER B O 1
ATOM 2699 N N . CYS B 1 91 ? 14.609 -3.631 9.664 1 98.5 91 CYS B N 1
ATOM 2700 C CA . CYS B 1 91 ? 15.734 -2.699 9.664 1 98.5 91 CYS B CA 1
ATOM 2701 C C . CYS B 1 91 ? 15.641 -1.735 10.844 1 98.5 91 CYS B C 1
ATOM 2703 O O . CYS B 1 91 ? 14.555 -1.25 11.172 1 98.5 91 CYS B O 1
ATOM 2705 N N . THR B 1 92 ? 16.734 -1.538 11.484 1 98.06 92 THR B N 1
ATOM 2706 C CA . THR B 1 92 ? 16.828 -0.581 12.586 1 98.06 92 THR B CA 1
ATOM 2707 C C . THR B 1 92 ? 17.812 0.539 12.242 1 98.06 92 THR B C 1
ATOM 2709 O O . THR B 1 92 ? 18.953 0.276 11.844 1 98.06 92 THR B O 1
ATOM 2712 N N . VAL B 1 93 ? 17.359 1.74 12.336 1 97.38 93 VAL B N 1
ATOM 2713 C CA . VAL B 1 93 ? 18.219 2.912 12.18 1 97.38 93 VAL B CA 1
ATOM 2714 C C . VAL B 1 93 ? 18.578 3.479 13.547 1 97.38 93 VAL B C 1
ATOM 2716 O O . VAL B 1 93 ? 17.703 3.688 14.391 1 97.38 93 VAL B O 1
ATOM 2719 N N . ILE B 1 94 ? 19.844 3.701 13.688 1 96.38 94 ILE B N 1
ATOM 2720 C CA . ILE B 1 94 ? 20.328 4.125 15 1 96.38 94 ILE B CA 1
ATOM 2721 C C . ILE B 1 94 ? 21.109 5.43 14.859 1 96.38 94 ILE B C 1
ATOM 2723 O O . ILE B 1 94 ? 21.922 5.586 13.938 1 96.38 94 ILE B O 1
ATOM 2727 N N . SER B 1 95 ? 20.797 6.359 15.711 1 94.69 95 SER B N 1
ATOM 2728 C CA . SER B 1 95 ? 21.594 7.566 15.891 1 94.69 95 SER B CA 1
ATOM 2729 C C . SER B 1 95 ? 22 7.75 17.344 1 94.69 95 SER B C 1
ATOM 2731 O O . SER B 1 95 ? 21.719 6.895 18.188 1 94.69 95 SER B O 1
ATOM 2733 N N . SER B 1 96 ? 22.766 8.859 17.609 1 94.56 96 SER B N 1
ATOM 2734 C CA . SER B 1 96 ? 23.188 9.141 18.984 1 94.56 96 SER B CA 1
ATOM 2735 C C . SER B 1 96 ? 21.984 9.477 19.859 1 94.56 96 SER B C 1
ATOM 2737 O O . SER B 1 96 ? 22.062 9.391 21.094 1 94.56 96 SER B O 1
ATOM 2739 N N . LEU B 1 97 ? 20.859 9.773 19.25 1 93.81 97 LEU B N 1
ATOM 2740 C CA . LEU B 1 97 ? 19.719 10.266 20 1 93.81 97 LEU B CA 1
ATOM 2741 C C . LEU B 1 97 ? 18.688 9.164 20.219 1 93.81 97 LEU B C 1
ATOM 2743 O O . LEU B 1 97 ? 17.812 9.281 21.078 1 93.81 97 LEU B O 1
ATOM 2747 N N . GLY B 1 98 ? 18.781 8.172 19.375 1 94.75 98 GLY B N 1
ATOM 2748 C CA . GLY B 1 98 ? 17.797 7.105 19.516 1 94.75 98 GLY B CA 1
ATOM 2749 C C . GLY B 1 98 ? 17.781 6.148 18.344 1 94.75 98 GLY B C 1
ATOM 2750 O O . GLY B 1 98 ? 18.766 6.051 17.609 1 94.75 98 GLY B O 1
ATOM 2751 N N . ARG B 1 99 ? 16.781 5.324 18.344 1 95.81 99 ARG B N 1
ATOM 2752 C CA . ARG B 1 99 ? 16.656 4.344 17.266 1 95.81 99 ARG B CA 1
ATOM 2753 C C . ARG B 1 99 ? 15.203 4.176 16.844 1 95.81 99 ARG B C 1
ATOM 2755 O O . ARG B 1 99 ? 14.289 4.57 17.562 1 95.81 99 ARG B O 1
ATOM 2762 N N . ASP B 1 100 ? 14.938 3.783 15.68 1 97.12 100 ASP B N 1
ATOM 2763 C CA . ASP B 1 100 ? 13.633 3.432 15.125 1 97.12 100 ASP B CA 1
ATOM 2764 C C . ASP B 1 100 ? 13.742 2.215 14.211 1 97.12 100 ASP B C 1
ATOM 2766 O O . ASP B 1 100 ? 14.797 1.954 13.633 1 97.12 100 ASP B O 1
ATOM 2770 N N . SER B 1 101 ? 12.672 1.432 14.125 1 97.81 101 SER B N 1
ATOM 2771 C CA . SER B 1 101 ? 12.719 0.198 13.352 1 97.81 101 SER B CA 1
ATOM 2772 C C . SER B 1 101 ? 11.43 0.001 12.547 1 97.81 101 SER B C 1
ATOM 2774 O O . SER B 1 101 ? 10.391 0.567 12.883 1 97.81 101 SER B O 1
ATOM 2776 N N . TYR B 1 102 ? 11.539 -0.731 11.508 1 97.94 102 TYR B N 1
ATOM 2777 C CA . TYR B 1 102 ? 10.398 -1.115 10.672 1 97.94 102 TYR B CA 1
ATOM 2778 C C . TYR B 1 102 ? 10.586 -2.52 10.109 1 97.94 102 TYR B C 1
ATOM 2780 O O . TYR B 1 102 ? 11.719 -2.955 9.875 1 97.94 102 TYR B O 1
ATOM 2788 N N . SER B 1 103 ? 9.43 -3.215 9.93 1 98.31 103 SER B N 1
ATOM 2789 C CA . SER B 1 103 ? 9.492 -4.598 9.461 1 98.31 103 SER B CA 1
ATOM 2790 C C . SER B 1 103 ? 8.555 -4.824 8.281 1 98.31 103 SER B C 1
ATOM 2792 O O . SER B 1 103 ? 7.516 -4.164 8.18 1 98.31 103 SER B O 1
ATOM 2794 N N . SER B 1 104 ? 8.992 -5.676 7.422 1 97.88 104 SER B N 1
ATOM 2795 C CA . SER B 1 104 ? 8.172 -6.105 6.293 1 97.88 104 SER B CA 1
ATOM 2796 C C . SER B 1 104 ? 8.398 -7.582 5.977 1 97.88 104 SER B C 1
ATOM 2798 O O . SER B 1 104 ? 9.516 -8.086 6.105 1 97.88 104 SER B O 1
ATOM 2800 N N . GLN B 1 105 ? 7.383 -8.172 5.508 1 97.69 105 GLN B N 1
ATOM 2801 C CA . GLN B 1 105 ? 7.453 -9.602 5.207 1 97.69 105 GLN B CA 1
ATOM 2802 C C . GLN B 1 105 ? 7.812 -9.836 3.74 1 97.69 105 GLN B C 1
ATOM 2804 O O . GLN B 1 105 ? 7.238 -9.211 2.848 1 97.69 105 GLN B O 1
ATOM 2809 N N . LEU B 1 106 ? 8.75 -10.711 3.539 1 97.38 106 LEU B N 1
ATOM 2810 C CA . LEU B 1 106 ? 9.078 -11.18 2.195 1 97.38 106 LEU B CA 1
ATOM 2811 C C . LEU B 1 106 ? 8.453 -12.539 1.923 1 97.38 106 LEU B C 1
ATOM 2813 O O . LEU B 1 106 ? 8.766 -13.523 2.604 1 97.38 106 LEU B O 1
ATOM 2817 N N . VAL B 1 107 ? 7.562 -12.508 0.964 1 96.19 107 VAL B N 1
ATOM 2818 C CA . VAL B 1 107 ? 6.887 -13.742 0.577 1 96.19 107 VAL B CA 1
ATOM 2819 C C . VAL B 1 107 ? 7.379 -14.188 -0.797 1 96.19 107 VAL B C 1
ATOM 2821 O O . VAL B 1 107 ? 7.461 -13.383 -1.729 1 96.19 107 VAL B O 1
ATOM 2824 N N . ILE B 1 108 ? 7.77 -15.398 -0.889 1 95.25 108 ILE B N 1
ATOM 2825 C CA . ILE B 1 108 ? 8.211 -15.961 -2.16 1 95.25 108 ILE B CA 1
ATOM 2826 C C . ILE B 1 108 ? 7.164 -16.938 -2.686 1 95.25 108 ILE B C 1
ATOM 2828 O O . ILE B 1 108 ? 6.871 -17.953 -2.041 1 95.25 108 ILE B O 1
ATOM 2832 N N . ASN B 1 109 ? 6.691 -16.594 -3.863 1 94.56 109 ASN B N 1
ATOM 2833 C CA . ASN B 1 109 ? 5.633 -17.406 -4.449 1 94.56 109 ASN B CA 1
ATOM 2834 C C . ASN B 1 109 ? 6.191 -18.406 -5.461 1 94.56 109 ASN B C 1
ATOM 2836 O O . ASN B 1 109 ? 7.305 -18.234 -5.957 1 94.56 109 ASN B O 1
ATOM 2840 N N . VAL B 1 110 ? 5.488 -19.469 -5.598 1 91.94 110 VAL B N 1
ATOM 2841 C CA . VAL B 1 110 ? 5.84 -20.5 -6.566 1 91.94 110 VAL B CA 1
ATOM 2842 C C . VAL B 1 110 ? 4.656 -20.766 -7.5 1 91.94 110 VAL B C 1
ATOM 2844 O O . VAL B 1 110 ? 3.557 -21.078 -7.043 1 91.94 110 VAL B O 1
ATOM 2847 N N . PRO B 1 111 ? 4.93 -20.547 -8.75 1 92.25 111 PRO B N 1
ATOM 2848 C CA . PRO B 1 111 ? 3.836 -20.828 -9.688 1 92.25 111 PRO B CA 1
ATOM 2849 C C . PRO B 1 111 ? 3.359 -22.281 -9.609 1 92.25 111 PRO B C 1
ATOM 2851 O O . PRO B 1 111 ? 4.094 -23.156 -9.148 1 92.25 111 PRO B O 1
ATOM 2854 N N . PRO B 1 112 ? 2.135 -22.5 -10.078 1 94.19 112 PRO B N 1
ATOM 2855 C CA . PRO B 1 112 ? 1.605 -23.859 -10.016 1 94.19 112 PRO B CA 1
ATOM 2856 C C . PRO B 1 112 ? 2.354 -24.828 -10.938 1 94.19 112 PRO B C 1
ATOM 2858 O O . PRO B 1 112 ? 2.814 -24.422 -12.008 1 94.19 112 PRO B O 1
ATOM 2861 N N . SER B 1 113 ? 2.518 -26.062 -10.461 1 94.25 113 SER B N 1
ATOM 2862 C CA . SER B 1 113 ? 3.08 -27.156 -11.234 1 94.25 113 SER B CA 1
ATOM 2863 C C . SER B 1 113 ? 2.283 -28.453 -11.031 1 94.25 113 SER B C 1
ATOM 2865 O O . SER B 1 113 ? 1.821 -28.719 -9.922 1 94.25 113 SER B O 1
ATOM 2867 N N . LEU B 1 114 ? 2.096 -29.125 -12.141 1 94.88 114 LEU B N 1
ATOM 2868 C CA . LEU B 1 114 ? 1.302 -30.344 -12.047 1 94.88 114 LEU B CA 1
ATOM 2869 C C . LEU B 1 114 ? 2.129 -31.484 -11.477 1 94.88 114 LEU B C 1
ATOM 2871 O O . LEU B 1 114 ? 3.232 -31.766 -11.945 1 94.88 114 LEU B O 1
ATOM 2875 N N . ILE B 1 115 ? 1.623 -32.062 -10.453 1 94.94 115 ILE B N 1
ATOM 2876 C CA . ILE B 1 115 ? 2.23 -33.25 -9.883 1 94.94 115 ILE B CA 1
ATOM 2877 C C . ILE B 1 115 ? 1.633 -34.5 -10.531 1 94.94 115 ILE B C 1
ATOM 2879 O O . ILE B 1 115 ? 2.344 -35.469 -10.789 1 94.94 115 ILE B O 1
ATOM 2883 N N . GLN B 1 116 ? 0.244 -34.375 -10.766 1 95.5 116 GLN B N 1
ATOM 2884 C CA . GLN B 1 116 ? -0.47 -35.469 -11.414 1 95.5 116 GLN B CA 1
ATOM 2885 C C . GLN B 1 116 ? -1.439 -34.938 -12.469 1 95.5 116 GLN B C 1
ATOM 2887 O O . GLN B 1 116 ? -2.355 -34.188 -12.148 1 95.5 116 GLN B O 1
ATOM 2892 N N . GLU B 1 117 ? -1.219 -35.375 -13.648 1 95.56 117 GLU B N 1
ATOM 2893 C CA . GLU B 1 117 ? -2.137 -35.062 -14.734 1 95.56 117 GLU B CA 1
ATOM 2894 C C . GLU B 1 117 ? -3.295 -36.031 -14.805 1 95.56 117 GLU B C 1
ATOM 2896 O O . GLU B 1 117 ? -3.117 -37.219 -14.539 1 95.56 117 GLU B O 1
ATOM 2901 N N . PRO B 1 118 ? -4.445 -35.531 -15.133 1 96.31 118 PRO B N 1
ATOM 2902 C CA . PRO B 1 118 ? -5.57 -36.438 -15.273 1 96.31 118 PRO B CA 1
ATOM 2903 C C . PRO B 1 118 ? -5.445 -37.344 -16.5 1 96.31 118 PRO B C 1
ATOM 2905 O O . PRO B 1 118 ? -4.844 -36.938 -17.5 1 96.31 118 PRO B O 1
ATOM 2908 N N . ASP B 1 119 ? -6.098 -38.594 -16.328 1 96.12 119 ASP B N 1
ATOM 2909 C CA . ASP B 1 119 ? -6.051 -39.562 -17.422 1 96.12 119 ASP B CA 1
ATOM 2910 C C . ASP B 1 119 ? -7.414 -39.688 -18.094 1 96.12 119 ASP B C 1
ATOM 2912 O O . ASP B 1 119 ? -8.453 -39.562 -17.438 1 96.12 119 ASP B O 1
ATOM 2916 N N . ASP B 1 120 ? -7.336 -39.969 -19.391 1 96.56 120 ASP B N 1
ATOM 2917 C CA . ASP B 1 120 ? -8.57 -40.281 -20.109 1 96.56 120 ASP B CA 1
ATOM 2918 C C . ASP B 1 120 ? -9.211 -41.562 -19.562 1 96.56 120 ASP B C 1
ATOM 2920 O O . ASP B 1 120 ? -8.516 -42.438 -19.062 1 96.56 120 ASP B O 1
ATOM 2924 N N . HIS B 1 121 ? -10.555 -41.594 -19.688 1 96.38 121 HIS B N 1
ATOM 2925 C CA . HIS B 1 121 ? -11.273 -42.781 -19.25 1 96.38 121 HIS B CA 1
ATOM 2926 C C . HIS B 1 121 ? -12.227 -43.281 -20.328 1 96.38 121 HIS B C 1
ATOM 2928 O O . HIS B 1 121 ? -12.852 -42.5 -21.031 1 96.38 121 HIS B O 1
ATOM 2934 N N . THR B 1 122 ? -12.227 -44.531 -20.562 1 96.5 122 THR B N 1
ATOM 2935 C CA . THR B 1 122 ? -13.258 -45.281 -21.297 1 96.5 122 THR B CA 1
ATOM 2936 C C . THR B 1 122 ? -13.992 -46.25 -20.375 1 96.5 122 THR B C 1
ATOM 2938 O O . THR B 1 122 ? -13.398 -47.219 -19.891 1 96.5 122 THR B O 1
ATOM 2941 N N . LEU B 1 123 ? -15.273 -45.938 -20.141 1 95.81 123 LEU B N 1
ATOM 2942 C CA . LEU B 1 123 ? -16.016 -46.719 -19.156 1 95.81 123 LEU B CA 1
ATOM 2943 C C . LEU B 1 123 ? -17.375 -47.156 -19.719 1 95.81 123 LEU B C 1
ATOM 2945 O O . LEU B 1 123 ? -17.938 -46.469 -20.578 1 95.81 123 LEU B O 1
ATOM 2949 N N . GLU B 1 124 ? -17.812 -48.375 -19.188 1 93.56 124 GLU B N 1
ATOM 2950 C CA . GLU B 1 124 ? -19.188 -48.781 -19.484 1 93.56 124 GLU B CA 1
ATOM 2951 C C . GLU B 1 124 ? -20.188 -47.938 -18.688 1 93.56 124 GLU B C 1
ATOM 2953 O O . GLU B 1 124 ? -19.906 -47.531 -17.562 1 93.56 124 GLU B O 1
ATOM 2958 N N . GLU B 1 125 ? -21.297 -47.75 -19.375 1 92.75 125 GLU B N 1
ATOM 2959 C CA . GLU B 1 125 ? -22.344 -47 -18.688 1 92.75 125 GLU B CA 1
ATOM 2960 C C . GLU B 1 125 ? -22.625 -47.594 -17.312 1 92.75 125 GLU B C 1
ATOM 2962 O O . GLU B 1 125 ? -22.625 -48.812 -17.141 1 92.75 125 GLU B O 1
ATOM 2967 N N . GLY B 1 126 ? -22.828 -46.688 -16.297 1 92.06 126 GLY B N 1
ATOM 2968 C CA . GLY B 1 126 ? -23.141 -47.125 -14.945 1 92.06 126 GLY B CA 1
ATOM 2969 C C . GLY B 1 126 ? -21.938 -47.094 -14.016 1 92.06 126 GLY B C 1
ATOM 2970 O O . GLY B 1 126 ? -22.094 -47.125 -12.797 1 92.06 126 GLY B O 1
ATOM 2971 N N . ASN B 1 127 ? -20.734 -47.094 -14.57 1 95.5 127 ASN B N 1
ATOM 2972 C CA . ASN B 1 127 ? -19.516 -47.062 -13.766 1 95.5 127 ASN B CA 1
ATOM 2973 C C . ASN B 1 127 ? -19.203 -45.688 -13.25 1 95.5 127 ASN B C 1
ATOM 2975 O O . ASN B 1 127 ? -19.969 -44.75 -13.477 1 95.5 127 ASN B O 1
ATOM 2979 N N . THR B 1 128 ? -18.172 -45.625 -12.43 1 96.25 128 THR B N 1
ATOM 2980 C CA . THR B 1 128 ? -17.75 -44.344 -11.852 1 96.25 128 THR B CA 1
ATOM 2981 C C . THR B 1 128 ? -16.438 -43.875 -12.477 1 96.25 128 THR B C 1
ATOM 2983 O O . THR B 1 128 ? -15.469 -44.656 -12.539 1 96.25 128 THR B O 1
ATOM 2986 N N . ALA B 1 129 ? -16.469 -42.656 -12.977 1 95.75 129 ALA B N 1
ATOM 2987 C CA . ALA B 1 129 ? -15.242 -42.062 -13.508 1 95.75 129 ALA B CA 1
ATOM 2988 C C . ALA B 1 129 ? -14.57 -41.156 -12.461 1 95.75 129 ALA B C 1
ATOM 2990 O O . ALA B 1 129 ? -15.234 -40.344 -11.805 1 95.75 129 ALA B O 1
ATOM 2991 N N . ILE B 1 130 ? -13.219 -41.344 -12.281 1 96.44 130 ILE B N 1
ATOM 2992 C CA . ILE B 1 130 ? -12.445 -40.531 -11.352 1 96.44 130 ILE B CA 1
ATOM 2993 C C . ILE B 1 130 ? -11.281 -39.875 -12.094 1 96.44 130 ILE B C 1
ATOM 2995 O O . ILE B 1 130 ? -10.398 -40.562 -12.617 1 96.44 130 ILE B O 1
ATOM 2999 N N . PHE B 1 131 ? -11.328 -38.562 -12.195 1 96.19 131 PHE B N 1
ATOM 3000 C CA . PHE B 1 131 ? -10.234 -37.781 -12.758 1 96.19 131 PHE B CA 1
ATOM 3001 C C . PHE B 1 131 ? -9.438 -37.094 -11.664 1 96.19 131 PHE B C 1
ATOM 3003 O O . PHE B 1 131 ? -10.016 -36.469 -10.758 1 96.19 131 PHE B O 1
ATOM 3010 N N . SER B 1 132 ? -8.133 -37.188 -11.766 1 96.44 132 SER B N 1
ATOM 3011 C CA . SER B 1 132 ? -7.285 -36.562 -10.758 1 96.44 132 SER B CA 1
ATOM 3012 C C . SER B 1 132 ? -6.344 -35.531 -11.383 1 96.44 132 SER B C 1
ATOM 30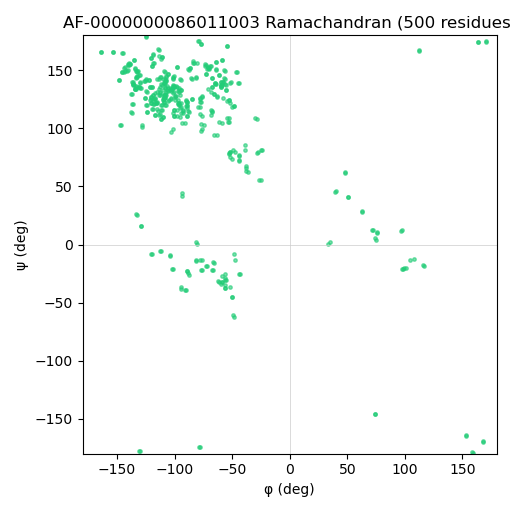14 O O . SER B 1 132 ? -5.582 -35.844 -12.289 1 96.44 132 SER B O 1
ATOM 3016 N N . CYS B 1 133 ? -6.387 -34.375 -10.906 1 96.69 133 CYS B N 1
ATOM 3017 C CA . CYS B 1 133 ? -5.523 -33.25 -11.273 1 96.69 133 CYS B CA 1
ATOM 3018 C C . CYS B 1 133 ? -4.895 -32.625 -10.039 1 96.69 133 CYS B C 1
ATOM 3020 O O . CYS B 1 133 ? -5.547 -31.859 -9.328 1 96.69 133 CYS B O 1
ATOM 3022 N N . ARG B 1 134 ? -3.662 -32.969 -9.828 1 96.56 134 ARG B N 1
ATOM 3023 C CA . ARG B 1 134 ? -2.986 -32.469 -8.633 1 96.56 134 ARG B CA 1
ATOM 3024 C C . ARG B 1 134 ? -1.864 -31.5 -8.984 1 96.56 134 ARG B C 1
ATOM 3026 O O . ARG B 1 134 ? -1.095 -31.75 -9.922 1 96.56 134 ARG B O 1
ATOM 3033 N N . ALA B 1 135 ? -1.855 -30.469 -8.266 1 95.44 135 ALA B N 1
ATOM 3034 C CA . ALA B 1 135 ? -0.855 -29.438 -8.531 1 95.44 135 ALA B CA 1
ATOM 3035 C C . ALA B 1 135 ? -0.207 -28.969 -7.238 1 95.44 135 ALA B C 1
ATOM 3037 O O . ALA B 1 135 ? -0.756 -29.156 -6.152 1 95.44 135 ALA B O 1
ATOM 3038 N N . THR B 1 136 ? 1.045 -28.531 -7.383 1 94.12 136 THR B N 1
ATOM 3039 C CA . THR B 1 136 ? 1.769 -27.906 -6.277 1 94.12 136 THR B CA 1
ATOM 3040 C C . THR B 1 136 ? 2.133 -26.469 -6.613 1 94.12 136 THR B C 1
ATOM 3042 O O . THR B 1 136 ? 2.008 -26.031 -7.766 1 94.12 136 THR B O 1
ATOM 3045 N N . GLY B 1 137 ? 2.336 -25.625 -5.508 1 92.62 137 GLY B N 1
ATOM 3046 C CA . GLY B 1 137 ? 2.688 -24.219 -5.621 1 92.62 137 GLY B CA 1
ATOM 3047 C C . GLY B 1 137 ? 2.469 -23.438 -4.336 1 92.62 137 GLY B C 1
ATOM 3048 O O . GLY B 1 137 ? 1.978 -24 -3.348 1 92.62 137 GLY B O 1
ATOM 3049 N N . PHE B 1 138 ? 2.9 -22.219 -4.422 1 91.38 138 PHE B N 1
ATOM 3050 C CA . PHE B 1 138 ? 2.652 -21.328 -3.297 1 91.38 138 PHE B CA 1
ATOM 3051 C C . PHE B 1 138 ? 2.221 -19.953 -3.789 1 91.38 138 PHE B C 1
ATOM 3053 O O . PHE B 1 138 ? 2.945 -19.297 -4.547 1 91.38 138 PHE B O 1
ATOM 3060 N N . PRO B 1 139 ? 1.164 -19.516 -3.238 1 93.25 139 PRO B N 1
ATOM 3061 C CA . PRO B 1 139 ? 0.203 -20.219 -2.387 1 93.25 139 PRO B CA 1
ATOM 3062 C C . PRO B 1 139 ? -0.352 -21.484 -3.043 1 93.25 139 PRO B C 1
ATOM 3064 O O . PRO B 1 139 ? -0.151 -21.703 -4.242 1 93.25 139 PRO B O 1
ATOM 3067 N N . VAL B 1 140 ? -1.048 -22.234 -2.283 1 94.62 140 VAL B N 1
ATOM 3068 C CA . VAL B 1 140 ? -1.582 -23.5 -2.797 1 94.62 140 VAL B CA 1
ATOM 3069 C C . VAL B 1 140 ? -2.57 -23.219 -3.926 1 94.62 140 VAL B C 1
ATOM 3071 O O . VAL B 1 140 ? -3.516 -22.438 -3.754 1 94.62 140 VAL B O 1
ATOM 3074 N N . PRO B 1 141 ? -2.359 -23.828 -5.031 1 95.75 141 PRO B N 1
ATOM 3075 C CA . PRO B 1 141 ? -3.229 -23.562 -6.176 1 95.75 141 PRO B CA 1
ATOM 3076 C C . PRO B 1 141 ? -4.629 -24.141 -6.012 1 95.75 141 PRO B C 1
ATOM 3078 O O . PRO B 1 141 ? -4.805 -25.141 -5.309 1 95.75 141 PRO B O 1
ATOM 3081 N N . THR B 1 142 ? -5.52 -23.469 -6.684 1 95.5 142 THR B N 1
ATOM 3082 C CA . THR B 1 142 ? -6.891 -23.969 -6.754 1 95.5 142 THR B CA 1
ATOM 3083 C C . THR B 1 142 ? -7.125 -24.719 -8.062 1 95.5 142 THR B C 1
ATOM 3085 O O . THR B 1 142 ? -6.668 -24.297 -9.125 1 95.5 142 THR B O 1
ATOM 3088 N N . VAL B 1 143 ? -7.812 -25.859 -7.898 1 94.62 143 VAL B N 1
ATOM 3089 C CA . VAL B 1 143 ? -8.133 -26.672 -9.062 1 94.62 143 VAL B CA 1
ATOM 3090 C C . VAL B 1 143 ? -9.625 -26.594 -9.359 1 94.62 143 VAL B C 1
ATOM 3092 O O . VAL B 1 143 ? -10.453 -26.812 -8.469 1 94.62 143 VAL B O 1
ATOM 3095 N N . THR B 1 144 ? -9.906 -26.25 -10.586 1 93.12 144 THR B N 1
ATOM 3096 C CA . THR B 1 144 ? -11.297 -26.188 -11.023 1 93.12 144 THR B CA 1
ATOM 3097 C C . THR B 1 144 ? -11.516 -27.031 -12.266 1 93.12 144 THR B C 1
ATOM 3099 O O . THR B 1 144 ? -10.656 -27.094 -13.148 1 93.12 144 THR B O 1
ATOM 3102 N N . TRP B 1 145 ? -12.711 -27.719 -12.273 1 93.25 145 TRP B N 1
ATOM 3103 C CA . TRP B 1 145 ? -13.039 -28.578 -13.414 1 93.25 145 TRP B CA 1
ATOM 3104 C C . TRP B 1 145 ? -14.164 -27.969 -14.242 1 93.25 145 TRP B C 1
ATOM 3106 O O . TRP B 1 145 ? -15.109 -27.391 -13.695 1 93.25 145 TRP B O 1
ATOM 3116 N N . THR B 1 146 ? -13.977 -28.094 -15.562 1 90.44 146 THR B N 1
ATOM 3117 C CA . THR B 1 146 ? -15.023 -27.672 -16.484 1 90.44 146 THR B CA 1
ATOM 3118 C C . THR B 1 146 ? -15.266 -28.734 -17.547 1 90.44 146 THR B C 1
ATOM 3120 O O . THR B 1 146 ? -14.359 -29.5 -17.875 1 90.44 146 THR B O 1
ATOM 3123 N N . SER B 1 147 ? -16.578 -28.891 -17.953 1 85.75 147 SER B N 1
ATOM 3124 C CA . SER B 1 147 ? -16.938 -29.797 -19.047 1 85.75 147 SER B CA 1
ATOM 3125 C C . SER B 1 147 ? -17.203 -29.031 -20.328 1 85.75 147 SER B C 1
ATOM 3127 O O . SER B 1 147 ? -17.609 -27.859 -20.297 1 85.75 147 SER B O 1
ATOM 3129 N N . ASP B 1 148 ? -16.656 -29.469 -21.453 1 72.25 148 ASP B N 1
ATOM 3130 C CA . ASP B 1 148 ? -16.859 -28.844 -22.766 1 72.25 148 ASP B CA 1
ATOM 3131 C C . ASP B 1 148 ? -18.344 -28.625 -23.047 1 72.25 148 ASP B C 1
ATOM 3133 O O . ASP B 1 148 ? -18.719 -27.656 -23.703 1 72.25 148 ASP B O 1
ATOM 3137 N N . VAL B 1 149 ? -19.188 -29.641 -22.766 1 58.44 149 VAL B N 1
ATOM 3138 C CA . VAL B 1 149 ? -20.562 -29.562 -23.25 1 58.44 149 VAL B CA 1
ATOM 3139 C C . VAL B 1 149 ? -21.234 -28.297 -22.672 1 58.44 149 VAL B C 1
ATOM 3141 O O . VAL B 1 149 ? -22.016 -27.641 -23.359 1 58.44 149 VAL B O 1
ATOM 3144 N N . GLY B 1 150 ? -20.875 -27.859 -21.438 1 52.66 150 GLY B N 1
ATOM 3145 C CA . GLY B 1 150 ? -21.641 -26.734 -20.922 1 52.66 150 GLY B CA 1
ATOM 3146 C C . GLY B 1 150 ? -20.781 -25.641 -20.344 1 52.66 150 GLY B C 1
ATOM 3147 O O . GLY B 1 150 ? -21.297 -24.609 -19.891 1 52.66 150 GLY B O 1
ATOM 3148 N N . ASN B 1 151 ? -19.594 -25.5 -20.734 1 53.06 151 ASN B N 1
ATOM 3149 C CA . ASN B 1 151 ? -18.641 -24.484 -20.281 1 53.06 151 ASN B CA 1
ATOM 3150 C C . ASN B 1 151 ? -18.844 -24.156 -18.797 1 53.06 151 ASN B C 1
ATOM 3152 O O . ASN B 1 151 ? -18.578 -23.031 -18.375 1 53.06 151 ASN B O 1
ATOM 3156 N N . LYS B 1 152 ? -19.828 -24.906 -18.203 1 53.5 152 LYS B N 1
ATOM 3157 C CA . LYS B 1 152 ? -20.172 -24.484 -16.844 1 53.5 152 LYS B CA 1
ATOM 3158 C C . LYS B 1 152 ? -19.297 -25.203 -15.812 1 53.5 152 LYS B C 1
ATOM 3160 O O . LYS B 1 152 ? -18.938 -26.375 -15.992 1 53.5 152 LYS B O 1
ATOM 3165 N N . GLU B 1 153 ? -18.703 -24.422 -15.148 1 58.38 153 GLU B N 1
ATOM 3166 C CA . GLU B 1 153 ? -18.094 -25 -13.961 1 58.38 153 GLU B CA 1
ATOM 3167 C C . GLU B 1 153 ? -18.891 -26.188 -13.445 1 58.38 153 GLU B C 1
ATOM 3169 O O . GLU B 1 153 ? -20.125 -26.109 -13.344 1 58.38 153 GLU B O 1
ATOM 3174 N N . MET B 1 154 ? -18.297 -27.312 -13.641 1 58.25 154 MET B N 1
ATOM 3175 C CA . MET B 1 154 ? -19.031 -28.516 -13.242 1 58.25 154 MET B CA 1
ATOM 3176 C C . MET B 1 154 ? -19.516 -28.391 -11.797 1 58.25 154 MET B C 1
ATOM 3178 O O . MET B 1 154 ? -18.703 -28.312 -10.875 1 58.25 154 MET B O 1
ATOM 3182 N N . LEU B 1 155 ? -20.516 -27.594 -11.727 1 53.78 155 LEU B N 1
ATOM 3183 C CA . LEU B 1 155 ? -21.203 -27.578 -10.438 1 53.78 155 LEU B CA 1
ATOM 3184 C C . LEU B 1 155 ? -21.688 -28.969 -10.055 1 53.78 155 LEU B C 1
ATOM 3186 O O . LEU B 1 155 ? -21.906 -29.812 -10.93 1 53.78 155 LEU B O 1
ATOM 3190 N N . ASP B 1 156 ? -21.531 -29.062 -8.75 1 56.06 156 ASP B N 1
ATOM 3191 C CA . ASP B 1 156 ? -22.109 -30.203 -8.062 1 56.06 156 ASP B CA 1
ATOM 3192 C C . ASP B 1 156 ? -23.469 -30.562 -8.625 1 56.06 156 ASP B C 1
ATOM 3194 O O . ASP B 1 156 ? -24.391 -29.734 -8.602 1 56.06 156 ASP B O 1
ATOM 3198 N N . HIS B 1 157 ? -23.516 -31.219 -9.633 1 63.28 157 HIS B N 1
ATOM 3199 C CA . HIS B 1 157 ? -24.734 -31.969 -9.945 1 63.28 157 HIS B CA 1
ATOM 3200 C C . HIS B 1 157 ? -24.781 -33.281 -9.164 1 63.28 157 HIS B C 1
ATOM 3202 O O . HIS B 1 157 ? -23.766 -33.719 -8.625 1 63.28 157 HIS B O 1
ATOM 3208 N N . GLU B 1 158 ? -25.938 -33.781 -8.984 1 73.38 158 GLU B N 1
ATOM 3209 C CA . GLU B 1 158 ? -26.219 -35 -8.188 1 73.38 158 GLU B CA 1
ATOM 3210 C C . GLU B 1 158 ? -25.203 -36.094 -8.484 1 73.38 158 GLU B C 1
ATOM 3212 O O . GLU B 1 158 ? -24.75 -36.781 -7.566 1 73.38 158 GLU B O 1
ATOM 3217 N N . ARG B 1 159 ? -24.516 -36.125 -9.734 1 86.75 159 ARG B N 1
ATOM 3218 C CA . ARG B 1 159 ? -23.641 -37.25 -10.039 1 86.75 159 ARG B CA 1
ATOM 3219 C C . ARG B 1 159 ? -22.203 -36.781 -10.281 1 86.75 159 ARG B C 1
ATOM 3221 O O . ARG B 1 159 ? -21.297 -37.594 -10.453 1 86.75 159 ARG B O 1
ATOM 3228 N N . MET B 1 160 ? -22.016 -35.469 -10.352 1 88.19 160 MET B N 1
ATOM 3229 C CA . MET B 1 160 ? -20.672 -34.938 -10.617 1 88.19 160 MET B CA 1
ATOM 3230 C C . MET B 1 160 ? -20.188 -34.062 -9.461 1 88.19 160 MET B C 1
ATOM 3232 O O . MET B 1 160 ? -20.781 -33.031 -9.172 1 88.19 160 MET B O 1
ATOM 3236 N N . ASN B 1 161 ? -19.125 -34.531 -8.852 1 90.25 161 ASN B N 1
ATOM 3237 C CA . ASN B 1 161 ? -18.578 -33.844 -7.699 1 90.25 161 ASN B CA 1
ATOM 3238 C C . ASN B 1 161 ? -17.094 -33.531 -7.883 1 90.25 161 ASN B C 1
ATOM 3240 O O . ASN B 1 161 ? -16.312 -34.406 -8.242 1 90.25 161 ASN B O 1
ATOM 3244 N N . SER B 1 162 ? -16.781 -32.281 -7.707 1 90.31 162 SER B N 1
ATOM 3245 C CA . SER B 1 162 ? -15.383 -31.859 -7.684 1 90.31 162 SER B CA 1
ATOM 3246 C C . SER B 1 162 ? -14.891 -31.656 -6.254 1 90.31 162 SER B C 1
ATOM 3248 O O . SER B 1 162 ? -15.578 -31.031 -5.441 1 90.31 162 SER B O 1
ATOM 3250 N N . TYR B 1 163 ? -13.656 -32.188 -6.016 1 90.81 163 TYR B N 1
ATOM 3251 C CA . TYR B 1 163 ? -13.109 -32.094 -4.668 1 90.81 163 TYR B CA 1
ATOM 3252 C C . TYR B 1 163 ? -11.922 -31.141 -4.621 1 90.81 163 TYR B C 1
ATOM 3254 O O . TYR B 1 163 ? -11.227 -30.953 -5.621 1 90.81 163 TYR B O 1
ATOM 3262 N N . PRO B 1 164 ? -11.617 -30.703 -3.455 1 90.38 164 PRO B N 1
ATOM 3263 C CA . PRO B 1 164 ? -10.531 -29.734 -3.293 1 90.38 164 PRO B CA 1
ATOM 3264 C C . PRO B 1 164 ? -9.164 -30.328 -3.619 1 90.38 164 PRO B C 1
ATOM 3266 O O . PRO B 1 164 ? -8.234 -29.578 -3.967 1 90.38 164 PRO B O 1
ATOM 3269 N N . ASN B 1 165 ? -9.094 -31.594 -3.547 1 91.5 165 ASN B N 1
ATOM 3270 C CA . ASN B 1 165 ? -7.812 -32.219 -3.828 1 91.5 165 ASN B CA 1
ATOM 3271 C C . ASN B 1 165 ? -7.574 -32.375 -5.328 1 91.5 165 ASN B C 1
ATOM 3273 O O . ASN B 1 165 ? -6.562 -32.938 -5.75 1 91.5 165 ASN B O 1
ATOM 3277 N N . GLY B 1 166 ? -8.523 -31.891 -6.105 1 94.44 166 GLY B N 1
ATOM 3278 C CA . GLY B 1 166 ? -8.344 -31.875 -7.551 1 94.44 166 GLY B CA 1
ATOM 3279 C C . GLY B 1 166 ? -9 -33.062 -8.234 1 94.44 166 GLY B C 1
ATOM 3280 O O . GLY B 1 166 ? -8.797 -33.281 -9.43 1 94.44 166 GLY B O 1
ATOM 3281 N N . THR B 1 167 ? -9.805 -33.75 -7.473 1 94.88 167 THR B N 1
ATOM 3282 C CA . THR B 1 167 ? -10.453 -34.938 -8.023 1 94.88 167 THR B CA 1
ATOM 3283 C C . THR B 1 167 ? -11.852 -34.625 -8.539 1 94.88 167 THR B C 1
ATOM 3285 O O . THR B 1 167 ? -12.594 -33.875 -7.895 1 94.88 167 THR B O 1
ATOM 3288 N N . LEU B 1 168 ? -12.125 -35.062 -9.648 1 94.44 168 LEU B N 1
ATOM 3289 C CA . LEU B 1 168 ? -13.477 -35.031 -10.195 1 94.44 168 LEU B CA 1
ATOM 3290 C C . LEU B 1 168 ? -14.07 -36.438 -10.25 1 94.44 168 LEU B C 1
ATOM 3292 O O . LEU B 1 168 ? -13.461 -37.375 -10.812 1 94.44 168 LEU B O 1
ATOM 3296 N N . VAL B 1 169 ? -15.281 -36.562 -9.617 1 94.81 169 VAL B N 1
ATOM 3297 C CA . VAL B 1 169 ? -15.961 -37.844 -9.594 1 94.81 169 VAL B CA 1
ATOM 3298 C C . VAL B 1 169 ? -17.281 -37.75 -10.352 1 94.81 169 VAL B C 1
ATOM 3300 O O . VAL B 1 169 ? -18.125 -36.906 -10.039 1 94.81 169 VAL B O 1
ATOM 3303 N N . ILE B 1 170 ? -17.406 -38.562 -11.32 1 93 170 ILE B N 1
ATOM 3304 C CA . ILE B 1 170 ? -18.672 -38.719 -12.023 1 93 170 ILE B CA 1
ATOM 3305 C C . ILE B 1 170 ? -19.25 -40.094 -11.75 1 93 170 ILE B C 1
ATOM 3307 O O . ILE B 1 170 ? -18.75 -41.094 -12.266 1 93 170 ILE B O 1
ATOM 3311 N N . SER B 1 171 ? -20.281 -40.031 -10.969 1 93.38 171 SER B N 1
ATOM 3312 C CA . SER B 1 171 ? -20.922 -41.312 -10.609 1 93.38 171 SER B CA 1
ATOM 3313 C C . SER B 1 171 ? -21.969 -41.719 -11.641 1 93.38 171 SER B C 1
ATOM 3315 O O . SER B 1 171 ? -22.594 -40.875 -12.258 1 93.38 171 SER B O 1
ATOM 3317 N N . ASP B 1 172 ? -22.172 -43.062 -11.805 1 92.75 172 ASP B N 1
ATOM 3318 C CA . ASP B 1 172 ? -23.203 -43.594 -12.711 1 92.75 172 ASP B CA 1
ATOM 3319 C C . ASP B 1 172 ? -23.141 -42.906 -14.07 1 92.75 172 ASP B C 1
ATOM 3321 O O . ASP B 1 172 ? -24.109 -42.281 -14.508 1 92.75 172 ASP B O 1
ATOM 3325 N N . VAL B 1 173 ? -22.016 -43.125 -14.633 1 92.69 173 VAL B N 1
ATOM 3326 C CA . VAL B 1 173 ? -21.734 -42.406 -15.875 1 92.69 173 VAL B CA 1
ATOM 3327 C C . VAL B 1 173 ? -22.797 -42.75 -16.922 1 92.69 173 VAL B C 1
ATOM 3329 O O . VAL B 1 173 ? -23.188 -43.938 -17.062 1 92.69 173 VAL B O 1
ATOM 3332 N N . LYS B 1 174 ? -23.266 -41.75 -17.641 1 90.25 174 LYS B N 1
ATOM 3333 C CA . LYS B 1 174 ? -24.203 -41.906 -18.75 1 90.25 174 LYS B CA 1
ATOM 3334 C C . LYS B 1 174 ? -23.547 -41.531 -20.078 1 90.25 174 LYS B C 1
ATOM 3336 O O . LYS B 1 174 ? -22.516 -40.844 -20.109 1 90.25 174 LYS B O 1
ATOM 3341 N N . LYS B 1 175 ? -24.219 -42 -21.141 1 89.88 175 LYS B N 1
ATOM 3342 C CA . LYS B 1 175 ? -23.703 -41.656 -22.469 1 89.88 175 LYS B CA 1
ATOM 3343 C C . LYS B 1 175 ? -23.656 -40.156 -22.641 1 89.88 175 LYS B C 1
ATOM 3345 O O . LYS B 1 175 ? -22.75 -39.625 -23.312 1 89.88 175 LYS B O 1
ATOM 3350 N N . SER B 1 176 ? -24.516 -39.438 -21.938 1 87.25 176 SER B N 1
ATOM 3351 C CA . SER B 1 176 ? -24.578 -38 -22.031 1 87.25 176 SER B CA 1
ATOM 3352 C C . SER B 1 176 ? -23.359 -37.344 -21.359 1 87.25 176 SER B C 1
ATOM 3354 O O . SER B 1 176 ? -23.078 -36.156 -21.609 1 87.25 176 SER B O 1
ATOM 3356 N N . ASP B 1 177 ? -22.688 -38.094 -20.516 1 89.38 177 ASP B N 1
ATOM 3357 C CA . ASP B 1 177 ? -21.547 -37.562 -19.797 1 89.38 177 ASP B CA 1
ATOM 3358 C C . ASP B 1 177 ? -20.281 -37.594 -20.672 1 89.38 177 ASP B C 1
ATOM 3360 O O . ASP B 1 177 ? -19.266 -37 -20.312 1 89.38 177 ASP B O 1
ATOM 3364 N N . GLU B 1 178 ? -20.406 -38.344 -21.766 1 91.19 178 GLU B N 1
ATOM 3365 C CA . GLU B 1 178 ? -19.25 -38.469 -22.641 1 91.19 178 GLU B CA 1
ATOM 3366 C C . GLU B 1 178 ? -18.797 -37.094 -23.172 1 91.19 178 GLU B C 1
ATOM 3368 O O . GLU B 1 178 ? -19.641 -36.219 -23.469 1 91.19 178 GLU B O 1
ATOM 3373 N N . GLY B 1 179 ? -17.469 -36.844 -23.203 1 91.5 179 GLY B N 1
ATOM 3374 C CA . GLY B 1 179 ? -16.938 -35.594 -23.719 1 91.5 179 GLY B CA 1
ATOM 3375 C C . GLY B 1 179 ? -15.602 -35.219 -23.109 1 91.5 179 GLY B C 1
ATOM 3376 O O . GLY B 1 179 ? -14.867 -36.094 -22.625 1 91.5 179 GLY B O 1
ATOM 3377 N N . MET B 1 180 ? -15.328 -33.938 -23.344 1 93.69 180 MET B N 1
ATOM 3378 C CA . MET B 1 180 ? -14.055 -33.406 -22.859 1 93.69 180 MET B CA 1
ATOM 3379 C C . MET B 1 180 ? -14.25 -32.625 -21.562 1 93.69 180 MET B C 1
ATOM 3381 O O . MET B 1 180 ? -15.219 -31.875 -21.422 1 93.69 180 MET B O 1
ATOM 3385 N N . TYR B 1 181 ? -13.328 -32.938 -20.688 1 92.94 181 TYR B N 1
ATOM 3386 C CA . TYR B 1 181 ? -13.258 -32.188 -19.422 1 92.94 181 TYR B CA 1
ATOM 3387 C C . TYR B 1 181 ? -11.914 -31.484 -19.281 1 92.94 181 TYR B C 1
ATOM 3389 O O . TYR B 1 181 ? -10.922 -31.906 -19.891 1 92.94 181 TYR B O 1
ATOM 3397 N N . SER B 1 182 ? -11.945 -30.406 -18.516 1 93.31 182 SER B N 1
ATOM 3398 C CA . SER B 1 182 ? -10.703 -29.656 -18.344 1 93.31 182 SER B CA 1
ATOM 3399 C C . SER B 1 182 ? -10.484 -29.297 -16.875 1 93.31 182 SER B C 1
ATOM 3401 O O . SER B 1 182 ? -11.422 -28.906 -16.172 1 93.31 182 SER B O 1
ATOM 3403 N N . CYS B 1 183 ? -9.258 -29.547 -16.5 1 94.5 183 CYS B N 1
ATOM 3404 C CA . CYS B 1 183 ? -8.883 -29.031 -15.188 1 94.5 183 CYS B CA 1
ATOM 3405 C C . CYS B 1 183 ? -8.023 -27.781 -15.305 1 94.5 183 CYS B C 1
ATOM 3407 O O . CYS B 1 183 ? -7.102 -27.734 -16.125 1 94.5 183 CYS B O 1
ATOM 3409 N N . SER B 1 184 ? -8.391 -26.781 -14.539 1 94.5 184 SER B N 1
ATOM 3410 C CA . SER B 1 184 ? -7.66 -25.531 -14.469 1 94.5 184 SER B CA 1
ATOM 3411 C C . SER B 1 184 ? -7.02 -25.328 -13.102 1 94.5 184 SER B C 1
ATOM 3413 O O . SER B 1 184 ? -7.688 -25.453 -12.07 1 94.5 184 SER B O 1
ATOM 3415 N N . VAL B 1 185 ? -5.695 -25.031 -13.125 1 95.31 185 VAL B N 1
ATOM 3416 C CA . VAL B 1 185 ? -4.938 -24.844 -11.891 1 95.31 185 VAL B CA 1
ATOM 3417 C C . VAL B 1 185 ? -4.379 -23.438 -11.836 1 95.31 185 VAL B C 1
ATOM 3419 O O . VAL B 1 185 ? -3.727 -22.969 -12.773 1 95.31 185 VAL B O 1
ATOM 3422 N N . SER B 1 186 ? -4.75 -22.734 -10.688 1 95.44 186 SER B N 1
ATOM 3423 C CA . SER B 1 186 ? -4.266 -21.375 -10.586 1 95.44 186 SER B CA 1
ATOM 3424 C C . SER B 1 186 ? -4.027 -20.984 -9.133 1 95.44 186 SER B C 1
ATOM 3426 O O . SER B 1 186 ? -4.77 -21.391 -8.234 1 95.44 186 SER B O 1
ATOM 3428 N N . ASN B 1 187 ? -2.955 -20.234 -8.883 1 94.31 187 ASN B N 1
ATOM 3429 C CA . ASN B 1 187 ? -2.752 -19.578 -7.605 1 94.31 187 ASN B CA 1
ATOM 3430 C C . ASN B 1 187 ? -2.426 -18.094 -7.785 1 94.31 187 ASN B C 1
ATOM 3432 O O . ASN B 1 187 ? -1.837 -17.469 -6.902 1 94.31 187 ASN B O 1
ATOM 3436 N N . ASN B 1 188 ? -2.664 -17.547 -8.914 1 92.56 188 ASN B N 1
ATOM 3437 C CA . ASN B 1 188 ? -2.506 -16.125 -9.258 1 92.56 188 ASN B CA 1
ATOM 3438 C C . ASN B 1 188 ? -1.033 -15.742 -9.367 1 92.56 188 ASN B C 1
ATOM 3440 O O . ASN B 1 188 ? -0.68 -14.578 -9.18 1 92.56 188 ASN B O 1
ATOM 3444 N N . ILE B 1 189 ? -0.184 -16.797 -9.391 1 90.69 189 ILE B N 1
ATOM 3445 C CA . ILE B 1 189 ? 1.241 -16.594 -9.625 1 90.69 189 ILE B CA 1
ATOM 3446 C C . ILE B 1 189 ? 1.628 -17.172 -10.977 1 90.69 189 ILE B C 1
ATOM 3448 O O . ILE B 1 189 ? 1.502 -18.391 -11.203 1 90.69 189 ILE B O 1
ATOM 3452 N N . GLY B 1 190 ? 2.043 -16.312 -11.875 1 87 190 GLY B N 1
ATOM 3453 C CA . GLY B 1 190 ? 2.42 -16.812 -13.188 1 87 190 GLY B CA 1
ATOM 3454 C C . GLY B 1 190 ? 1.229 -17.203 -14.039 1 87 190 GLY B C 1
ATOM 3455 O O . GLY B 1 190 ? 0.188 -16.547 -14 1 87 190 GLY B O 1
ATOM 3456 N N . GLN B 1 191 ? 1.575 -18.25 -14.805 1 88.12 191 GLN B N 1
ATOM 3457 C CA . GLN B 1 191 ? 0.549 -18.703 -15.742 1 88.12 191 GLN B CA 1
ATOM 3458 C C . GLN B 1 191 ? -0.281 -19.844 -15.148 1 88.12 191 GLN B C 1
ATOM 3460 O O . GLN B 1 191 ? 0.257 -20.719 -14.484 1 88.12 191 GLN B O 1
ATOM 3465 N N . ASP B 1 192 ? -1.522 -19.703 -15.5 1 93.31 192 ASP B N 1
ATOM 3466 C CA . ASP B 1 192 ? -2.402 -20.797 -15.102 1 93.31 192 ASP B CA 1
ATOM 3467 C C . ASP B 1 192 ? -2.146 -22.047 -15.953 1 93.31 192 ASP B C 1
ATOM 3469 O O . ASP B 1 192 ? -1.673 -21.953 -17.078 1 93.31 192 ASP B O 1
ATOM 3473 N N . LEU B 1 193 ? -2.49 -23.188 -15.336 1 95.25 193 LEU B N 1
ATOM 3474 C CA . LEU B 1 193 ? -2.348 -24.453 -16.047 1 95.25 193 LEU B CA 1
ATOM 3475 C C . LEU B 1 193 ? -3.713 -25.016 -16.438 1 95.25 193 LEU B C 1
ATOM 3477 O O . LEU B 1 193 ? -4.688 -24.859 -15.703 1 95.25 193 LEU B O 1
ATOM 3481 N N . HIS B 1 194 ? -3.662 -25.547 -17.641 1 94.5 194 HIS B N 1
ATOM 3482 C CA . HIS B 1 194 ? -4.879 -26.172 -18.125 1 94.5 194 HIS B CA 1
ATOM 3483 C C . HIS B 1 194 ? -4.586 -27.547 -18.734 1 94.5 194 HIS B C 1
ATOM 3485 O O . HIS B 1 194 ? -3.611 -27.703 -19.469 1 94.5 194 HIS B O 1
ATOM 3491 N N . LYS B 1 195 ? -5.418 -28.516 -18.344 1 95 195 LYS B N 1
ATOM 3492 C CA . LYS B 1 195 ? -5.289 -29.859 -18.922 1 95 195 LYS B CA 1
ATOM 3493 C C . LYS B 1 195 ? -6.645 -30.406 -19.359 1 95 195 LYS B C 1
ATOM 3495 O O . LYS B 1 195 ? -7.633 -30.281 -18.625 1 95 195 LYS B O 1
ATOM 3500 N N . LEU B 1 196 ? -6.664 -30.984 -20.531 1 94.62 196 LEU B N 1
ATOM 3501 C CA . LEU B 1 196 ? -7.879 -31.594 -21.062 1 94.62 196 LEU B CA 1
ATOM 3502 C C . LEU B 1 196 ? -7.844 -33.125 -20.891 1 94.62 196 LEU B C 1
ATOM 3504 O O . LEU B 1 196 ? -6.785 -33.719 -21.016 1 94.62 196 LEU B O 1
ATOM 3508 N N . VAL B 1 197 ? -9.047 -33.656 -20.594 1 94.75 197 VAL B N 1
ATOM 3509 C CA . VAL B 1 197 ? -9.18 -35.125 -20.516 1 94.75 197 VAL B CA 1
ATOM 3510 C C . VAL B 1 197 ? -10.5 -35.562 -21.141 1 94.75 197 VAL B C 1
ATOM 3512 O O . VAL B 1 197 ? -11.461 -34.781 -21.172 1 94.75 197 VAL B O 1
ATOM 3515 N N . SER B 1 198 ? -10.492 -36.781 -21.547 1 95.5 198 SER B N 1
ATOM 3516 C CA . SER B 1 198 ? -11.688 -37.281 -22.234 1 95.5 198 SER B CA 1
ATOM 3517 C C . SER B 1 198 ? -12.352 -38.375 -21.438 1 95.5 198 SER B C 1
ATOM 3519 O O . SER B 1 198 ? -11.68 -39.156 -20.766 1 95.5 198 SER B O 1
ATOM 3521 N N . LEU B 1 199 ? -13.695 -38.375 -21.469 1 95.12 199 LEU B N 1
ATOM 3522 C CA . LEU B 1 199 ? -14.516 -39.5 -20.984 1 95.12 199 LEU B CA 1
ATOM 3523 C C . LEU B 1 199 ? -15.281 -40.125 -22.141 1 95.12 199 LEU B C 1
ATOM 3525 O O . LEU B 1 199 ? -16.094 -39.469 -22.781 1 95.12 199 LEU B O 1
ATOM 3529 N N . ASN B 1 200 ? -14.953 -41.406 -22.406 1 95.69 200 ASN B N 1
ATOM 3530 C CA . ASN B 1 200 ? -15.68 -42.219 -23.375 1 95.69 200 ASN B CA 1
ATOM 3531 C C . ASN B 1 200 ? -16.578 -43.25 -22.688 1 95.69 200 ASN B C 1
ATOM 3533 O O . ASN B 1 200 ? -16.109 -44.031 -21.875 1 95.69 200 ASN B O 1
ATOM 3537 N N . VAL B 1 201 ? -17.875 -43.188 -23.016 1 94 201 VAL B N 1
ATOM 3538 C CA . VAL B 1 201 ? -18.828 -44.094 -22.375 1 94 201 VAL B CA 1
ATOM 3539 C C . VAL B 1 201 ? -19.312 -45.125 -23.391 1 94 201 VAL B C 1
ATOM 3541 O O . VAL B 1 201 ? -19.828 -44.781 -24.453 1 94 201 VAL B O 1
ATOM 3544 N N . ILE B 1 202 ? -19.156 -46.438 -23 1 92.5 202 ILE B N 1
ATOM 3545 C CA . ILE B 1 202 ? -19.609 -47.531 -23.844 1 92.5 202 ILE B CA 1
ATOM 3546 C C . ILE B 1 202 ? -20.953 -48.062 -23.359 1 92.5 202 ILE B C 1
ATOM 3548 O O . ILE B 1 202 ? -21.141 -48.281 -22.156 1 92.5 202 ILE B O 1
ATOM 3552 N N . VAL B 1 203 ? -21.922 -48.156 -24.203 1 86.06 203 VAL B N 1
ATOM 3553 C CA . VAL B 1 203 ? -23.219 -48.719 -23.875 1 86.06 203 VAL B CA 1
ATOM 3554 C C . VAL B 1 203 ? -23.297 -50.156 -24.391 1 86.06 203 VAL B C 1
ATOM 3556 O O . VAL B 1 203 ? -23.203 -50.375 -25.594 1 86.06 203 VAL B O 1
ATOM 3559 N N . PRO B 1 204 ? -23.312 -51 -23.422 1 77 204 PRO B N 1
ATOM 3560 C CA . PRO B 1 204 ? -23.391 -52.406 -23.906 1 77 204 PRO B CA 1
ATOM 3561 C C . PRO B 1 204 ? -24.641 -52.656 -24.734 1 77 204 PRO B C 1
ATOM 3563 O O . PRO B 1 204 ? -25.672 -52 -24.547 1 77 204 PRO B O 1
ATOM 3566 N N . ALA B 1 205 ? -24.484 -53.375 -25.734 1 72.06 205 ALA B N 1
ATOM 3567 C CA . ALA B 1 205 ? -25.594 -53.812 -26.578 1 72.06 205 ALA B CA 1
ATOM 3568 C C . ALA B 1 205 ? -26.688 -54.469 -25.75 1 72.06 205 ALA B C 1
ATOM 3570 O O . ALA B 1 205 ? -26.406 -55.25 -24.844 1 72.06 205 ALA B O 1
ATOM 3571 N N . ARG B 1 206 ? -27.797 -53.844 -25.578 1 66.75 206 ARG B N 1
ATOM 3572 C CA . ARG B 1 206 ? -28.938 -54.469 -24.922 1 66.75 206 ARG B CA 1
ATOM 3573 C C . ARG B 1 206 ? -30.047 -54.781 -25.922 1 66.75 206 ARG B C 1
ATOM 3575 O O . ARG B 1 206 ? -30.172 -54.062 -26.938 1 66.75 206 ARG B O 1
ATOM 3582 N N . PHE B 1 207 ? -30.672 -55.938 -25.797 1 61.19 207 PHE B N 1
ATOM 3583 C CA . PHE B 1 207 ? -31.828 -56.281 -26.625 1 61.19 207 PHE B CA 1
ATOM 3584 C C . PHE B 1 207 ? -33.062 -55.531 -26.188 1 61.19 207 PHE B C 1
ATOM 3586 O O . PHE B 1 207 ? -33.344 -55.438 -24.984 1 61.19 207 PHE B O 1
ATOM 3593 N N . GLU B 1 208 ? -33.406 -54.531 -26.922 1 58.66 208 GLU B N 1
ATOM 3594 C CA . GLU B 1 208 ? -34.625 -53.781 -26.516 1 58.66 208 GLU B CA 1
ATOM 3595 C C . GLU B 1 208 ? -35.781 -54.75 -26.266 1 58.66 208 GLU B C 1
ATOM 3597 O O . GLU B 1 208 ? -36.562 -54.531 -25.328 1 58.66 208 GLU B O 1
ATOM 3602 N N . GLU B 1 209 ? -36.188 -55.5 -27.234 1 56.44 209 GLU B N 1
ATOM 3603 C CA . GLU B 1 209 ? -37.406 -56.25 -27.125 1 56.44 209 GLU B CA 1
ATOM 3604 C C . GLU B 1 209 ? -37.156 -57.625 -26.531 1 56.44 209 GLU B C 1
ATOM 3606 O O . GLU B 1 209 ? -36.25 -58.344 -26.953 1 56.44 209 GLU B O 1
ATOM 3611 N N . LYS B 1 210 ? -37.656 -57.781 -25.297 1 56.53 210 LYS B N 1
ATOM 3612 C CA . LYS B 1 210 ? -37.719 -59.094 -24.656 1 56.53 210 LYS B CA 1
ATOM 3613 C C . LYS B 1 210 ? -38.281 -60.125 -25.609 1 56.53 210 LYS B C 1
ATOM 3615 O O . LYS B 1 210 ? -39.031 -59.812 -26.531 1 56.53 210 LYS B O 1
ATOM 3620 N N . PHE B 1 211 ? -37.75 -61.312 -25.359 1 56.91 211 PHE B N 1
ATOM 3621 C CA . PHE B 1 211 ? -38.25 -62.469 -26.078 1 56.91 211 PHE B CA 1
ATOM 3622 C C . PHE B 1 211 ? -39.781 -62.5 -26.062 1 56.91 211 PHE B C 1
ATOM 3624 O O . PHE B 1 211 ? -40.375 -62.438 -24.984 1 56.91 211 PHE B O 1
ATOM 3631 N N . THR B 1 212 ? -40.25 -61.719 -26.922 1 56.53 212 THR B N 1
ATOM 3632 C CA . THR B 1 212 ? -41.688 -62 -26.984 1 56.53 212 THR B CA 1
ATOM 3633 C C . THR B 1 212 ? -41.969 -63.375 -27.547 1 56.53 212 THR B C 1
ATOM 3635 O O . THR B 1 212 ? -41.344 -63.781 -28.547 1 56.53 212 THR B O 1
ATOM 3638 N N . MET B 1 213 ? -42.5 -64.25 -26.734 1 59.97 213 MET B N 1
ATOM 3639 C CA . MET B 1 213 ? -42.969 -65.5 -27.25 1 59.97 213 MET B CA 1
ATOM 3640 C C . MET B 1 213 ? -44.094 -65.312 -28.281 1 59.97 213 MET B C 1
ATOM 3642 O O . MET B 1 213 ? -45.062 -64.625 -28 1 59.97 213 MET B O 1
ATOM 3646 N N . LYS B 1 214 ? -43.75 -65.5 -29.484 1 62.09 214 LYS B N 1
ATOM 3647 C CA . LYS B 1 214 ? -44.812 -65.5 -30.5 1 62.09 214 LYS B CA 1
ATOM 3648 C C . LYS B 1 214 ? -45.344 -66.875 -30.781 1 62.09 214 LYS B C 1
ATOM 3650 O O . LYS B 1 214 ? -44.562 -67.812 -31 1 62.09 214 LYS B O 1
ATOM 3655 N N . ASN B 1 215 ? -46.531 -67.062 -30.438 1 67.56 215 ASN B N 1
ATOM 3656 C CA . ASN B 1 215 ? -47.188 -68.312 -30.859 1 67.56 215 ASN B CA 1
ATOM 3657 C C . ASN B 1 215 ? -47.625 -68.25 -32.312 1 67.56 215 ASN B C 1
ATOM 3659 O O . ASN B 1 215 ? -48.281 -67.312 -32.719 1 67.56 215 ASN B O 1
ATOM 3663 N N . VAL B 1 216 ? -47.031 -69 -33.125 1 65 216 VAL B N 1
ATOM 3664 C CA . VAL B 1 216 ? -47.438 -69.062 -34.531 1 65 216 VAL B CA 1
ATOM 3665 C C . VAL B 1 216 ? -48.031 -70.438 -34.844 1 65 216 VAL B C 1
ATOM 3667 O O . VAL B 1 216 ? -47.625 -71.438 -34.25 1 65 216 VAL B O 1
ATOM 3670 N N . ARG B 1 217 ? -49.219 -70.5 -35.469 1 72.75 217 ARG B N 1
ATOM 3671 C CA . ARG B 1 217 ? -49.812 -71.812 -35.844 1 72.75 217 ARG B CA 1
ATOM 3672 C C . ARG B 1 217 ? -48.875 -72.625 -36.75 1 72.75 217 ARG B C 1
ATOM 3674 O O . ARG B 1 217 ? -48.062 -72 -37.469 1 72.75 217 ARG B O 1
ATOM 3681 N N . ARG B 1 218 ? -48.938 -73.812 -36.688 1 69.12 218 ARG B N 1
ATOM 3682 C CA . ARG B 1 218 ? -48.156 -74.75 -37.531 1 69.12 218 ARG B CA 1
ATOM 3683 C C . ARG B 1 218 ? -48.281 -74.375 -39 1 69.12 218 ARG B C 1
ATOM 3685 O O . ARG B 1 218 ? -49.375 -74.188 -39.5 1 69.12 218 ARG B O 1
ATOM 3692 N N . GLY B 1 219 ? -47.125 -74 -39.75 1 73.5 219 GLY B N 1
ATOM 3693 C CA . GLY B 1 219 ? -47.125 -73.625 -41.156 1 73.5 219 GLY B CA 1
ATOM 3694 C C . GLY B 1 219 ? -46.906 -72.188 -41.406 1 73.5 219 GLY B C 1
ATOM 3695 O O . GLY B 1 219 ? -46.719 -71.75 -42.531 1 73.5 219 GLY B O 1
ATOM 3696 N N . GLU B 1 220 ? -47 -71.375 -40.344 1 69.75 220 GLU B N 1
ATOM 3697 C CA . GLU B 1 220 ? -46.875 -69.938 -40.531 1 69.75 220 GLU B CA 1
ATOM 3698 C C . GLU B 1 220 ? -45.469 -69.438 -40.125 1 69.75 220 GLU B C 1
ATOM 3700 O O . GLU B 1 220 ? -44.781 -70.125 -39.375 1 69.75 220 GLU B O 1
ATOM 3705 N N . THR B 1 221 ? -45.031 -68.5 -40.844 1 71.88 221 THR B N 1
ATOM 3706 C CA . THR B 1 221 ? -43.719 -67.938 -40.625 1 71.88 221 THR B CA 1
ATOM 3707 C C . THR B 1 221 ? -43.75 -66.938 -39.438 1 71.88 221 THR B C 1
ATOM 3709 O O . THR B 1 221 ? -44.656 -66.125 -39.344 1 71.88 221 THR B O 1
ATOM 3712 N N . ALA B 1 222 ? -42.969 -67.312 -38.438 1 67.5 222 ALA B N 1
ATOM 3713 C CA . ALA B 1 222 ? -42.812 -66.375 -37.312 1 67.5 222 ALA B CA 1
ATOM 3714 C C . ALA B 1 222 ? -41.562 -65.5 -37.5 1 67.5 222 ALA B C 1
ATOM 3716 O O . ALA B 1 222 ? -40.5 -66 -37.875 1 67.5 222 ALA B O 1
ATOM 3717 N N . THR B 1 223 ? -41.781 -64.188 -37.531 1 68.69 223 THR B N 1
ATOM 3718 C CA . THR B 1 223 ? -40.656 -63.281 -37.625 1 68.69 223 THR B CA 1
ATOM 3719 C C . THR B 1 223 ? -40.281 -62.75 -36.219 1 68.69 223 THR B C 1
ATOM 3721 O O . THR B 1 223 ? -41.125 -62.219 -35.531 1 68.69 223 THR B O 1
ATOM 3724 N N . LEU B 1 224 ? -39.125 -63.219 -35.812 1 66.69 224 LEU B N 1
ATOM 3725 C CA . LEU B 1 224 ? -38.625 -62.719 -34.562 1 66.69 224 LEU B CA 1
ATOM 3726 C C . LEU B 1 224 ? -37.656 -61.562 -34.812 1 66.69 224 LEU B C 1
ATOM 3728 O O . LEU B 1 224 ? -36.781 -61.625 -35.656 1 66.69 224 LEU B O 1
ATOM 3732 N N . LYS B 1 225 ? -38.031 -60.406 -34.312 1 65.38 225 LYS B N 1
ATOM 3733 C CA . LYS B 1 225 ? -37.188 -59.219 -34.438 1 65.38 225 LYS B CA 1
ATOM 3734 C C . LYS B 1 225 ? -36.375 -58.969 -33.188 1 65.38 225 LYS B C 1
ATOM 3736 O O . LYS B 1 225 ? -36.906 -59.031 -32.062 1 65.38 225 LYS B O 1
ATOM 3741 N N . CYS B 1 226 ? -35.125 -59.062 -33.312 1 64.19 226 CYS B N 1
ATOM 3742 C CA . CYS B 1 226 ? -34.219 -58.719 -32.25 1 64.19 226 CYS B CA 1
ATOM 3743 C C . CYS B 1 226 ? -33.562 -57.375 -32.469 1 64.19 226 CYS B C 1
ATOM 3745 O O . CYS B 1 226 ? -32.812 -57.188 -33.438 1 64.19 226 CYS B O 1
ATOM 3747 N N . GLU B 1 227 ? -34.094 -56.406 -31.875 1 64.31 227 GLU B N 1
ATOM 3748 C CA . GLU B 1 227 ? -33.469 -55.094 -31.953 1 64.31 227 GLU B CA 1
ATOM 3749 C C . GLU B 1 227 ? -32.5 -54.906 -30.797 1 64.31 227 GLU B C 1
ATOM 3751 O O . GLU B 1 227 ? -32.875 -55 -29.641 1 64.31 227 GLU B O 1
ATOM 3756 N N . ALA B 1 228 ? -31.25 -55 -31.094 1 61.41 228 ALA B N 1
ATOM 3757 C CA . ALA B 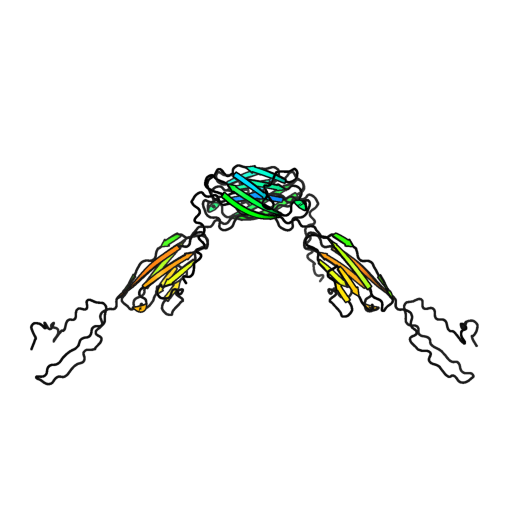1 228 ? -30.188 -54.75 -30.109 1 61.41 228 ALA B CA 1
ATOM 3758 C C . ALA B 1 228 ? -29.781 -53.281 -30.094 1 61.41 228 ALA B C 1
ATOM 3760 O O . ALA B 1 228 ? -29.672 -52.656 -31.156 1 61.41 228 ALA B O 1
ATOM 3761 N N . VAL B 1 229 ? -30.016 -52.719 -28.938 1 64.81 229 VAL B N 1
ATOM 3762 C CA . VAL B 1 229 ? -29.531 -51.344 -28.781 1 64.81 229 VAL B CA 1
ATOM 3763 C C . VAL B 1 229 ? -28.172 -51.344 -28.062 1 64.81 229 VAL B C 1
ATOM 3765 O O . VAL B 1 229 ? -27.984 -52.094 -27.109 1 64.81 229 VAL B O 1
ATOM 3768 N N . GLY B 1 230 ? -27.062 -50.75 -28.594 1 62.25 230 GLY B N 1
ATOM 3769 C CA . GLY B 1 230 ? -25.734 -50.656 -28.016 1 62.25 230 GLY B CA 1
ATOM 3770 C C . GLY B 1 230 ? -24.688 -50.125 -28.984 1 62.25 230 GLY B C 1
ATOM 3771 O O . GLY B 1 230 ? -25.031 -49.719 -30.094 1 62.25 230 GLY B O 1
ATOM 3772 N N . ASP B 1 231 ? -23.469 -49.875 -28.562 1 65.69 231 ASP B N 1
ATOM 3773 C CA . ASP B 1 231 ? -22.422 -49.375 -29.438 1 65.69 231 ASP B CA 1
ATOM 3774 C C . ASP B 1 231 ? -22 -50.406 -30.453 1 65.69 231 ASP B C 1
ATOM 3776 O O . ASP B 1 231 ? -21.906 -51.594 -30.125 1 65.69 231 ASP B O 1
ATOM 3780 N N . LYS B 1 232 ? -21.875 -50.125 -31.906 1 63.94 232 LYS B N 1
ATOM 3781 C CA . LYS B 1 232 ? -21.469 -51.031 -32.969 1 63.94 232 LYS B CA 1
ATOM 3782 C C . LYS B 1 232 ? -20 -51.406 -32.844 1 63.94 232 LYS B C 1
ATOM 3784 O O . LYS B 1 232 ? -19.203 -50.656 -32.312 1 63.94 232 LYS B O 1
ATOM 3789 N N . PRO B 1 233 ? -19.703 -52.75 -33.469 1 62.53 233 PRO B N 1
ATOM 3790 C CA . PRO B 1 233 ? -20.484 -53.812 -34.125 1 62.53 233 PRO B CA 1
ATOM 3791 C C . PRO B 1 233 ? -21.234 -54.688 -33.156 1 62.53 233 PRO B C 1
ATOM 3793 O O . PRO B 1 233 ? -20.703 -55.062 -32.094 1 62.53 233 PRO B O 1
ATOM 3796 N N . LEU B 1 234 ? -22.469 -54.75 -33.312 1 62.41 234 LEU B N 1
ATOM 3797 C CA . LEU B 1 234 ? -23.328 -55.656 -32.562 1 62.41 234 LEU B CA 1
ATOM 3798 C C . LEU B 1 234 ? -23.438 -57 -33.25 1 62.41 234 LEU B C 1
ATOM 3800 O O . LEU B 1 234 ? -23.625 -57.094 -34.469 1 62.41 234 LEU B O 1
ATOM 3804 N N . SER B 1 235 ? -22.953 -58.094 -32.688 1 64.19 235 SER B N 1
ATOM 3805 C CA . SER B 1 235 ? -23.203 -59.406 -33.25 1 64.19 235 SER B CA 1
ATOM 3806 C C . SER B 1 235 ? -24.438 -60.062 -32.625 1 64.19 235 SER B C 1
ATOM 3808 O O . SER B 1 235 ? -24.531 -60.156 -31.406 1 64.19 235 SER B O 1
ATOM 3810 N N . ILE B 1 236 ? -25.344 -60.25 -33.438 1 63.78 236 ILE B N 1
ATOM 3811 C CA . ILE B 1 236 ? -26.578 -60.875 -32.969 1 63.78 236 ILE B CA 1
ATOM 3812 C C . ILE B 1 236 ? -26.531 -62.375 -33.281 1 63.78 236 ILE B C 1
ATOM 3814 O O . ILE B 1 236 ? -26.266 -62.781 -34.438 1 63.78 236 ILE B O 1
ATOM 3818 N N . THR B 1 237 ? -26.625 -63.188 -32.281 1 66.94 237 THR B N 1
ATOM 3819 C CA . THR B 1 237 ? -26.719 -64.625 -32.5 1 66.94 237 THR B CA 1
ATOM 3820 C C . THR B 1 237 ? -28.062 -65.125 -32.031 1 66.94 237 THR B C 1
ATOM 3822 O O . THR B 1 237 ? -28.531 -64.75 -30.938 1 66.94 237 THR B O 1
ATOM 3825 N N . TRP B 1 238 ? -28.75 -65.875 -32.812 1 65.69 238 TRP B N 1
ATOM 3826 C CA . TRP B 1 238 ? -30 -66.5 -32.438 1 65.69 238 TRP B CA 1
ATOM 3827 C C . TRP B 1 238 ? -29.766 -67.938 -32.031 1 65.69 238 TRP B C 1
ATOM 3829 O O . TRP B 1 238 ? -28.938 -68.688 -32.625 1 65.69 238 TRP B O 1
ATOM 3839 N N . THR B 1 239 ? -30.266 -68.25 -30.891 1 65.25 239 THR B N 1
ATOM 3840 C CA . THR B 1 239 ? -30.125 -69.688 -30.453 1 65.25 239 THR B CA 1
ATOM 3841 C C . THR B 1 239 ? -31.484 -70.312 -30.281 1 65.25 239 THR B C 1
ATOM 3843 O O . THR B 1 239 ? -32.469 -69.625 -29.938 1 65.25 239 THR B O 1
ATOM 3846 N N . LYS B 1 240 ? -31.656 -71.438 -30.891 1 65.88 240 LYS B N 1
ATOM 3847 C CA . LYS B 1 240 ? -32.781 -72.312 -30.609 1 65.88 240 LYS B CA 1
ATOM 3848 C C . LYS B 1 240 ? -32.312 -73.562 -29.844 1 65.88 240 LYS B C 1
ATOM 3850 O O . LYS B 1 240 ? -31.406 -74.25 -30.281 1 65.88 240 LYS B O 1
ATOM 3855 N N . ASP B 1 241 ? -33.062 -74 -28.734 1 65.44 241 ASP B N 1
ATOM 3856 C CA . ASP B 1 241 ? -32.719 -75.125 -27.875 1 65.44 241 ASP B CA 1
ATOM 3857 C C . ASP B 1 241 ? -31.219 -75.188 -27.594 1 65.44 241 ASP B C 1
ATOM 3859 O O . ASP B 1 241 ? -30.578 -76.188 -27.688 1 65.44 241 ASP B O 1
ATOM 3863 N N . LYS B 1 242 ? -30.625 -74.062 -27.266 1 69.31 242 LYS B N 1
ATOM 3864 C CA . LYS B 1 242 ? -29.266 -73.812 -26.812 1 69.31 242 LYS B CA 1
ATOM 3865 C C . LYS B 1 242 ? -28.266 -73.938 -27.969 1 69.31 242 LYS B C 1
ATOM 3867 O O . LYS B 1 242 ? -27.062 -74.062 -27.75 1 69.31 242 LYS B O 1
ATOM 3872 N N . ALA B 1 243 ? -28.766 -74.125 -29.141 1 65.06 243 ALA B N 1
ATOM 3873 C CA . ALA B 1 243 ? -27.891 -74.25 -30.297 1 65.06 243 ALA B CA 1
ATOM 3874 C C . ALA B 1 243 ? -28.031 -73 -31.188 1 65.06 243 ALA B C 1
ATOM 3876 O O . ALA B 1 243 ? -29.141 -72.5 -31.391 1 65.06 243 ALA B O 1
ATOM 3877 N N . GLU B 1 244 ? -26.969 -72.438 -31.594 1 66.69 244 GLU B N 1
ATOM 3878 C CA . GLU B 1 244 ? -26.969 -71.25 -32.5 1 66.69 244 GLU B CA 1
ATOM 3879 C C . GLU B 1 244 ? -27.703 -71.562 -33.781 1 66.69 244 GLU B C 1
ATOM 3881 O O . GLU B 1 244 ? -27.562 -72.688 -34.344 1 66.69 244 GLU B O 1
ATOM 3886 N N . ILE B 1 245 ? -28.672 -70.75 -34.125 1 61.19 245 ILE B N 1
ATOM 3887 C CA . ILE B 1 245 ? -29.375 -70.938 -35.375 1 61.19 245 ILE B CA 1
ATOM 3888 C C . ILE B 1 245 ? -28.531 -70.438 -36.531 1 61.19 245 ILE B C 1
ATOM 3890 O O . ILE B 1 245 ? -28.109 -69.25 -36.531 1 61.19 245 ILE B O 1
ATOM 3894 N N . ASP B 1 246 ? -27.797 -71.188 -37.281 1 56.28 246 ASP B N 1
ATOM 3895 C CA . ASP B 1 246 ? -27.156 -70.812 -38.531 1 56.28 246 ASP B CA 1
ATOM 3896 C C . ASP B 1 246 ? -28.188 -70.438 -39.594 1 56.28 246 ASP B C 1
ATOM 3898 O O . ASP B 1 246 ? -28.938 -71.312 -40.062 1 56.28 246 ASP B O 1
ATOM 3902 N N . PHE B 1 247 ? -28.5 -69.188 -39.719 1 55.25 247 PHE B N 1
ATOM 3903 C CA . PHE B 1 247 ? -29.516 -68.812 -40.688 1 55.25 247 PHE B CA 1
ATOM 3904 C C . PHE B 1 247 ? -29.172 -69.312 -42.094 1 55.25 247 PHE B C 1
ATOM 3906 O O . PHE B 1 247 ? -30.031 -69.375 -42.969 1 55.25 247 PHE B O 1
ATOM 3913 N N . LYS B 1 248 ? -27.938 -69.438 -42.469 1 55.06 248 LYS B N 1
ATOM 3914 C CA . LYS B 1 248 ? -27.656 -69.938 -43.781 1 55.06 248 LYS B CA 1
ATOM 3915 C C . LYS B 1 248 ? -28.266 -71.375 -43.938 1 55.06 248 LYS B C 1
ATOM 3917 O O . LYS B 1 248 ? -28.641 -71.75 -45.062 1 55.06 248 LYS B O 1
ATOM 3922 N N . LYS B 1 249 ? -28.266 -72.125 -42.875 1 50.34 249 LYS B N 1
ATOM 3923 C CA . LYS B 1 249 ? -28.719 -73.5 -43.062 1 50.34 249 LYS B CA 1
ATOM 3924 C C . LYS B 1 249 ? -30.203 -73.625 -42.75 1 50.34 249 LYS B C 1
ATOM 3926 O O . LYS B 1 249 ? -30.844 -74.625 -43.188 1 50.34 249 LYS B O 1
ATOM 3931 N N . HIS B 1 250 ? -30.75 -72.938 -41.781 1 45.53 250 HIS B N 1
ATOM 3932 C CA . HIS B 1 250 ? -32.156 -73.188 -41.438 1 45.53 250 HIS B CA 1
ATOM 3933 C C . HIS B 1 250 ? -33.094 -72.25 -42.156 1 45.53 250 HIS B C 1
ATOM 3935 O O . HIS B 1 250 ? -33.531 -71.25 -41.562 1 45.53 250 HIS B O 1
ATOM 3941 N N . THR B 1 251 ? -32.938 -71.938 -43.406 1 41.34 251 THR B N 1
ATOM 3942 C CA . THR B 1 251 ? -33.938 -71.25 -44.25 1 41.34 251 THR B CA 1
ATOM 3943 C C . THR B 1 251 ? -35.312 -71.938 -44.094 1 41.34 251 THR B C 1
ATOM 3945 O O . THR B 1 251 ? -36.281 -71.438 -44.688 1 41.34 251 THR B O 1
ATOM 3948 N N . ARG B 1 252 ? -35.469 -73.062 -43.438 1 38.91 252 ARG B N 1
ATOM 3949 C CA . ARG B 1 252 ? -36.812 -73.625 -43.594 1 38.91 252 ARG B CA 1
ATOM 3950 C C . ARG B 1 252 ? -37.75 -73 -42.531 1 38.91 252 ARG B C 1
ATOM 3952 O O . ARG B 1 252 ? -37.344 -72.75 -41.406 1 38.91 252 ARG B O 1
#

InterPro domains:
  IPR003598 Immunoglobulin subtype 2 [SM00408] (30-98)
  IPR003598 Immunoglobulin subtype 2 [SM00408] (124-190)
  IPR003599 Immunoglobulin domain subtype [SM00409] (24-111)
  IPR003599 Immunoglobulin domain subtype [SM00409] (118-202)
  IPR007110 Immunoglobulin-like domain [PS50835] (18-109)
  IPR007110 Immunoglobulin-like domain [PS50835] (112-198)
  IPR007110 Immunoglobulin-like domain [PS50835] (204-252)
  IPR013098 Immunoglobulin I-set [PF07679] (28-107)
  IPR013098 Immunoglobulin I-set [PF07679] (206-249)
  IPR013783 Immunoglobulin-like fold [G3DSA:2.60.40.10] (15-107)
  IPR013783 Immunoglobulin-like fold [G3DSA:2.60.40.10] (108-198)
  IPR013783 Immunoglobulin-like fold [G3DSA:2.60.40.10] (199-252)
  IPR036179 Immunoglobulin-like domain superfamily [SSF48726] (25-118)
  IPR036179 Immunoglobulin-like domain superfamily [SSF48726] (110-205)
  IPR036179 Immunoglobulin-like domain superfamily [SSF48726] (197-245)
  IPR050964 Striated Muscle Structural and Regulatory Protein [PTHR13817] (29-193)

Organism: Nephila pilipes (NCBI:txid299642)

pLDDT: mean 83.25, std 18.27, range [25.42, 98.5]

Secondary structure (DSSP, 8-state):
--------------TT--EEPP--PPTT-BTT--EEEEEEEEE--S--EEEEEETTEE----SSEEEEE-SSEEEEEESS--GGG-EEEEEEEE-SS-EEEEEEEE--BEEEEEEE----EEEETT--EEEE-EEEEESPPEEEEEETTT-SB---BTTEEE-TTSEEEE-S--GGG-EEEEEEEE-SSS--EEEEEEEEEE---EESS--------TTSPP-----EESSSP-----EETTEE--TTT---/--------------TT--EEPP--PPTT-BTT--EEEEEEEEE--S--EEEEEETTEE----SSEEEEE-SSEEEEEESS--GGG-EEEEEEEE-SS-EEEEEEEE--BEEEEEEE----EEEETT--EEEE-EEEEESPPEEEEEETTT-SB---BTTEEE-TTSEEEE-S--GGG-EEEEEEEE-SSS--EEEEEEEEEE---EESS--------TTPPP-----EESSSP-----EETTEE--TTT---

Radius of gyration: 44.72 Å; Cα contacts (8 Å, |Δi|>4): 1099; chains: 2; bounding box: 84×140×96 Å

Foldseek 3Di:
DDPPPPPPPPVPPPAAEWAKDEWEWDPLAAFFAKTKIKIFTPHHDDQKDKWKDFPNHTDDADPQWDWDDDRGIIMIIGRGDDQVVWTKMKMKIDHPRGIDMYIYTDDHWFWKDWPDAWEADEEEAQAKDKTATAICIPPGKFKWKAFPVPSDGPPDDVQWDADRRRMIMGGRDDQVNWGKMKMWIGDPRPDIDMDIYTYHYWYDWDFPDPPDDDDDPPPDDDDDDTDTDTDPPDDDFDDDPNHTDPCVPPVD/DDPPPPPPPPVPPPAAEWAKDEWEWDPLAAFFAKTKIKIFTPHHDDQKDKWKDFPNHTDDDDPQWDWDDDRGIIMIIGRGDDQVVWTKMKMWIDHPRGIDMYIYTDDHWFWKDWPDAWEADEEEAQAKDKTATAICIPPGKFKWKAFPVPSDGPPDDVQWDADRRRMIMGGRDDQVNWGKMKMWIGDPRPDIDMDIYTYHYWYPWDFPDPPDDDDDPPPDDDDDDTDTDTDPPDDDFDDDPNHTDPCVPPVD

Solvent-accessible surface area (backbone atoms only — not comparable to full-atom values): 28987 Å² total; per-residue (Å²): 135,79,80,77,72,76,67,75,62,68,71,78,63,57,89,46,38,40,32,57,43,80,58,68,56,69,79,86,33,41,66,59,27,28,50,65,42,61,42,36,51,28,38,48,49,73,72,52,44,75,46,49,23,46,72,88,32,78,58,71,72,49,96,53,32,41,69,49,78,50,75,72,36,31,38,42,41,29,68,49,40,44,80,82,67,41,42,42,36,33,40,34,40,35,33,94,75,33,62,27,69,48,70,33,63,40,63,63,28,35,50,56,40,77,77,36,75,50,61,67,44,76,40,51,57,59,39,70,48,76,34,43,41,31,66,42,40,32,58,72,48,45,54,45,53,32,34,63,92,64,72,38,63,58,54,77,41,102,44,35,45,72,41,87,77,21,35,37,38,33,46,57,34,42,69,83,66,40,43,46,33,34,43,37,39,40,47,88,32,82,68,67,44,74,46,75,31,42,38,44,50,43,46,69,68,38,66,67,57,66,85,68,85,75,89,61,64,92,92,55,87,75,85,83,78,79,48,68,45,50,59,85,86,74,84,85,82,52,64,55,97,89,34,72,57,54,64,89,76,58,74,120,134,80,80,78,71,75,67,77,60,69,72,76,63,58,89,45,38,40,33,57,43,79,56,69,58,70,79,86,34,40,67,60,27,30,50,65,43,60,41,37,52,28,41,48,48,72,72,52,44,75,48,50,24,45,70,88,32,80,58,71,70,50,98,53,32,41,69,49,78,50,74,72,36,30,36,43,41,28,68,49,39,45,81,81,68,41,44,42,36,32,40,36,40,33,33,94,74,33,62,27,69,49,68,33,63,40,64,63,28,35,50,54,44,76,77,36,78,52,61,67,44,78,42,51,56,59,38,71,48,76,35,43,41,30,66,43,40,32,57,71,47,45,54,45,51,32,34,64,93,63,73,39,63,58,53,75,41,102,43,34,44,71,40,90,76,21,34,36,38,34,47,57,34,42,69,84,65,41,44,47,33,33,43,36,38,40,48,90,34,82,67,69,45,77,46,75,34,43,39,43,51,42,46,70,67,38,65,69,55,66,86,67,86,74,88,62,64,93,92,55,88,74,84,83,76,79,50,66,46,50,58,84,86,74,85,85,80,51,64,55,97,90,35,74,56,55,63,88,74,58,76,119